Protein AF-A0A084GBL2-F1 (afdb_monomer_lite)

Foldseek 3Di:
DPDDDPVNDDLVVVLVVLLPDAPVVLVVQLVPDVVSVVSCVVCVCVRVVSNCVQVLPVQQLLVQLLPDDQVQCVDPPLAGKGAFEWEDEPPDPDIDTSHHIGFPPPPPPPDDDDDDDDPDDDDPDPPPDPDDPHHYHYDYPVCVVVSVVSVVLLVLCQVQQLCLLCVVPCVPRDHDDPQLSNLLSLLLSLLLSLLVHALAQDDAPALAADAALASHNLLLSLLQAFLQSLLQNVSSLLSLLSLCLVQVVCLLCVPVPPPDDPPPSVDPSLDVPPPDLSNLQSQLVSSDHSVVSSVCRVCSVVDHLVRQLVVCCVRHVCSQAAGHRNSRSSVSNLVNCCVPVVDPSDDNVAHHSDDPPDPSVVVSVVRRPSHDSGSDRDPPSDHDPDPDSDGDTHDNSPDDPDDPPDDPPDDDDPDPPDDDDD

pLDDT: mean 78.48, std 21.03, range [26.14, 98.56]

Structure (mmCIF, N/CA/C/O backbone):
data_AF-A0A084GBL2-F1
#
_entry.id   AF-A0A084GBL2-F1
#
loop_
_atom_site.group_PDB
_atom_site.id
_atom_site.type_symbol
_atom_site.label_atom_id
_atom_site.label_alt_id
_atom_site.label_comp_id
_atom_site.label_asym_id
_atom_site.label_entity_id
_atom_site.label_seq_id
_atom_site.pdbx_PDB_ins_code
_atom_site.Cartn_x
_atom_site.Cartn_y
_atom_site.Cartn_z
_atom_site.occupancy
_atom_site.B_iso_or_equiv
_atom_site.auth_seq_id
_atom_site.auth_comp_id
_atom_site.auth_asym_id
_atom_site.auth_atom_id
_atom_site.pdbx_PDB_model_num
ATOM 1 N N . MET A 1 1 ? -28.719 19.678 41.402 1.00 49.34 1 MET A N 1
ATOM 2 C CA . MET A 1 1 ? -29.034 19.300 40.010 1.00 49.34 1 MET A CA 1
ATOM 3 C C . MET A 1 1 ? -28.291 18.009 39.731 1.00 49.34 1 MET A C 1
ATOM 5 O O . MET A 1 1 ? -27.082 17.997 39.907 1.00 49.34 1 MET A O 1
ATOM 9 N N . SER A 1 2 ? -29.000 16.920 39.430 1.00 59.31 2 SER A N 1
ATOM 10 C CA . SER A 1 2 ? -28.370 15.659 39.020 1.00 59.31 2 SER A CA 1
ATOM 11 C C . SER A 1 2 ? -27.640 15.912 37.704 1.00 59.31 2 SER A C 1
ATOM 13 O O . SER A 1 2 ? -28.297 16.215 36.710 1.00 59.31 2 SER A O 1
ATOM 15 N N . SER A 1 3 ? -26.309 15.880 37.698 1.00 72.06 3 SER A N 1
ATOM 16 C CA . SER A 1 3 ? -25.540 15.964 36.457 1.00 72.06 3 SER A CA 1
ATOM 17 C C . SER A 1 3 ? -25.791 14.685 35.667 1.00 72.06 3 SER A C 1
ATOM 19 O O . SER A 1 3 ? -25.413 13.612 36.132 1.00 72.06 3 SER A O 1
ATOM 21 N N . ALA A 1 4 ? -26.456 14.792 34.517 1.00 78.88 4 ALA A N 1
ATOM 22 C CA . ALA A 1 4 ? -26.625 13.662 33.612 1.00 78.88 4 ALA A CA 1
ATOM 23 C C . ALA A 1 4 ? -25.243 13.122 33.217 1.00 78.88 4 ALA A C 1
ATOM 25 O O . ALA A 1 4 ? -24.364 13.889 32.815 1.00 78.88 4 ALA A O 1
ATOM 26 N N . SER A 1 5 ? -25.046 11.819 33.381 1.00 84.69 5 SER A N 1
ATOM 27 C CA . SER A 1 5 ? -23.816 11.131 33.014 1.00 84.69 5 SER A CA 1
ATOM 28 C C . SER A 1 5 ? -23.931 10.550 31.603 1.00 84.69 5 SER A C 1
ATOM 30 O O . SER A 1 5 ? -25.026 10.298 31.101 1.00 84.69 5 SER A O 1
ATOM 32 N N . LEU A 1 6 ? -22.794 10.293 30.950 1.00 85.50 6 LEU A N 1
ATOM 33 C CA . LEU A 1 6 ? -22.770 9.646 29.632 1.00 85.50 6 LEU A CA 1
ATOM 34 C C . LEU A 1 6 ? -23.413 8.243 29.661 1.00 85.50 6 LEU A C 1
ATOM 36 O O . LEU A 1 6 ? -23.863 7.746 28.631 1.00 85.50 6 LEU A O 1
ATOM 40 N N . GLU A 1 7 ? -23.471 7.601 30.832 1.00 84.19 7 GLU A N 1
ATOM 41 C CA . GLU A 1 7 ? -24.119 6.300 31.023 1.00 84.19 7 GLU A CA 1
ATOM 42 C C . GLU A 1 7 ? -25.647 6.380 30.965 1.00 84.19 7 GLU A C 1
ATOM 44 O O . GLU A 1 7 ? -26.274 5.398 30.567 1.00 84.19 7 GLU A O 1
ATOM 49 N N . ASP A 1 8 ? -26.217 7.546 31.288 1.00 87.31 8 ASP A N 1
ATOM 50 C CA . ASP A 1 8 ? -27.663 7.796 31.291 1.00 87.31 8 ASP A CA 1
ATOM 51 C C . ASP A 1 8 ? -28.227 8.006 29.876 1.00 87.31 8 ASP A C 1
ATOM 53 O O . ASP A 1 8 ? -29.444 8.063 29.686 1.00 87.31 8 ASP A O 1
ATOM 57 N N . LEU A 1 9 ? -27.358 8.122 28.864 1.00 90.38 9 LEU A N 1
ATOM 58 C CA . LEU A 1 9 ? -27.779 8.249 27.473 1.00 90.38 9 LEU A CA 1
ATOM 59 C C . LEU A 1 9 ? -28.305 6.915 26.912 1.00 90.38 9 LEU A C 1
ATOM 61 O O . LEU A 1 9 ? -27.744 5.849 27.203 1.00 90.38 9 LEU A O 1
ATOM 65 N N . PRO A 1 10 ? -29.312 6.955 26.016 1.00 92.31 10 PRO A N 1
ATOM 66 C CA . PRO A 1 10 ? -29.743 5.784 25.259 1.00 92.31 10 PRO A CA 1
ATOM 67 C C . PRO A 1 10 ? -28.576 5.096 24.539 1.00 92.31 10 PRO A C 1
ATOM 69 O O . PRO A 1 10 ? -27.605 5.731 24.117 1.00 92.31 10 PRO A O 1
ATOM 72 N N . THR A 1 11 ? -28.656 3.774 24.389 1.00 88.31 11 THR A N 1
ATOM 73 C CA . THR A 1 11 ? -27.582 2.973 23.778 1.00 88.31 11 THR A CA 1
ATOM 74 C C . THR A 1 11 ? -27.307 3.396 22.340 1.00 88.31 11 THR A C 1
ATOM 76 O O . THR A 1 11 ? -26.154 3.427 21.931 1.00 88.31 11 THR A O 1
ATOM 79 N N . GLU A 1 12 ? -28.340 3.784 21.602 1.00 89.69 12 GLU A N 1
ATOM 80 C CA . GLU A 1 12 ? -28.259 4.271 20.228 1.00 89.69 12 GLU A CA 1
ATOM 81 C C . GLU A 1 12 ? -27.406 5.541 20.147 1.00 89.69 12 GLU A C 1
ATOM 83 O O . GLU A 1 12 ? -26.497 5.610 19.328 1.00 89.69 12 GLU A O 1
ATOM 88 N N . VAL A 1 13 ? -27.625 6.495 21.061 1.00 91.69 13 VAL A N 1
ATOM 89 C CA . VAL A 1 13 ? -26.856 7.750 21.133 1.00 91.69 13 VAL A CA 1
ATOM 90 C C . VAL A 1 13 ? -25.402 7.475 21.510 1.00 91.69 13 VAL A C 1
ATOM 92 O O . VAL A 1 13 ? -24.487 8.059 20.943 1.00 91.69 13 VAL A O 1
ATOM 95 N N . ARG A 1 14 ? -25.155 6.545 22.440 1.00 91.06 14 ARG A N 1
ATOM 96 C CA . ARG A 1 14 ? -23.783 6.156 22.806 1.00 91.06 14 ARG A CA 1
ATOM 97 C C . ARG A 1 14 ? -23.051 5.478 21.647 1.00 91.06 14 ARG A C 1
ATOM 99 O O . ARG A 1 14 ? -21.870 5.741 21.448 1.00 91.06 14 ARG A O 1
ATOM 106 N N . LEU A 1 15 ? -23.738 4.620 20.890 1.00 90.62 15 LEU A N 1
ATOM 107 C CA . LEU A 1 15 ? -23.180 3.978 19.698 1.00 90.62 15 LEU A CA 1
ATOM 108 C C . LEU A 1 15 ? -22.876 4.992 18.596 1.00 90.62 15 LEU A C 1
ATOM 110 O O . LEU A 1 15 ? -21.841 4.861 17.951 1.00 90.62 15 LEU A O 1
ATOM 114 N N . ASP A 1 16 ? -23.743 5.986 18.414 1.00 90.12 16 ASP A N 1
ATOM 115 C CA . ASP A 1 16 ? -23.539 7.092 17.479 1.00 90.12 16 ASP A CA 1
ATOM 116 C C . ASP A 1 16 ? -22.304 7.922 17.863 1.00 90.12 16 ASP A C 1
ATOM 118 O O . ASP A 1 16 ? -21.381 8.062 17.065 1.00 90.12 16 ASP A O 1
ATOM 122 N N . ILE A 1 17 ? -22.185 8.325 19.136 1.00 91.75 17 ILE A N 1
ATOM 123 C CA . ILE A 1 17 ? -20.989 9.009 19.663 1.00 91.75 17 ILE A CA 1
ATOM 124 C C . ILE A 1 17 ? -19.719 8.191 19.394 1.00 91.75 17 ILE A C 1
ATOM 126 O O . ILE A 1 17 ? -18.700 8.749 18.988 1.00 91.75 17 ILE A O 1
ATOM 130 N N . CYS A 1 18 ? -19.758 6.868 19.592 1.00 91.75 18 CYS A N 1
ATOM 131 C CA . CYS A 1 18 ? -18.597 6.016 19.339 1.00 91.75 18 CYS A CA 1
ATOM 132 C C . CYS A 1 18 ? -18.133 6.034 17.875 1.00 91.75 18 CYS A C 1
ATOM 134 O O . CYS A 1 18 ? -16.941 5.851 17.655 1.00 91.75 18 CYS A O 1
ATOM 136 N N . GLN A 1 19 ? -19.015 6.262 16.895 1.00 90.88 19 GLN A N 1
ATOM 137 C CA . GLN A 1 19 ? -18.637 6.324 15.474 1.00 90.88 19 GLN A CA 1
ATOM 138 C C . GLN A 1 19 ? -17.816 7.574 15.129 1.00 90.88 19 GLN A C 1
ATOM 140 O O . GLN A 1 19 ? -17.099 7.578 14.132 1.00 90.88 19 GLN A O 1
ATOM 145 N N . TYR A 1 20 ? -17.877 8.618 15.962 1.00 92.31 20 TYR A N 1
ATOM 146 C CA . TYR A 1 20 ? -17.077 9.830 15.785 1.00 92.31 20 TYR A CA 1
ATOM 147 C C . TYR A 1 20 ? -15.667 9.720 16.367 1.00 92.31 20 TYR A C 1
ATOM 149 O O . TYR A 1 20 ? -14.810 10.537 16.033 1.00 92.31 20 TYR A O 1
ATOM 157 N N . LEU A 1 21 ? -15.402 8.713 17.195 1.00 93.88 21 LEU A N 1
ATOM 158 C CA . LEU A 1 21 ? -14.095 8.497 17.807 1.00 93.88 21 LEU A CA 1
ATOM 159 C C . LEU A 1 21 ? -13.117 7.841 16.830 1.00 93.88 21 LEU A C 1
ATOM 161 O O . LEU A 1 21 ? -13.516 7.252 15.827 1.00 93.88 21 LEU A O 1
ATOM 165 N N . ASP A 1 22 ? -11.824 7.936 17.127 1.00 91.94 22 ASP A N 1
ATOM 166 C CA . ASP A 1 22 ? -10.805 7.133 16.458 1.00 91.94 22 ASP A CA 1
ATOM 167 C C . ASP A 1 22 ? -10.744 5.722 17.066 1.00 91.94 22 ASP A C 1
ATOM 169 O O . ASP A 1 22 ? -11.220 5.452 18.178 1.00 91.94 22 ASP A O 1
ATOM 173 N N . VAL A 1 23 ? -10.117 4.797 16.337 1.00 92.06 23 VAL A N 1
ATOM 174 C CA . VAL A 1 23 ? -9.991 3.391 16.754 1.00 92.06 23 VAL A CA 1
ATOM 175 C C . VAL A 1 23 ? -9.388 3.275 18.161 1.00 92.06 23 VAL A C 1
ATOM 177 O O . VAL A 1 23 ? -9.877 2.499 18.987 1.00 92.06 23 VAL A O 1
ATOM 180 N N . LYS A 1 24 ? -8.357 4.074 18.466 1.00 92.19 24 LYS A N 1
ATOM 181 C CA . LYS A 1 24 ? -7.672 4.056 19.764 1.00 92.19 24 LYS A CA 1
ATOM 182 C C . LYS A 1 24 ? -8.595 4.504 20.897 1.00 92.19 24 LYS A C 1
ATOM 184 O O . LYS A 1 24 ? -8.660 3.817 21.919 1.00 92.19 24 LYS A O 1
ATOM 189 N N . SER A 1 25 ? -9.346 5.594 20.729 1.00 94.25 25 SER A N 1
ATOM 190 C CA . SER A 1 25 ? -10.282 6.060 21.758 1.00 94.25 25 SER A CA 1
ATOM 191 C C . SER A 1 25 ? -11.418 5.073 21.998 1.00 94.25 25 SER A C 1
ATOM 193 O O . SER A 1 25 ? -11.791 4.866 23.152 1.00 94.25 25 SER A O 1
ATOM 195 N N . VAL A 1 26 ? -11.918 4.391 20.960 1.00 93.31 26 VAL A N 1
ATOM 196 C CA . VAL A 1 26 ? -12.916 3.321 21.137 1.00 93.31 26 VAL A CA 1
ATOM 197 C C . VAL A 1 26 ? -12.368 2.207 22.026 1.00 93.31 26 VAL A C 1
ATOM 199 O O . VAL A 1 26 ? -13.043 1.786 22.967 1.00 93.31 26 VAL A O 1
ATOM 202 N N . PHE A 1 27 ? -11.136 1.746 21.786 1.00 91.81 27 PHE A N 1
ATOM 203 C CA . PHE A 1 27 ? -10.523 0.729 22.641 1.00 91.81 27 PHE A CA 1
ATOM 204 C C . PHE A 1 27 ? -10.281 1.233 24.065 1.00 91.81 27 PHE A C 1
ATOM 206 O O . PHE A 1 27 ? -10.563 0.499 25.012 1.00 91.81 27 PHE A O 1
ATOM 213 N N . ASN A 1 28 ? -9.861 2.485 24.244 1.00 94.12 28 ASN A N 1
ATOM 214 C CA . ASN A 1 28 ? -9.712 3.078 25.574 1.00 94.12 28 ASN A CA 1
ATOM 215 C C . ASN A 1 28 ? -11.053 3.137 26.324 1.00 94.12 28 ASN A C 1
ATOM 217 O O . ASN A 1 28 ? -11.109 2.783 27.500 1.00 94.12 28 ASN A O 1
ATOM 221 N N . LEU A 1 29 ? -12.160 3.470 25.648 1.00 92.12 29 LEU A N 1
ATOM 222 C CA . LEU A 1 29 ? -13.498 3.457 26.252 1.00 92.12 29 LEU A CA 1
ATOM 223 C C . LEU A 1 29 ? -13.916 2.073 26.758 1.00 92.12 29 LEU A C 1
ATOM 225 O O . LEU A 1 29 ? -14.602 1.977 27.776 1.00 92.12 29 LEU A O 1
ATOM 229 N N . THR A 1 30 ? -13.470 0.988 26.114 1.00 92.50 30 THR A N 1
ATOM 230 C CA . THR A 1 30 ? -13.746 -0.371 26.619 1.00 92.50 30 THR A CA 1
ATOM 231 C C . THR A 1 30 ? -13.115 -0.652 27.984 1.00 92.50 30 THR A C 1
ATOM 233 O O . THR A 1 30 ? -13.547 -1.579 28.676 1.00 92.50 30 THR A O 1
ATOM 236 N N . GLN A 1 31 ? -12.106 0.132 28.373 1.00 92.88 31 GLN A N 1
ATOM 237 C CA . GLN A 1 31 ? -11.399 0.009 29.645 1.00 92.88 31 GLN A CA 1
ATOM 238 C C . GLN A 1 31 ? -11.996 0.901 30.744 1.00 92.88 31 GLN A C 1
ATOM 240 O O . GLN A 1 31 ? -11.699 0.683 31.914 1.00 92.88 31 GLN A O 1
ATOM 245 N N . VAL A 1 32 ? -12.856 1.866 30.395 1.00 91.88 32 VAL A N 1
ATOM 246 C CA . VAL A 1 32 ? -13.415 2.841 31.349 1.00 91.88 32 VAL A CA 1
ATOM 247 C C . VAL A 1 32 ? -14.438 2.202 32.291 1.00 91.88 32 VAL A C 1
ATOM 249 O O . VAL A 1 32 ? -14.350 2.378 33.503 1.00 91.88 32 VAL A O 1
ATOM 252 N N . ASN A 1 33 ? -15.414 1.453 31.766 1.00 89.75 33 ASN A N 1
ATOM 253 C CA . ASN A 1 33 ? -16.409 0.760 32.590 1.00 89.75 33 ASN A CA 1
ATOM 254 C C . ASN A 1 33 ? -16.931 -0.532 31.925 1.00 89.75 33 ASN A C 1
ATOM 256 O O . ASN A 1 33 ? -16.728 -0.801 30.736 1.00 89.75 33 ASN A O 1
ATOM 260 N N . ARG A 1 34 ? -17.658 -1.348 32.703 1.00 91.12 34 ARG A N 1
ATOM 261 C CA . ARG A 1 34 ? -18.232 -2.619 32.226 1.00 91.12 34 ARG A CA 1
ATOM 262 C C . ARG A 1 34 ? -19.336 -2.417 31.180 1.00 91.12 34 ARG A C 1
ATOM 264 O O . ARG A 1 34 ? -19.456 -3.243 30.277 1.00 91.12 34 ARG A O 1
ATOM 271 N N . SER A 1 35 ? -20.123 -1.344 31.293 1.00 90.12 35 SER A N 1
ATOM 272 C CA . SER A 1 35 ? -21.226 -1.041 30.370 1.00 90.12 35 SER A CA 1
ATOM 273 C C . SER A 1 35 ? -20.717 -0.783 28.946 1.00 90.12 35 SER A C 1
ATOM 275 O O . SER A 1 35 ? -21.139 -1.464 28.011 1.00 90.12 35 SER A O 1
ATOM 277 N N . PHE A 1 36 ? -19.750 0.124 28.778 1.00 90.94 36 PHE A N 1
ATOM 278 C CA . PHE A 1 36 ? -19.094 0.418 27.503 1.00 90.94 36 PHE A CA 1
ATOM 279 C C . PHE A 1 36 ? -18.376 -0.807 26.946 1.00 90.94 36 PHE A C 1
ATOM 281 O O . PHE A 1 36 ? -18.499 -1.087 25.757 1.00 90.94 36 PHE A O 1
ATOM 288 N N . ASN A 1 37 ? -17.702 -1.596 27.788 1.00 92.38 37 ASN A N 1
ATOM 289 C CA . ASN A 1 37 ? -17.056 -2.835 27.352 1.00 92.38 37 ASN A CA 1
ATOM 290 C C . ASN A 1 37 ? -18.055 -3.809 26.701 1.00 92.38 37 ASN A C 1
ATOM 292 O O . ASN A 1 37 ? -17.828 -4.280 25.586 1.00 92.38 37 ASN A O 1
ATOM 296 N N . ILE A 1 38 ? -19.189 -4.071 27.361 1.00 91.81 38 ILE A N 1
ATOM 297 C CA . ILE A 1 38 ? -20.235 -4.966 26.841 1.00 91.81 38 ILE A CA 1
ATOM 298 C C . ILE A 1 38 ? -20.877 -4.379 25.579 1.00 91.81 38 ILE A C 1
ATOM 300 O O . ILE A 1 38 ? -21.051 -5.099 24.591 1.00 91.81 38 ILE A O 1
ATOM 304 N N . MET A 1 39 ? -21.197 -3.082 25.587 1.00 91.75 39 MET A N 1
ATOM 305 C CA . MET A 1 39 ? -21.815 -2.383 24.458 1.00 91.75 39 MET A CA 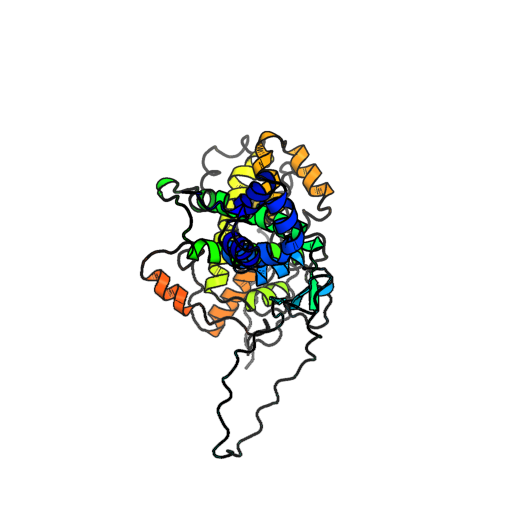1
ATOM 306 C C . MET A 1 39 ? -20.931 -2.435 23.206 1.00 91.75 39 MET A C 1
ATOM 308 O O . MET A 1 39 ? -21.399 -2.848 22.141 1.00 91.75 39 MET A O 1
ATOM 312 N N . ILE A 1 40 ? -19.652 -2.070 23.343 1.00 91.50 40 ILE A N 1
ATOM 313 C CA . ILE A 1 40 ? -18.689 -2.029 22.239 1.00 91.50 40 ILE A CA 1
ATOM 314 C C . ILE A 1 40 ? -18.402 -3.442 21.733 1.00 91.50 40 ILE A C 1
ATOM 316 O O . ILE A 1 40 ? -18.412 -3.662 20.526 1.00 91.50 40 ILE A O 1
ATOM 320 N N . LYS A 1 41 ? -18.223 -4.438 22.612 1.00 89.88 41 LYS A N 1
ATOM 321 C CA . LYS A 1 41 ? -18.005 -5.829 22.173 1.00 89.88 41 LYS A CA 1
ATOM 322 C C . LYS A 1 41 ? -19.198 -6.398 21.406 1.00 89.88 41 LYS A C 1
ATOM 324 O O . LYS A 1 41 ? -19.003 -7.072 20.397 1.00 89.88 41 LYS A O 1
ATOM 329 N N . SER A 1 42 ? -20.421 -6.098 21.840 1.00 89.12 42 SER A N 1
ATOM 330 C CA . SER A 1 42 ? -21.648 -6.608 21.207 1.00 89.12 42 SER A CA 1
ATOM 331 C C . SER A 1 42 ? -21.942 -5.947 19.853 1.00 89.12 42 SER A C 1
ATOM 333 O O . SER A 1 42 ? -22.532 -6.567 18.963 1.00 89.12 42 SER A O 1
ATOM 335 N N . ASN A 1 43 ? -21.499 -4.699 19.669 1.00 88.88 43 ASN A N 1
ATOM 336 C CA . ASN A 1 43 ? -21.714 -3.904 18.455 1.00 88.88 43 ASN A CA 1
ATOM 337 C C . ASN A 1 43 ? -20.423 -3.580 17.698 1.00 88.88 43 ASN A C 1
ATOM 339 O O . ASN A 1 43 ? -20.409 -2.682 16.862 1.00 88.88 43 ASN A O 1
ATOM 343 N N . ARG A 1 44 ? -19.360 -4.355 17.935 1.00 90.06 44 ARG A N 1
ATOM 344 C CA . ARG A 1 44 ? -18.003 -4.089 17.444 1.00 90.06 44 ARG A CA 1
ATOM 345 C C . ARG A 1 44 ? -17.953 -3.744 15.956 1.00 90.06 44 ARG A C 1
ATOM 347 O O . ARG A 1 44 ? -17.376 -2.732 15.589 1.00 90.06 44 ARG A O 1
ATOM 354 N N . ALA A 1 45 ? -18.590 -4.553 15.112 1.00 90.06 45 ALA A N 1
ATOM 355 C CA . ALA A 1 45 ? -18.615 -4.325 13.668 1.00 90.06 45 ALA A CA 1
ATOM 356 C C . ALA A 1 45 ? -19.348 -3.035 13.267 1.00 90.06 45 ALA A C 1
ATOM 358 O O . ALA A 1 45 ? -18.890 -2.333 12.376 1.00 90.06 45 ALA A O 1
ATOM 359 N N . GLY A 1 46 ? -20.463 -2.719 13.935 1.00 88.69 46 GLY A N 1
ATOM 360 C CA . GLY A 1 46 ? -21.248 -1.516 13.644 1.00 88.69 46 GLY A CA 1
ATOM 361 C C . GLY A 1 46 ? -20.560 -0.224 14.081 1.00 88.69 46 GLY A C 1
ATOM 362 O O . GLY A 1 46 ? -20.841 0.818 13.513 1.00 88.69 46 GLY A O 1
ATOM 363 N N . ILE A 1 47 ? -19.650 -0.298 15.057 1.00 91.69 47 ILE A N 1
ATOM 364 C CA . ILE A 1 47 ? -18.842 0.844 15.505 1.00 91.69 47 ILE A CA 1
ATOM 365 C C . ILE A 1 47 ? -17.582 0.975 14.649 1.00 91.69 47 ILE A C 1
ATOM 367 O O . ILE A 1 47 ? -17.269 2.058 14.176 1.00 91.69 47 ILE A O 1
ATOM 371 N N . LEU A 1 48 ? -16.850 -0.126 14.448 1.00 93.19 48 LEU A N 1
ATOM 372 C CA . LEU A 1 48 ? -15.540 -0.069 13.805 1.00 93.19 48 LEU A CA 1
ATOM 373 C C . LEU A 1 48 ? -15.627 0.170 12.299 1.00 93.19 48 LEU A C 1
ATOM 375 O O . LEU A 1 48 ? -14.809 0.918 11.791 1.00 93.19 48 LEU A O 1
ATOM 379 N N . LEU A 1 49 ? -16.582 -0.420 11.571 1.00 92.69 49 LEU A N 1
ATOM 380 C CA . LEU A 1 49 ? -16.616 -0.262 10.110 1.00 92.69 49 LEU A CA 1
ATOM 381 C C . LEU A 1 49 ? -16.785 1.201 9.655 1.00 92.69 49 LEU A C 1
ATOM 383 O O . LEU A 1 49 ? -16.017 1.608 8.789 1.00 92.69 49 LEU A O 1
ATOM 387 N N . PRO A 1 50 ? -17.690 2.017 10.238 1.00 92.56 50 PRO A N 1
ATOM 388 C CA . PRO A 1 50 ? -17.763 3.444 9.913 1.00 92.56 50 PRO A CA 1
ATOM 389 C C . PRO A 1 50 ? -16.461 4.201 10.200 1.00 92.56 50 PRO A C 1
ATOM 391 O O . PRO A 1 50 ? -16.011 4.983 9.366 1.00 92.56 50 PRO A O 1
ATOM 394 N N . ILE A 1 51 ? -15.824 3.923 11.344 1.00 94.81 51 ILE A N 1
ATOM 395 C CA . ILE A 1 51 ? -14.544 4.542 11.721 1.00 94.81 51 ILE A CA 1
ATOM 396 C C . ILE A 1 51 ? -13.460 4.159 10.715 1.00 94.81 51 ILE A C 1
ATOM 398 O O . ILE A 1 51 ? -12.725 5.018 10.248 1.00 94.81 51 ILE A O 1
ATOM 402 N N . LEU A 1 52 ? -13.383 2.880 10.337 1.00 95.06 52 LEU A N 1
ATOM 403 C CA . LEU A 1 52 ? -12.405 2.396 9.367 1.00 95.06 52 LEU A CA 1
ATOM 404 C C . LEU A 1 52 ? -12.642 2.983 7.971 1.00 95.06 52 LEU A C 1
ATOM 406 O O . LEU A 1 52 ? -11.685 3.357 7.305 1.00 95.06 52 LEU A O 1
ATOM 410 N N . GLN A 1 53 ? -13.900 3.126 7.549 1.00 93.88 53 GLN A N 1
ATOM 411 C CA . GLN A 1 53 ? -14.241 3.755 6.272 1.00 93.88 53 GLN A CA 1
ATOM 412 C C . GLN A 1 53 ? -13.815 5.227 6.232 1.00 93.88 53 GLN A C 1
ATOM 414 O O . GLN A 1 53 ? -13.370 5.696 5.190 1.00 93.88 53 GLN A O 1
ATOM 419 N N . ARG A 1 54 ? -13.946 5.949 7.350 1.00 94.06 54 ARG A N 1
ATOM 420 C CA . ARG A 1 54 ? -13.542 7.356 7.469 1.00 94.06 54 ARG A CA 1
ATOM 421 C C . ARG A 1 54 ? -12.021 7.501 7.557 1.00 94.06 54 ARG A C 1
ATOM 423 O O . ARG A 1 54 ? -11.425 8.231 6.774 1.00 94.06 54 ARG A O 1
ATOM 430 N N . ASP A 1 55 ? -11.403 6.788 8.493 1.00 94.56 55 ASP A N 1
ATOM 431 C CA . ASP A 1 55 ? -10.006 6.992 8.892 1.00 94.56 55 ASP A CA 1
ATOM 432 C C . ASP A 1 55 ? -9.003 6.274 7.981 1.00 94.56 55 ASP A C 1
ATOM 434 O O . ASP A 1 55 ? -7.825 6.609 8.009 1.00 94.56 55 ASP A O 1
ATOM 438 N N . PHE A 1 56 ? -9.447 5.280 7.204 1.00 96.38 56 PHE A N 1
ATOM 439 C CA . PHE A 1 56 ? -8.602 4.466 6.320 1.00 96.38 56 PHE A CA 1
ATOM 440 C C . PHE A 1 56 ? -9.142 4.422 4.881 1.00 96.38 56 PHE A C 1
ATOM 442 O O . PHE A 1 56 ? -8.897 3.471 4.143 1.00 96.38 56 PHE A O 1
ATOM 449 N N . SER A 1 57 ? -9.889 5.452 4.468 1.00 94.25 57 SER A N 1
ATOM 450 C CA . SER A 1 57 ? -10.316 5.615 3.073 1.00 94.25 57 SER A CA 1
ATOM 451 C C . SER A 1 57 ? -9.101 5.730 2.135 1.00 94.25 57 SER A C 1
ATOM 453 O O . SER A 1 57 ? -8.214 6.531 2.456 1.00 94.25 57 SER A O 1
ATOM 455 N N . PRO A 1 58 ? -9.058 5.030 0.979 1.00 96.31 58 PRO A N 1
ATOM 456 C CA . PRO A 1 58 ? -10.117 4.187 0.400 1.00 96.31 58 PRO A CA 1
ATOM 457 C C . PRO A 1 58 ? -10.153 2.760 0.985 1.00 96.31 58 PRO A C 1
ATOM 459 O O . PRO A 1 58 ? -9.284 1.930 0.717 1.00 96.31 58 PRO A O 1
ATOM 462 N N . LEU A 1 59 ? -11.182 2.453 1.790 1.00 95.56 59 LEU A N 1
ATOM 463 C CA . LEU A 1 59 ? -11.282 1.166 2.496 1.00 95.56 59 LEU A CA 1
ATOM 464 C C . LEU A 1 59 ? -11.504 -0.008 1.534 1.00 95.56 59 LEU A C 1
ATOM 466 O O . LEU A 1 59 ? -11.083 -1.126 1.823 1.00 95.56 59 LEU A O 1
ATOM 470 N N . ASP A 1 60 ? -12.159 0.242 0.404 1.00 94.94 60 ASP A N 1
ATOM 471 C CA . ASP A 1 60 ? -12.436 -0.737 -0.641 1.00 94.94 60 ASP A CA 1
ATOM 472 C C . ASP A 1 60 ? -11.150 -1.328 -1.236 1.00 94.94 60 ASP A C 1
ATOM 474 O O . ASP A 1 60 ? -11.102 -2.532 -1.487 1.00 94.94 60 ASP A O 1
ATOM 478 N N . GLU A 1 61 ? -10.091 -0.526 -1.373 1.00 95.69 61 GLU A N 1
ATOM 479 C CA . GLU A 1 61 ? -8.770 -0.994 -1.803 1.00 95.69 61 GLU A CA 1
ATOM 480 C C . GLU A 1 61 ? -8.033 -1.752 -0.687 1.00 95.69 61 GLU A C 1
ATOM 482 O O . GLU A 1 61 ? -7.465 -2.817 -0.936 1.00 95.69 61 GLU A O 1
ATOM 487 N N . LEU A 1 62 ? -8.109 -1.288 0.566 1.00 97.19 62 LEU A N 1
ATOM 488 C CA . LEU A 1 62 ? -7.514 -2.005 1.701 1.00 97.19 62 LEU A CA 1
ATOM 489 C C . LEU A 1 62 ? -8.116 -3.405 1.875 1.00 97.19 62 LEU A C 1
ATOM 491 O O . LEU A 1 62 ? -7.405 -4.367 2.178 1.00 97.19 62 LEU A O 1
ATOM 495 N N . VAL A 1 63 ? -9.428 -3.552 1.673 1.00 96.62 63 VAL A N 1
ATOM 496 C CA . VAL A 1 63 ? -10.060 -4.873 1.752 1.00 96.62 63 VAL A CA 1
ATOM 497 C C . VAL A 1 63 ? -9.705 -5.768 0.565 1.00 96.62 63 VAL A C 1
ATOM 499 O O . VAL A 1 63 ? -9.760 -6.986 0.737 1.00 96.62 63 VAL A O 1
ATOM 502 N N . GLN A 1 64 ? -9.275 -5.226 -0.586 1.00 95.50 64 GLN A N 1
ATOM 503 C CA . GLN A 1 64 ? -8.646 -6.049 -1.631 1.00 95.50 64 GLN A CA 1
ATOM 504 C C . GLN A 1 64 ? -7.356 -6.670 -1.102 1.00 95.50 64 GLN A C 1
ATOM 506 O O . GLN A 1 64 ? -7.191 -7.877 -1.208 1.00 95.50 64 GLN A O 1
ATOM 511 N N . VAL A 1 65 ? -6.493 -5.881 -0.450 1.00 96.06 65 VAL A N 1
ATOM 512 C CA . VAL A 1 65 ? -5.245 -6.385 0.154 1.00 96.06 65 VAL A CA 1
ATOM 513 C C . VAL A 1 65 ? -5.535 -7.470 1.193 1.00 96.06 65 VAL A C 1
ATOM 515 O O . VAL A 1 65 ? -4.920 -8.533 1.172 1.00 96.06 65 VAL A O 1
ATOM 518 N N . LEU A 1 66 ? -6.497 -7.232 2.090 1.00 96.12 66 LEU A N 1
ATOM 519 C CA . LEU A 1 66 ? -6.874 -8.197 3.129 1.00 96.12 66 LEU A CA 1
ATOM 520 C C . LEU A 1 66 ? -7.395 -9.518 2.549 1.00 96.12 66 LEU A C 1
ATOM 522 O O . LEU A 1 66 ? -7.228 -10.571 3.166 1.00 96.12 66 LEU A O 1
ATOM 526 N N . THR A 1 67 ? -8.102 -9.448 1.420 1.00 95.19 67 THR A N 1
ATOM 527 C CA . THR A 1 67 ? -8.786 -10.599 0.824 1.00 95.19 67 THR A CA 1
ATOM 528 C C . THR A 1 67 ? -8.050 -11.200 -0.359 1.00 95.19 67 THR A C 1
ATOM 530 O O . THR A 1 67 ? -8.556 -12.183 -0.887 1.00 95.19 67 THR A O 1
ATOM 533 N N . ALA A 1 68 ? -6.893 -10.669 -0.753 1.00 92.50 68 ALA A N 1
ATOM 534 C CA . ALA A 1 68 ? -6.108 -11.163 -1.877 1.00 92.50 68 ALA A CA 1
ATOM 535 C C . ALA A 1 68 ? -5.770 -12.652 -1.708 1.00 92.50 68 ALA A C 1
ATOM 537 O O . ALA A 1 68 ? -5.461 -13.117 -0.605 1.00 92.50 68 ALA A O 1
ATOM 538 N N . SER A 1 69 ? -5.854 -13.426 -2.789 1.00 90.44 69 SER A N 1
ATOM 539 C CA . SER A 1 69 ? -5.423 -14.826 -2.780 1.00 90.44 69 SER A CA 1
ATOM 540 C C . SER A 1 69 ? -4.878 -15.272 -4.134 1.00 90.44 69 SER A C 1
ATOM 542 O O . SER A 1 69 ? -5.111 -14.641 -5.155 1.00 90.44 69 SER A O 1
ATOM 544 N N . GLU A 1 70 ? -4.134 -16.377 -4.148 1.00 85.81 70 GLU A N 1
ATOM 545 C CA . GLU A 1 70 ? -3.489 -16.904 -5.362 1.00 85.81 70 GLU A CA 1
ATOM 546 C C . GLU A 1 70 ? -4.480 -17.163 -6.514 1.00 85.81 70 GLU A C 1
ATOM 548 O O . GLU A 1 70 ? -4.155 -16.946 -7.679 1.00 85.81 70 GLU A O 1
ATOM 553 N N . GLU A 1 71 ? -5.722 -17.526 -6.178 1.00 83.31 71 GLU A N 1
ATOM 554 C CA . GLU A 1 71 ? -6.818 -17.757 -7.129 1.00 83.31 71 GLU A CA 1
ATOM 555 C C . GLU A 1 71 ? -7.106 -16.540 -8.027 1.00 83.31 71 GLU A C 1
ATOM 557 O O . GLU A 1 71 ? -7.608 -16.712 -9.137 1.00 83.31 71 GLU A O 1
ATOM 562 N N . ASP A 1 72 ? -6.744 -15.324 -7.593 1.00 82.06 72 ASP A N 1
ATOM 563 C CA . ASP A 1 72 ? -6.903 -14.095 -8.385 1.00 82.06 72 ASP A CA 1
ATOM 564 C C . ASP A 1 72 ? -6.075 -14.106 -9.673 1.00 82.06 72 ASP A C 1
ATOM 566 O O . ASP A 1 72 ? -6.430 -13.449 -10.653 1.00 82.06 72 ASP A O 1
ATOM 570 N N . LEU A 1 73 ? -4.972 -14.858 -9.683 1.00 78.69 73 LEU A N 1
ATOM 571 C CA . LEU A 1 73 ? -4.049 -14.948 -10.813 1.00 78.69 73 LEU A CA 1
ATOM 572 C C . LEU A 1 73 ? -4.329 -16.163 -11.712 1.00 78.69 73 LEU A C 1
ATOM 574 O O . LEU A 1 73 ? -3.853 -16.206 -12.847 1.00 78.69 73 LEU A O 1
ATOM 578 N N . GLU A 1 74 ? -5.112 -17.141 -11.242 1.00 65.75 74 GLU A N 1
ATOM 579 C CA . GLU A 1 74 ? -5.417 -18.385 -11.971 1.00 65.75 74 GLU A CA 1
ATOM 580 C C . GLU A 1 74 ? -6.536 -18.228 -13.018 1.00 65.75 74 GLU A C 1
ATOM 582 O O . GLU A 1 74 ? -6.786 -19.118 -13.844 1.00 65.75 74 GLU A O 1
ATOM 587 N N . VAL A 1 75 ? -7.234 -17.092 -13.005 1.00 55.12 75 VAL A N 1
ATOM 588 C CA . VAL A 1 75 ? -8.373 -16.832 -13.881 1.00 55.12 75 VAL A CA 1
ATOM 589 C C . VAL A 1 75 ? -7.908 -16.686 -15.337 1.00 55.12 75 VAL A C 1
ATOM 591 O O . VAL A 1 75 ? -7.038 -15.883 -15.660 1.00 55.12 75 VAL A O 1
ATOM 594 N N . ARG A 1 76 ? -8.528 -17.464 -16.239 1.00 50.34 76 ARG A N 1
ATOM 595 C CA . ARG A 1 76 ? -8.194 -17.688 -17.669 1.00 50.34 76 ARG A CA 1
ATOM 596 C C . ARG A 1 76 ? -8.241 -16.454 -18.604 1.00 50.34 76 ARG A C 1
ATOM 598 O O . ARG A 1 76 ? -8.520 -16.610 -19.791 1.00 50.34 76 ARG A O 1
ATOM 605 N N . GLY A 1 77 ? -8.010 -15.245 -18.103 1.00 54.81 77 GLY A N 1
ATOM 606 C CA . GLY A 1 77 ? -8.230 -13.992 -18.823 1.00 54.81 77 GLY A CA 1
ATOM 607 C C . GLY A 1 77 ? -7.019 -13.082 -19.008 1.00 54.81 77 GLY A C 1
ATOM 608 O O . GLY A 1 77 ? -7.194 -12.067 -19.663 1.00 54.81 77 GLY A O 1
ATOM 609 N N . HIS A 1 78 ? -5.839 -13.374 -18.441 1.00 68.31 78 HIS A N 1
ATOM 610 C CA . HIS A 1 78 ? -4.656 -12.475 -18.401 1.00 68.31 78 HIS A CA 1
ATOM 611 C C . HIS A 1 78 ? -4.905 -11.054 -17.837 1.00 68.31 78 HIS A C 1
ATOM 613 O O . HIS A 1 78 ? -3.959 -10.300 -17.620 1.00 68.31 78 HIS A O 1
ATOM 619 N N . THR A 1 79 ? -6.156 -10.712 -17.525 1.00 75.88 79 THR A N 1
ATOM 620 C CA . THR A 1 79 ? -6.584 -9.445 -16.949 1.00 75.88 79 THR A CA 1
ATOM 621 C C . THR A 1 79 ? -6.834 -9.583 -15.457 1.00 75.88 79 THR A C 1
ATOM 623 O O . THR A 1 79 ? -7.589 -10.464 -15.037 1.00 75.88 79 THR A O 1
ATOM 626 N N . TYR A 1 80 ? -6.260 -8.677 -14.674 1.00 83.31 80 TYR A N 1
ATOM 627 C CA . TYR A 1 80 ? -6.543 -8.554 -13.249 1.00 83.31 80 TYR A CA 1
ATOM 628 C C . TYR A 1 80 ? -7.993 -8.090 -13.021 1.00 83.31 80 TYR A C 1
ATOM 630 O O . TYR A 1 80 ? -8.468 -7.181 -13.700 1.00 83.31 80 TYR A O 1
ATOM 638 N N . GLN A 1 81 ? -8.698 -8.699 -12.060 1.00 84.06 81 GLN A N 1
ATOM 639 C CA . GLN A 1 81 ? -10.062 -8.311 -11.689 1.00 84.06 81 GLN A CA 1
ATOM 640 C C . GLN A 1 81 ? -10.183 -8.111 -10.171 1.00 84.06 81 GLN A C 1
ATOM 642 O O . GLN A 1 81 ? -9.941 -9.055 -9.421 1.00 84.06 81 GLN A O 1
ATOM 647 N N . PRO A 1 82 ? -10.606 -6.925 -9.691 1.00 88.44 82 PRO A N 1
ATOM 648 C CA . PRO A 1 82 ? -10.840 -6.699 -8.268 1.00 88.44 82 PRO A CA 1
ATOM 649 C C . PRO A 1 82 ? -11.992 -7.554 -7.731 1.00 88.44 82 PRO A C 1
ATOM 651 O O . PRO A 1 82 ? -13.037 -7.697 -8.376 1.00 88.44 82 PRO A O 1
ATOM 654 N N . ARG A 1 83 ? -11.846 -8.057 -6.503 1.00 90.25 83 ARG A N 1
ATOM 655 C CA . ARG A 1 83 ? -12.866 -8.850 -5.811 1.00 90.25 83 ARG A CA 1
ATOM 656 C C . ARG A 1 83 ? -14.025 -7.980 -5.357 1.00 90.25 83 ARG A C 1
ATOM 658 O O . ARG A 1 83 ? -13.852 -6.857 -4.878 1.00 90.25 83 ARG A O 1
ATOM 665 N N . ARG A 1 84 ? -15.227 -8.550 -5.388 1.00 92.75 84 ARG A N 1
ATOM 666 C CA . ARG A 1 84 ? -16.356 -7.999 -4.640 1.00 92.75 84 ARG A CA 1
ATOM 667 C C . ARG A 1 84 ? -16.237 -8.435 -3.185 1.00 92.75 84 ARG A C 1
ATOM 669 O O . ARG A 1 84 ? -16.271 -9.629 -2.898 1.00 92.75 84 ARG A O 1
ATOM 676 N N . VAL A 1 85 ? -16.156 -7.489 -2.256 1.00 94.25 85 VAL A N 1
ATOM 677 C CA . VAL A 1 85 ? -16.023 -7.786 -0.824 1.00 94.25 85 VAL A CA 1
ATOM 678 C C . VAL A 1 85 ? -17.287 -7.361 -0.091 1.00 94.25 85 VAL A C 1
ATOM 680 O O . VAL A 1 85 ? -17.703 -6.204 -0.147 1.00 94.25 85 VAL A O 1
ATOM 683 N N . ILE A 1 86 ? -17.916 -8.306 0.604 1.00 93.94 86 ILE A N 1
ATOM 684 C CA . ILE A 1 86 ? -19.151 -8.091 1.362 1.00 93.94 86 ILE A CA 1
ATOM 685 C C . ILE A 1 86 ? -18.887 -8.395 2.830 1.00 93.94 86 ILE A C 1
ATOM 687 O O . ILE A 1 86 ? -18.414 -9.472 3.166 1.00 93.94 86 ILE A O 1
ATOM 691 N N . PHE A 1 87 ? -19.265 -7.497 3.727 1.00 93.25 87 PHE A N 1
ATOM 692 C CA . PHE A 1 87 ? -19.283 -7.773 5.155 1.00 93.25 87 PHE A CA 1
ATOM 693 C C . PHE A 1 87 ? -20.651 -8.293 5.600 1.00 93.25 87 PHE A C 1
ATOM 695 O O . PHE A 1 87 ? -21.684 -7.671 5.338 1.00 93.25 87 PHE A O 1
ATOM 702 N N . GLN A 1 88 ? -20.663 -9.416 6.322 1.00 90.81 88 GLN A N 1
ATOM 703 C CA . GLN A 1 88 ? -21.870 -10.018 6.882 1.00 90.81 88 GLN A CA 1
ATOM 704 C C . GLN A 1 88 ? -21.755 -10.209 8.401 1.00 90.81 88 GLN A C 1
ATOM 706 O O . GLN A 1 88 ? -20.923 -10.971 8.908 1.00 90.81 88 GLN A O 1
ATOM 711 N N . ARG A 1 89 ? -22.672 -9.580 9.150 1.00 83.50 89 ARG A N 1
ATOM 712 C CA . ARG A 1 89 ? -22.798 -9.766 10.605 1.00 83.50 89 ARG A CA 1
ATOM 713 C C . ARG A 1 89 ? -23.467 -11.119 10.886 1.00 83.50 89 ARG A C 1
ATOM 715 O O . ARG A 1 89 ? -24.563 -11.368 10.404 1.00 83.50 89 ARG A O 1
ATOM 722 N N . ARG A 1 90 ? -22.847 -11.974 11.715 1.00 67.50 90 ARG A N 1
ATOM 723 C CA . ARG A 1 90 ? -23.261 -13.379 11.982 1.00 67.50 90 ARG A CA 1
ATOM 724 C C . ARG A 1 90 ? -24.738 -13.605 12.358 1.00 67.50 90 ARG A C 1
ATOM 726 O O . ARG A 1 90 ? -25.208 -14.727 12.242 1.00 67.50 90 ARG A O 1
ATOM 733 N N . GLN A 1 91 ? -25.450 -12.582 12.826 1.00 64.25 91 GLN A N 1
ATOM 734 C CA . GLN A 1 91 ? -26.846 -12.675 13.280 1.00 64.25 91 GLN A CA 1
ATOM 735 C C . GLN A 1 91 ? -27.800 -11.743 12.519 1.00 64.25 91 GLN A C 1
ATOM 737 O O . GLN A 1 91 ? -28.967 -11.638 12.875 1.00 64.25 91 GLN A O 1
ATOM 742 N N . SER A 1 92 ? -27.319 -11.043 11.489 1.00 65.31 92 SER A N 1
ATOM 743 C CA . SER A 1 92 ? -28.136 -10.137 10.685 1.00 65.31 92 SER A CA 1
ATOM 744 C C . SER A 1 92 ? -28.125 -10.584 9.228 1.00 65.31 92 SER A C 1
ATOM 746 O O . SER A 1 92 ? -27.084 -10.960 8.691 1.00 65.31 92 SER A O 1
ATOM 748 N N . HIS A 1 93 ? -29.279 -10.498 8.568 1.00 69.56 93 HIS A N 1
ATOM 749 C CA . HIS A 1 93 ? -29.356 -10.586 7.108 1.00 69.56 93 HIS A CA 1
ATOM 750 C C . HIS A 1 93 ? -28.811 -9.322 6.419 1.00 69.56 93 HIS A C 1
ATOM 752 O O . HIS A 1 93 ? -28.717 -9.291 5.194 1.00 69.56 93 HIS A O 1
ATOM 758 N N . CYS A 1 94 ? -28.431 -8.293 7.187 1.00 74.38 94 CYS A N 1
ATOM 759 C CA . CYS A 1 94 ? -27.802 -7.091 6.664 1.00 74.38 94 CYS A CA 1
ATOM 760 C C . CYS A 1 94 ? -26.389 -7.403 6.148 1.00 74.38 94 CYS A C 1
ATOM 762 O O . CYS A 1 94 ? -25.547 -7.954 6.868 1.00 74.38 94 CYS A O 1
ATOM 764 N N . ARG A 1 95 ? -26.160 -7.047 4.884 1.00 86.19 95 ARG A N 1
ATOM 765 C CA . ARG A 1 95 ? -24.891 -7.170 4.171 1.00 86.19 95 ARG A CA 1
ATOM 766 C C . ARG A 1 95 ? -24.441 -5.775 3.765 1.00 86.19 95 ARG A C 1
ATOM 768 O O . ARG A 1 95 ? -25.203 -5.061 3.122 1.00 86.19 95 ARG A O 1
ATOM 775 N N . THR A 1 96 ? -23.210 -5.425 4.104 1.00 88.62 96 THR A N 1
ATOM 776 C CA . THR A 1 96 ? -22.588 -4.166 3.681 1.00 88.62 96 THR A CA 1
ATOM 777 C C . THR A 1 96 ? -21.582 -4.487 2.589 1.00 88.62 96 THR A C 1
ATOM 779 O O . THR A 1 96 ? -20.717 -5.335 2.789 1.00 88.62 96 THR A O 1
ATOM 782 N N . ILE A 1 97 ? -21.698 -3.856 1.424 1.00 91.19 97 ILE A N 1
ATOM 783 C CA . ILE A 1 97 ? -20.683 -3.982 0.374 1.00 91.19 97 ILE A CA 1
ATOM 784 C C . ILE A 1 97 ? -19.512 -3.091 0.789 1.00 91.19 97 ILE A C 1
ATOM 786 O O . ILE A 1 97 ? -19.707 -1.898 0.990 1.00 91.19 97 ILE A O 1
ATOM 790 N N . LEU A 1 98 ? -18.334 -3.687 0.978 1.00 91.44 98 LEU A N 1
ATOM 791 C CA . LEU A 1 98 ? -17.100 -2.962 1.294 1.00 91.44 98 LEU A CA 1
ATOM 792 C C . LEU A 1 98 ? -16.294 -2.651 0.033 1.00 91.44 98 LEU A C 1
ATOM 794 O O . LEU A 1 98 ? -15.630 -1.629 -0.016 1.00 91.44 98 LEU A O 1
ATOM 798 N N . ALA A 1 99 ? -16.377 -3.510 -0.984 1.00 91.94 99 ALA A N 1
ATOM 799 C CA . ALA A 1 99 ? -15.826 -3.253 -2.308 1.00 91.94 99 ALA A CA 1
ATOM 800 C C . ALA A 1 99 ? -16.750 -3.849 -3.371 1.00 91.94 99 ALA A C 1
ATOM 802 O O . ALA A 1 99 ? -17.212 -4.987 -3.233 1.00 91.94 99 ALA A O 1
ATOM 803 N N . HIS A 1 100 ? -17.033 -3.091 -4.428 1.00 86.00 100 HIS A N 1
ATOM 804 C CA . HIS A 1 100 ? -17.954 -3.520 -5.483 1.00 86.00 100 HIS A CA 1
ATOM 805 C C . HIS A 1 100 ? -17.364 -4.619 -6.375 1.00 86.00 100 HIS A C 1
ATOM 807 O O . HIS A 1 100 ? -18.112 -5.488 -6.828 1.00 86.00 100 HIS A O 1
ATOM 813 N N . GLY A 1 101 ? -16.036 -4.641 -6.527 1.00 80.88 101 GLY A N 1
ATOM 814 C CA . GLY A 1 101 ? -15.336 -5.555 -7.422 1.00 80.88 101 GLY A CA 1
ATOM 815 C C . GLY A 1 101 ? -15.614 -5.270 -8.897 1.00 80.88 101 GLY A C 1
ATOM 816 O O . GLY A 1 101 ? -16.521 -4.516 -9.244 1.00 80.88 101 GLY A O 1
ATOM 817 N N . GLY A 1 102 ? -14.840 -5.919 -9.762 1.00 69.75 102 GLY A N 1
ATOM 818 C CA . GLY A 1 102 ? -14.998 -5.812 -11.207 1.00 69.75 102 GLY A CA 1
ATOM 819 C C . GLY A 1 102 ? -14.615 -4.460 -11.797 1.00 69.75 102 GLY A C 1
ATOM 820 O O . GLY A 1 102 ? -14.098 -3.569 -11.126 1.00 69.75 102 GLY A O 1
ATOM 821 N N . PHE A 1 103 ? -14.864 -4.344 -13.097 1.00 62.94 103 PHE A N 1
ATOM 822 C CA . PHE A 1 103 ? -14.650 -3.130 -13.869 1.00 62.94 103 PHE A CA 1
ATOM 823 C C . PHE A 1 103 ? -15.731 -2.117 -13.509 1.00 62.94 103 PHE A C 1
ATOM 825 O O . PHE A 1 103 ? -16.923 -2.434 -13.581 1.00 62.94 103 PHE A O 1
ATOM 832 N N . GLN A 1 104 ? -15.336 -0.905 -13.117 1.00 48.09 104 GLN A N 1
ATOM 833 C CA . GLN A 1 104 ? -16.288 0.191 -12.992 1.00 48.09 104 GLN A CA 1
ATOM 834 C C . GLN A 1 104 ? -16.808 0.501 -14.398 1.00 48.09 104 GLN A C 1
ATOM 836 O O . GLN A 1 104 ? -16.190 1.231 -15.170 1.00 48.09 104 GLN A O 1
ATOM 841 N N . HIS A 1 105 ? -17.957 -0.069 -14.761 1.00 38.16 105 HIS A N 1
ATOM 842 C CA . HIS A 1 105 ? -18.770 0.545 -15.791 1.00 38.16 105 HIS A CA 1
ATOM 843 C C . HIS A 1 105 ? -19.130 1.920 -15.250 1.00 38.16 105 HIS A C 1
ATOM 845 O O . HIS A 1 105 ? -19.858 2.022 -14.267 1.00 38.16 105 HIS A O 1
ATOM 851 N N . ALA A 1 106 ? -18.584 2.970 -15.862 1.00 32.66 106 ALA A N 1
ATOM 852 C CA . ALA A 1 106 ? -19.143 4.298 -15.714 1.00 32.66 106 ALA A CA 1
ATOM 853 C C . ALA A 1 106 ? -20.644 4.161 -15.988 1.00 32.66 106 ALA A C 1
ATOM 855 O O . ALA A 1 106 ? -21.032 3.853 -17.121 1.00 32.66 106 ALA A O 1
ATOM 856 N N . ASP A 1 107 ? -21.462 4.301 -14.944 1.00 30.61 107 ASP A N 1
ATOM 857 C CA . ASP A 1 107 ? -22.908 4.377 -15.057 1.00 30.61 107 ASP A CA 1
ATOM 858 C C . ASP A 1 107 ? -23.199 5.532 -16.015 1.00 30.61 107 ASP A C 1
ATOM 860 O O . ASP A 1 107 ? -23.168 6.709 -15.654 1.00 30.61 107 ASP A O 1
ATOM 864 N N . LYS A 1 108 ? -23.425 5.206 -17.290 1.00 27.64 108 LYS A N 1
ATOM 865 C CA . LYS A 1 108 ? -24.072 6.147 -18.188 1.00 27.64 108 LYS A CA 1
ATOM 866 C C . LYS A 1 108 ? -25.467 6.331 -17.604 1.00 27.64 108 LYS A C 1
ATOM 868 O O . LYS A 1 108 ? -26.166 5.326 -17.467 1.00 27.64 108 LYS A O 1
ATOM 873 N N . PRO A 1 109 ? -25.885 7.560 -17.261 1.00 30.75 109 PRO A N 1
ATOM 874 C CA . PRO A 1 109 ? -27.258 7.777 -16.852 1.00 30.75 109 PRO A CA 1
ATOM 875 C C . PRO A 1 109 ? -28.153 7.267 -17.980 1.00 30.75 109 PRO A C 1
ATOM 877 O O . PRO A 1 109 ? -27.893 7.560 -19.152 1.00 30.75 109 PRO A O 1
ATOM 880 N N . GLU A 1 110 ? -29.155 6.463 -17.627 1.00 31.80 110 GLU A N 1
ATOM 881 C CA . GLU A 1 110 ? -30.223 6.046 -18.530 1.00 31.80 110 GLU A CA 1
ATOM 882 C C . GLU A 1 110 ? -30.822 7.307 -19.163 1.00 31.80 110 GLU A C 1
ATOM 884 O O . GLU A 1 110 ? -31.629 8.013 -18.562 1.00 31.80 110 GLU A O 1
ATOM 889 N N . GLN A 1 111 ? -30.368 7.644 -20.370 1.00 33.28 111 GLN A N 1
ATOM 890 C CA . GLN A 1 111 ? -31.051 8.620 -21.194 1.00 33.28 111 GLN A CA 1
ATOM 891 C C . GLN A 1 111 ? -32.254 7.919 -21.796 1.00 33.28 111 GLN A C 1
ATOM 893 O O . GLN A 1 111 ? -32.123 7.013 -22.624 1.00 33.28 111 GLN A O 1
ATOM 898 N N . ASP A 1 112 ? -33.410 8.374 -21.326 1.00 29.94 112 ASP A N 1
ATOM 899 C CA . ASP A 1 112 ? -34.727 8.115 -21.866 1.00 29.94 112 ASP A CA 1
ATOM 900 C C . ASP A 1 112 ? -34.706 7.957 -23.387 1.00 29.94 112 ASP A C 1
ATOM 902 O O . ASP A 1 112 ? -34.233 8.797 -24.158 1.00 29.94 112 ASP A O 1
ATOM 906 N N . SER A 1 113 ? -35.293 6.846 -23.808 1.00 41.59 113 SER A N 1
ATOM 907 C CA . SER A 1 113 ? -35.712 6.580 -25.168 1.00 41.59 113 SER A CA 1
ATOM 908 C C . SER A 1 113 ? -36.469 7.770 -25.762 1.00 41.59 113 SER A C 1
ATOM 910 O O . SER A 1 113 ? -37.560 8.079 -25.290 1.00 41.59 113 SER A O 1
ATOM 912 N N . ASN A 1 114 ? -35.941 8.378 -26.832 1.00 32.97 114 ASN A N 1
ATOM 913 C CA . ASN A 1 114 ? -36.717 8.816 -28.000 1.00 32.97 114 ASN A CA 1
ATOM 914 C C . ASN A 1 114 ? -35.826 9.394 -29.117 1.00 32.97 114 ASN A C 1
ATOM 916 O O . ASN A 1 114 ? -35.195 10.430 -28.944 1.00 32.97 114 ASN A O 1
ATOM 920 N N . GLY A 1 115 ? -35.879 8.784 -30.311 1.00 29.42 115 GLY A N 1
ATOM 921 C CA . GLY A 1 115 ? -35.597 9.487 -31.573 1.00 29.42 115 GLY A CA 1
ATOM 922 C C . GLY A 1 115 ? -34.551 8.866 -32.509 1.00 29.42 115 GLY A C 1
ATOM 923 O O . GLY A 1 115 ? -33.361 9.106 -32.369 1.00 29.42 115 GLY A O 1
ATOM 924 N N . PHE A 1 116 ? -35.046 8.191 -33.555 1.00 29.39 116 PHE A N 1
ATOM 925 C CA . PHE A 1 116 ? -34.395 7.869 -34.841 1.00 29.39 116 PHE A CA 1
ATOM 926 C C . PHE A 1 116 ? -33.218 6.869 -34.879 1.00 29.39 116 PHE A C 1
ATOM 928 O O . PHE A 1 116 ? -32.056 7.192 -34.651 1.00 29.39 116 PHE A O 1
ATOM 935 N N . GLN A 1 117 ? -33.514 5.655 -35.366 1.00 29.64 117 GLN A N 1
ATOM 936 C CA . GLN A 1 117 ? -32.511 4.690 -35.825 1.00 29.64 117 GLN A CA 1
ATOM 937 C C . GLN A 1 117 ? -31.867 5.159 -37.140 1.00 29.64 117 GLN A C 1
ATOM 939 O O . GLN A 1 117 ? -32.488 5.120 -38.204 1.00 29.64 117 GLN A O 1
ATOM 944 N N . ARG A 1 118 ? -30.588 5.549 -37.095 1.00 30.56 118 ARG A N 1
ATOM 945 C CA . ARG A 1 118 ? -29.746 5.610 -38.297 1.00 30.56 118 ARG A CA 1
ATOM 946 C C . ARG A 1 118 ? -29.340 4.190 -38.696 1.00 30.56 118 ARG A C 1
ATOM 948 O O . ARG A 1 118 ? -28.546 3.548 -38.016 1.00 30.56 118 ARG A O 1
ATOM 955 N N . ILE A 1 119 ? -29.854 3.717 -39.829 1.00 38.41 119 ILE A N 1
ATOM 956 C CA . ILE A 1 119 ? -29.347 2.522 -40.511 1.00 38.41 119 ILE A CA 1
ATOM 957 C C . ILE A 1 119 ? -27.991 2.892 -41.125 1.00 38.41 119 ILE A C 1
ATOM 959 O O . ILE A 1 119 ? -27.918 3.536 -42.168 1.00 38.41 119 ILE A O 1
ATOM 963 N N . GLY A 1 120 ? -26.906 2.512 -40.453 1.00 30.20 120 GLY A N 1
ATOM 964 C CA . GLY A 1 120 ? -25.538 2.702 -40.924 1.00 30.20 120 GLY A CA 1
ATOM 965 C C . GLY A 1 120 ? -24.634 1.590 -40.402 1.00 30.20 120 GLY A C 1
ATOM 966 O O . GLY A 1 120 ? -24.499 1.436 -39.198 1.00 30.20 120 GLY A O 1
ATOM 967 N N . LYS A 1 121 ? -24.096 0.799 -41.341 1.00 31.38 121 LYS A N 1
ATOM 968 C CA . LYS A 1 121 ? -23.001 -0.193 -41.260 1.00 31.38 121 LYS A CA 1
ATOM 969 C C . LYS A 1 121 ? -22.674 -0.740 -39.859 1.00 31.38 121 LYS A C 1
ATOM 971 O O . LYS A 1 121 ? -22.066 -0.056 -39.047 1.00 31.38 121 LYS A O 1
ATOM 976 N N . LYS A 1 122 ? -23.010 -2.022 -39.646 1.00 28.06 122 LYS A N 1
ATOM 977 C CA . LYS A 1 122 ? -22.645 -2.835 -38.473 1.00 28.06 122 LYS A CA 1
ATOM 978 C C . LYS A 1 122 ? -21.195 -2.564 -38.049 1.00 28.06 122 LYS A C 1
ATOM 980 O O . LYS A 1 122 ? -20.271 -3.047 -38.700 1.00 28.06 122 LYS A O 1
ATOM 985 N N . ALA A 1 123 ? -21.024 -1.829 -36.953 1.00 31.17 123 ALA A N 1
ATOM 986 C CA . ALA A 1 123 ? -19.807 -1.889 -36.164 1.00 31.17 123 ALA A CA 1
ATOM 987 C C . ALA A 1 123 ? -19.613 -3.347 -35.729 1.00 31.17 123 ALA A C 1
ATOM 989 O O . ALA A 1 123 ? -20.584 -4.029 -35.374 1.00 31.17 123 ALA A O 1
ATOM 990 N N . ALA A 1 124 ? -18.380 -3.840 -35.829 1.00 30.88 124 ALA A N 1
ATOM 991 C CA . ALA A 1 124 ? -18.017 -5.134 -35.283 1.00 30.88 124 ALA A CA 1
ATOM 992 C C . ALA A 1 124 ? -18.479 -5.174 -33.823 1.00 30.88 124 ALA A C 1
ATOM 994 O O . ALA A 1 124 ? -18.221 -4.246 -33.058 1.00 30.88 124 ALA A O 1
ATOM 995 N N . ARG A 1 125 ? -19.237 -6.213 -33.465 1.00 30.92 125 ARG A N 1
ATOM 996 C CA . ARG A 1 125 ? -19.576 -6.460 -32.065 1.00 30.92 125 ARG A CA 1
ATOM 997 C C . ARG A 1 125 ? -18.249 -6.519 -31.304 1.00 30.92 125 ARG A C 1
ATOM 999 O O . ARG A 1 125 ? -17.386 -7.273 -31.758 1.00 30.92 125 ARG A O 1
ATOM 1006 N N . PRO A 1 126 ? -1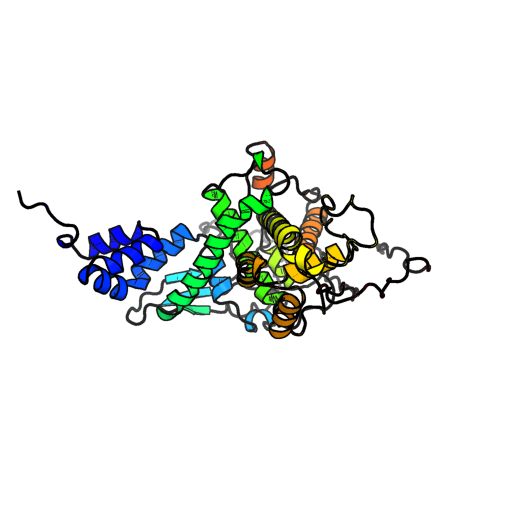8.064 -5.764 -30.206 1.00 34.47 126 PRO A N 1
ATOM 1007 C CA . PRO A 1 126 ? -16.929 -6.020 -29.338 1.00 34.47 126 PRO A CA 1
ATOM 1008 C C . PRO A 1 126 ? -17.014 -7.495 -28.955 1.00 34.47 126 PRO A C 1
ATOM 1010 O O . PRO A 1 126 ? -18.094 -7.987 -28.610 1.00 34.47 126 PRO A O 1
ATOM 1013 N N . ASN A 1 127 ? -15.911 -8.219 -29.134 1.00 31.86 127 ASN A N 1
ATOM 1014 C CA . ASN A 1 127 ? -15.801 -9.585 -28.655 1.00 31.86 127 ASN A CA 1
ATOM 1015 C C . ASN A 1 127 ? -16.133 -9.544 -27.165 1.00 31.86 127 ASN A C 1
ATOM 1017 O O . ASN A 1 127 ? -15.321 -9.106 -26.359 1.00 31.86 127 ASN A O 1
ATOM 1021 N N . THR A 1 128 ? -17.328 -9.999 -26.800 1.00 35.69 128 THR A N 1
ATOM 1022 C CA . THR A 1 128 ? -17.655 -10.388 -25.434 1.00 35.69 128 THR A CA 1
ATOM 1023 C C . THR A 1 128 ? -16.837 -11.643 -25.149 1.00 35.69 128 THR A C 1
ATOM 1025 O O . THR A 1 128 ? -17.331 -12.772 -25.239 1.00 35.69 128 THR A O 1
ATOM 1028 N N . GLY A 1 129 ? -15.538 -11.438 -24.916 1.00 37.97 129 GLY A N 1
ATOM 1029 C CA . GLY A 1 129 ? -14.675 -12.407 -24.270 1.00 37.97 129 GLY A CA 1
ATOM 1030 C C . GLY A 1 129 ? -15.356 -12.816 -22.976 1.00 37.97 129 GLY A C 1
ATOM 1031 O O . GLY A 1 129 ? -16.044 -12.017 -22.344 1.00 37.97 129 GLY A O 1
ATOM 1032 N N . HIS A 1 130 ? -15.273 -14.096 -22.642 1.00 39.72 130 HIS A N 1
ATOM 1033 C CA . HIS A 1 130 ? -15.932 -14.643 -21.468 1.00 39.72 130 HIS A CA 1
ATOM 1034 C C . HIS A 1 130 ? -15.338 -13.969 -20.227 1.00 39.72 130 HIS A C 1
ATOM 1036 O O . HIS A 1 130 ? -14.293 -14.397 -19.745 1.00 39.72 130 HIS A O 1
ATOM 1042 N N . HIS A 1 131 ? -15.965 -12.895 -19.740 1.00 48.31 131 HIS A N 1
ATOM 1043 C CA . HIS A 1 131 ? -15.597 -12.302 -18.465 1.00 48.31 131 HIS A CA 1
ATOM 1044 C C . HIS A 1 131 ? -15.751 -13.397 -17.418 1.00 48.31 131 HIS A C 1
ATOM 1046 O O . HIS A 1 131 ? -16.830 -13.976 -17.253 1.00 48.31 131 HIS A O 1
ATOM 1052 N N . ALA A 1 132 ? -14.639 -13.739 -16.776 1.00 55.16 132 ALA A N 1
ATOM 1053 C CA . ALA A 1 132 ? -14.657 -14.656 -15.661 1.00 55.16 132 ALA A CA 1
ATOM 1054 C C . ALA A 1 132 ? -15.642 -14.155 -14.591 1.00 55.16 132 ALA A C 1
ATOM 1056 O O . ALA A 1 132 ? -15.840 -12.944 -14.455 1.00 55.16 132 ALA A O 1
ATOM 1057 N N . PRO A 1 133 ? -16.310 -15.064 -13.865 1.00 60.34 133 PRO A N 1
ATOM 1058 C CA . PRO A 1 133 ? -17.260 -14.663 -12.841 1.00 60.34 133 PRO A CA 1
ATOM 1059 C C . PRO A 1 133 ? -16.548 -13.836 -11.765 1.00 60.34 133 PRO A C 1
ATOM 1061 O O . PRO A 1 133 ? -15.526 -14.263 -11.235 1.00 60.34 133 PRO A O 1
ATOM 1064 N N . LEU A 1 134 ? -17.119 -12.674 -11.431 1.00 72.69 134 LEU A N 1
ATOM 1065 C CA . LEU A 1 134 ? -16.620 -11.794 -10.374 1.00 72.69 134 LEU A CA 1
ATOM 1066 C C . LEU A 1 134 ? -16.465 -12.567 -9.060 1.00 72.69 134 LEU A C 1
ATOM 1068 O O . LEU A 1 134 ? -17.459 -13.002 -8.463 1.00 72.69 134 LEU A O 1
ATOM 1072 N N . GLN A 1 135 ? -15.227 -12.711 -8.588 1.00 83.81 135 GLN A N 1
ATOM 1073 C CA . GLN A 1 135 ? -14.956 -13.382 -7.324 1.00 83.81 135 GLN A CA 1
ATOM 1074 C C . GLN A 1 135 ? -15.529 -12.549 -6.174 1.00 83.81 135 GLN A C 1
ATOM 1076 O O . GLN A 1 135 ? -15.244 -11.359 -6.032 1.00 83.81 135 GLN A O 1
ATOM 1081 N N . THR A 1 136 ? -16.391 -13.173 -5.368 1.00 90.00 136 THR A N 1
ATOM 1082 C CA . THR A 1 136 ? -17.032 -12.526 -4.218 1.00 90.00 136 THR A CA 1
ATOM 1083 C C . THR A 1 136 ? -16.528 -13.146 -2.923 1.00 90.00 136 THR A C 1
ATOM 1085 O O . THR A 1 136 ? -16.682 -14.348 -2.715 1.00 90.00 136 THR A O 1
ATOM 1088 N N . VAL A 1 137 ? -15.989 -12.318 -2.030 1.00 93.12 137 VAL A N 1
ATOM 1089 C CA . VAL A 1 137 ? -15.510 -12.718 -0.702 1.00 93.12 137 VAL A CA 1
ATOM 1090 C C . VAL A 1 137 ? -16.425 -12.141 0.370 1.00 93.12 137 VAL A C 1
ATOM 1092 O O . VAL A 1 137 ? -16.806 -10.969 0.324 1.00 93.12 137 VAL A O 1
ATOM 1095 N N . VAL A 1 138 ? -16.788 -12.972 1.350 1.00 93.69 138 VAL A N 1
ATOM 1096 C CA . VAL A 1 138 ? -17.610 -12.558 2.491 1.00 93.69 138 VAL A CA 1
ATOM 1097 C C . VAL A 1 138 ? -16.745 -12.476 3.743 1.00 93.69 138 VAL A C 1
ATOM 1099 O O . VAL A 1 138 ? -16.234 -13.486 4.214 1.00 93.69 138 VAL A O 1
ATOM 1102 N N . LEU A 1 139 ? -16.618 -11.270 4.291 1.00 94.06 139 LEU A N 1
ATOM 1103 C CA . LEU A 1 139 ? -15.969 -11.001 5.566 1.00 94.06 139 LEU A CA 1
ATOM 1104 C C . LEU A 1 139 ? -16.970 -11.084 6.719 1.00 94.06 139 LEU A C 1
ATOM 1106 O O . LEU A 1 139 ? -18.142 -10.708 6.608 1.00 94.06 139 LEU A O 1
ATOM 1110 N N . HIS A 1 140 ? -16.485 -11.536 7.865 1.00 92.25 140 HIS A N 1
ATOM 1111 C CA . HIS A 1 140 ? -17.239 -11.682 9.097 1.00 92.25 140 HIS A CA 1
ATOM 1112 C C . HIS A 1 140 ? -16.612 -10.880 10.239 1.00 92.25 140 HIS A C 1
ATOM 1114 O O . HIS A 1 140 ? -15.502 -10.367 10.164 1.00 92.25 140 HIS A O 1
ATOM 1120 N N . ALA A 1 141 ? -17.316 -10.814 11.372 1.00 87.25 141 ALA A N 1
ATOM 1121 C CA . ALA A 1 141 ? -16.833 -10.103 12.558 1.00 87.25 141 ALA A CA 1
ATOM 1122 C C . ALA A 1 141 ? -15.477 -10.611 13.095 1.00 87.25 141 ALA A C 1
ATOM 1124 O O . ALA A 1 141 ? -14.798 -9.861 13.789 1.00 87.25 141 ALA A O 1
ATOM 1125 N N . GLY A 1 142 ? -15.091 -11.858 12.791 1.00 87.88 142 GLY A N 1
ATOM 1126 C CA . GLY A 1 142 ? -13.776 -12.404 13.152 1.00 87.88 142 GLY A CA 1
ATOM 1127 C C . GLY A 1 142 ? -12.623 -11.842 12.314 1.00 87.88 142 GLY A C 1
ATOM 1128 O O . GLY A 1 142 ? -11.490 -11.832 12.779 1.00 87.88 142 GLY A O 1
ATOM 1129 N N . ASP A 1 143 ? -12.909 -11.315 11.123 1.00 93.00 143 ASP A N 1
ATOM 1130 C CA . ASP A 1 143 ? -11.896 -10.748 10.226 1.00 93.00 143 ASP A CA 1
ATOM 1131 C C . ASP A 1 143 ? -11.523 -9.310 10.605 1.00 93.00 143 ASP A C 1
ATOM 1133 O O . ASP A 1 143 ? -10.505 -8.792 10.154 1.00 93.00 143 ASP A O 1
ATOM 1137 N N . LEU A 1 144 ? -12.297 -8.675 11.497 1.00 92.50 144 LEU A N 1
ATOM 1138 C CA . LEU A 1 144 ? -12.009 -7.328 11.997 1.00 92.50 144 LEU A CA 1
ATOM 1139 C C . LEU A 1 144 ? -10.666 -7.252 12.720 1.00 92.50 144 LEU A C 1
ATOM 1141 O O . LEU A 1 144 ? -9.984 -6.242 12.611 1.00 92.50 144 LEU A O 1
ATOM 1145 N N . ASP A 1 145 ? -10.272 -8.301 13.445 1.00 93.62 145 ASP A N 1
ATOM 1146 C CA . ASP A 1 145 ? -8.962 -8.330 14.100 1.00 93.62 145 ASP A CA 1
ATOM 1147 C C . ASP A 1 145 ? -7.830 -8.283 13.073 1.00 93.62 145 ASP A C 1
ATOM 1149 O O . ASP A 1 145 ? -6.864 -7.552 13.267 1.00 93.62 145 ASP A O 1
ATOM 1153 N N . ARG A 1 146 ? -7.977 -9.001 11.953 1.00 95.44 146 ARG A N 1
ATOM 1154 C CA . ARG A 1 146 ? -7.008 -8.958 10.853 1.00 95.44 146 ARG A CA 1
ATOM 1155 C C . ARG A 1 146 ? -7.007 -7.589 10.190 1.00 95.44 146 ARG A C 1
ATOM 1157 O O . ARG A 1 146 ? -5.941 -7.004 10.068 1.00 95.44 146 ARG A O 1
ATOM 1164 N N . LEU A 1 147 ? -8.175 -7.045 9.849 1.00 95.69 147 LEU A N 1
ATOM 1165 C CA . LEU A 1 147 ? -8.286 -5.712 9.249 1.00 95.69 147 LEU A CA 1
ATOM 1166 C C . LEU A 1 147 ? -7.613 -4.637 10.117 1.00 95.69 147 LEU A C 1
ATOM 1168 O O . LEU A 1 147 ? -6.857 -3.821 9.605 1.00 95.69 147 LEU A O 1
ATOM 1172 N N . LEU A 1 148 ? -7.803 -4.691 11.440 1.00 95.75 148 LEU A N 1
ATOM 1173 C CA . LEU A 1 148 ? -7.133 -3.779 12.369 1.00 95.75 148 LEU A CA 1
ATOM 1174 C C . LEU A 1 148 ? -5.604 -3.914 12.339 1.00 95.75 148 LEU A C 1
ATOM 1176 O O . LEU A 1 148 ? -4.924 -2.903 12.458 1.00 95.75 148 LEU A O 1
ATOM 1180 N N . GLN A 1 149 ? -5.051 -5.118 12.154 1.00 95.69 149 GLN A N 1
ATOM 1181 C CA . GLN A 1 149 ? -3.600 -5.289 11.998 1.00 95.69 149 GLN A CA 1
ATOM 1182 C C . GLN A 1 149 ? -3.077 -4.603 10.733 1.00 95.69 149 GLN A C 1
ATOM 1184 O O . GLN A 1 149 ? -2.028 -3.969 10.785 1.00 95.69 149 GLN A O 1
ATOM 1189 N N . TYR A 1 150 ? -3.817 -4.669 9.623 1.00 96.94 150 TYR A N 1
ATOM 1190 C CA . TYR A 1 150 ? -3.458 -3.915 8.421 1.00 96.94 150 TYR A CA 1
ATOM 1191 C C . TYR A 1 150 ? -3.524 -2.408 8.685 1.00 96.94 150 TYR A C 1
ATOM 1193 O O . TYR A 1 150 ? -2.576 -1.698 8.374 1.00 96.94 150 TYR A O 1
ATOM 1201 N N . CYS A 1 151 ? -4.579 -1.922 9.344 1.00 96.94 151 CYS A N 1
ATOM 1202 C CA . CYS A 1 151 ? -4.700 -0.514 9.729 1.00 96.94 151 CYS A CA 1
ATOM 1203 C C . CYS A 1 151 ? -3.527 -0.013 10.592 1.00 96.94 151 CYS A C 1
ATOM 1205 O O . CYS A 1 151 ? -3.113 1.133 10.441 1.00 96.94 151 CYS A O 1
ATOM 1207 N N . LEU A 1 152 ? -2.965 -0.848 11.474 1.00 96.19 152 LEU A N 1
ATOM 1208 C CA . LEU A 1 152 ? -1.773 -0.480 12.251 1.00 96.19 152 LEU A CA 1
ATOM 1209 C C . LEU A 1 152 ? -0.556 -0.255 11.350 1.00 96.19 152 LEU A C 1
ATOM 1211 O O . LEU A 1 152 ? 0.112 0.765 11.488 1.00 96.19 152 LEU A O 1
ATOM 1215 N N . VAL A 1 153 ? -0.323 -1.154 10.390 1.00 97.56 153 VAL A N 1
ATOM 1216 C CA . VAL A 1 153 ? 0.763 -1.011 9.407 1.00 97.56 153 VAL A CA 1
ATOM 1217 C C . VAL A 1 153 ? 0.582 0.262 8.587 1.00 97.56 153 VAL A C 1
ATOM 1219 O O . VAL A 1 153 ? 1.541 0.994 8.373 1.00 97.56 153 VAL A O 1
ATOM 1222 N N . VAL A 1 154 ? -0.652 0.580 8.189 1.00 97.81 154 VAL A N 1
ATOM 1223 C CA . VAL A 1 154 ? -0.961 1.826 7.472 1.00 97.81 154 VAL A CA 1
ATOM 1224 C C . VAL A 1 154 ? -0.588 3.052 8.298 1.00 97.81 154 VAL A C 1
ATOM 1226 O O . VAL A 1 154 ? 0.073 3.941 7.773 1.00 97.81 154 VAL A O 1
ATOM 1229 N N . ARG A 1 155 ? -0.947 3.090 9.589 1.00 96.56 155 ARG A N 1
ATOM 1230 C CA . ARG A 1 155 ? -0.570 4.200 10.480 1.00 96.56 155 ARG A CA 1
ATOM 1231 C C . ARG A 1 155 ? 0.945 4.339 10.621 1.00 96.56 155 ARG A C 1
ATOM 1233 O O . ARG A 1 155 ? 1.453 5.448 10.528 1.00 96.56 155 ARG A O 1
ATOM 1240 N N . GLN A 1 156 ? 1.668 3.231 10.775 1.00 97.06 156 GLN A N 1
ATOM 1241 C CA . GLN A 1 156 ? 3.135 3.251 10.839 1.00 97.06 156 GLN A CA 1
ATOM 1242 C C . GLN A 1 156 ? 3.738 3.835 9.553 1.00 97.06 156 GLN A C 1
ATOM 1244 O O . GLN A 1 156 ? 4.645 4.661 9.596 1.00 97.06 156 GLN A O 1
ATOM 1249 N N . TRP A 1 157 ? 3.198 3.454 8.399 1.00 97.94 157 TRP A N 1
ATOM 1250 C CA . TRP A 1 157 ? 3.621 3.979 7.106 1.00 97.94 157 TRP A CA 1
ATOM 1251 C C . TRP A 1 157 ? 3.292 5.469 6.925 1.00 97.94 157 TRP A C 1
ATOM 1253 O O . TRP A 1 157 ? 4.144 6.202 6.428 1.00 97.94 157 TRP A O 1
ATOM 1263 N N . GLU A 1 158 ? 2.125 5.940 7.376 1.00 96.25 158 GLU A N 1
ATOM 1264 C CA . GLU A 1 158 ? 1.776 7.373 7.384 1.00 96.25 158 GLU A CA 1
ATOM 1265 C C . GLU A 1 158 ? 2.745 8.206 8.237 1.00 96.25 158 GLU A C 1
ATOM 1267 O O . GLU A 1 158 ? 3.077 9.332 7.874 1.00 96.25 158 GLU A O 1
ATOM 1272 N N . GLU A 1 159 ? 3.221 7.655 9.356 1.00 95.00 159 GLU A N 1
ATOM 1273 C CA . GLU A 1 159 ? 4.195 8.316 10.233 1.00 95.00 159 GLU A CA 1
ATOM 1274 C C . GLU A 1 159 ? 5.603 8.356 9.612 1.00 95.00 159 GLU A C 1
ATOM 1276 O O . GLU A 1 159 ? 6.332 9.347 9.738 1.00 95.00 159 GLU A O 1
ATOM 1281 N N . ILE A 1 160 ? 6.004 7.284 8.924 1.00 95.44 160 ILE A N 1
ATOM 1282 C CA . ILE A 1 160 ? 7.352 7.140 8.362 1.00 95.44 160 ILE A CA 1
ATOM 1283 C C . ILE A 1 160 ? 7.494 7.888 7.027 1.00 95.44 160 ILE A C 1
ATOM 1285 O O . ILE A 1 160 ? 8.540 8.492 6.775 1.00 95.44 160 ILE A O 1
ATOM 1289 N N . PHE A 1 161 ? 6.467 7.879 6.173 1.00 96.69 161 PHE A N 1
ATOM 1290 C CA . PHE A 1 161 ? 6.552 8.370 4.794 1.00 96.69 161 PHE A CA 1
ATOM 1291 C C . PHE A 1 161 ? 7.086 9.806 4.650 1.00 96.69 161 PHE A C 1
ATOM 1293 O O . PHE A 1 161 ? 8.029 9.980 3.873 1.00 96.69 161 PHE A O 1
ATOM 1300 N N . PRO A 1 162 ? 6.601 10.819 5.402 1.00 95.62 162 PRO A N 1
ATOM 1301 C CA . PRO A 1 162 ? 7.150 12.174 5.332 1.00 95.62 162 PRO A CA 1
ATOM 1302 C C . PRO A 1 162 ? 8.673 12.221 5.492 1.00 95.62 162 PRO A C 1
ATOM 1304 O O . PRO A 1 162 ? 9.393 12.811 4.685 1.00 95.62 162 PRO A O 1
ATOM 1307 N N . HIS A 1 163 ? 9.194 11.513 6.491 1.00 93.69 163 HIS A N 1
ATOM 1308 C CA . HIS A 1 163 ? 10.624 11.495 6.785 1.00 93.69 163 HIS A CA 1
ATOM 1309 C C . HIS A 1 163 ? 11.445 10.931 5.619 1.00 93.69 163 HIS A C 1
ATOM 1311 O O . HIS A 1 163 ? 12.526 11.436 5.321 1.00 93.69 163 HIS A O 1
ATOM 1317 N N . LEU A 1 164 ? 10.920 9.914 4.933 1.00 93.00 164 LEU A N 1
ATOM 1318 C CA . LEU A 1 164 ? 11.555 9.310 3.762 1.00 93.00 164 LEU A CA 1
ATOM 1319 C C . LEU A 1 164 ? 11.468 10.210 2.529 1.00 93.00 164 LEU A C 1
ATOM 1321 O O . LEU A 1 164 ? 12.431 10.315 1.766 1.00 93.00 164 LEU A O 1
ATOM 1325 N N . ARG A 1 165 ? 10.324 10.869 2.329 1.00 91.12 165 ARG A N 1
ATOM 1326 C CA . ARG A 1 165 ? 10.083 11.745 1.180 1.00 91.12 165 ARG A CA 1
ATOM 1327 C C . ARG A 1 165 ? 10.983 12.978 1.197 1.00 91.12 165 ARG A C 1
ATOM 1329 O O . ARG A 1 165 ? 11.493 13.383 0.150 1.00 91.12 165 ARG A O 1
ATOM 1336 N N . TRP A 1 166 ? 11.206 13.541 2.383 1.00 91.06 166 TRP A N 1
ATOM 1337 C CA . TRP A 1 166 ? 12.045 14.720 2.610 1.00 91.06 166 TRP A CA 1
ATOM 1338 C C . TRP A 1 166 ? 13.428 14.386 3.175 1.00 91.06 166 TRP A C 1
ATOM 1340 O O . TRP A 1 166 ? 14.104 15.273 3.689 1.00 91.06 166 TRP A O 1
ATOM 1350 N N . ILE A 1 167 ? 13.908 13.145 3.044 1.00 87.50 167 ILE A N 1
ATOM 1351 C CA . ILE A 1 167 ? 15.191 12.726 3.635 1.00 87.50 167 ILE A CA 1
ATOM 1352 C C . ILE A 1 167 ? 16.379 13.600 3.197 1.00 87.50 167 ILE A C 1
ATOM 1354 O O . ILE A 1 167 ? 17.268 13.893 3.995 1.00 87.50 167 ILE A O 1
ATOM 1358 N N . LYS A 1 168 ? 16.367 14.078 1.945 1.00 82.88 168 LYS A N 1
ATOM 1359 C CA . LYS A 1 168 ? 17.380 14.996 1.393 1.00 82.88 168 LYS A CA 1
ATOM 1360 C C . LYS A 1 168 ? 17.115 16.467 1.714 1.00 82.88 168 LYS A C 1
ATOM 1362 O O . LYS A 1 168 ? 18.015 17.295 1.610 1.00 82.88 168 LYS A O 1
ATOM 1367 N N . GLN A 1 169 ? 15.880 16.807 2.068 1.00 88.06 169 GLN A N 1
ATOM 1368 C CA . GLN A 1 169 ? 15.438 18.176 2.317 1.00 88.06 169 GLN A CA 1
ATOM 1369 C C . GLN A 1 169 ? 14.588 18.247 3.596 1.00 88.06 169 GLN A C 1
ATOM 1371 O O . GLN A 1 169 ? 13.417 18.629 3.545 1.00 88.06 169 GLN A O 1
ATOM 1376 N N . PRO A 1 170 ? 15.162 17.908 4.766 1.00 89.81 170 PRO A N 1
ATOM 1377 C CA . PRO A 1 170 ? 14.402 17.774 6.009 1.00 89.81 170 PRO A CA 1
ATOM 1378 C C . PRO A 1 170 ? 13.747 19.087 6.460 1.00 89.81 170 PRO A C 1
ATOM 1380 O O . PRO A 1 170 ? 12.785 19.058 7.219 1.00 89.81 170 PRO A O 1
ATOM 1383 N N . ALA A 1 171 ? 14.230 20.234 5.968 1.00 90.25 171 ALA A N 1
ATOM 1384 C CA . ALA A 1 171 ? 13.639 21.546 6.221 1.00 90.25 171 ALA A CA 1
ATOM 1385 C C . ALA A 1 171 ? 12.206 21.697 5.673 1.00 90.25 171 ALA A C 1
ATOM 1387 O O . ALA A 1 171 ? 11.464 22.534 6.177 1.00 90.25 171 ALA A O 1
ATOM 1388 N N . TYR A 1 172 ? 11.821 20.901 4.671 1.00 88.25 172 TYR A N 1
ATOM 1389 C CA . TYR A 1 172 ? 10.467 20.892 4.103 1.00 88.25 172 TYR A CA 1
ATOM 1390 C C . TYR A 1 172 ? 9.591 19.764 4.664 1.00 88.25 172 TYR A C 1
ATOM 1392 O O . TYR A 1 172 ? 8.449 19.615 4.239 1.00 88.25 172 TYR A O 1
ATOM 1400 N N . CYS A 1 173 ? 10.107 18.963 5.603 1.00 93.19 173 CYS A N 1
ATOM 1401 C CA . CYS A 1 173 ? 9.354 17.859 6.183 1.00 93.19 173 CYS A CA 1
ATOM 1402 C C . CYS A 1 173 ? 8.140 18.381 6.959 1.00 93.19 173 CYS A C 1
ATOM 1404 O O . CYS A 1 173 ? 8.280 19.189 7.882 1.00 93.19 173 CYS A O 1
ATOM 1406 N N . ARG A 1 174 ? 6.954 17.883 6.608 1.00 94.12 174 ARG A N 1
ATOM 1407 C CA . ARG A 1 174 ? 5.696 18.173 7.300 1.00 94.12 174 ARG A CA 1
ATOM 1408 C C . ARG A 1 174 ? 4.803 16.940 7.349 1.00 94.12 174 ARG A C 1
ATOM 1410 O O . ARG A 1 174 ? 5.037 15.962 6.647 1.00 94.12 174 ARG A O 1
ATOM 1417 N N . PHE A 1 175 ? 3.765 17.000 8.175 1.00 93.56 175 PHE A N 1
ATOM 1418 C CA . PHE A 1 175 ? 2.703 16.000 8.134 1.00 93.56 175 PHE A CA 1
ATOM 1419 C C . PHE A 1 175 ? 1.888 16.129 6.845 1.00 93.56 175 PHE A C 1
ATOM 1421 O O . PHE A 1 175 ? 1.795 17.217 6.271 1.00 93.56 175 PHE A O 1
ATOM 1428 N N . LEU A 1 176 ? 1.321 15.003 6.415 1.00 95.56 176 LEU A N 1
ATOM 1429 C CA . LEU A 1 176 ? 0.407 14.947 5.281 1.00 95.56 176 LEU A CA 1
ATOM 1430 C C . LEU A 1 176 ? -0.961 15.508 5.669 1.00 95.56 176 LEU A C 1
ATOM 1432 O O . LEU A 1 176 ? -1.493 15.152 6.728 1.00 95.56 176 LEU A O 1
ATOM 1436 N N . ASP A 1 177 ? -1.542 16.304 4.781 1.00 94.75 177 ASP A N 1
ATOM 1437 C CA . ASP A 1 177 ? -2.923 16.770 4.893 1.00 94.75 177 ASP A CA 1
ATOM 1438 C C . ASP A 1 177 ? -3.914 15.633 4.601 1.00 94.75 177 ASP A C 1
ATOM 1440 O O . ASP A 1 177 ? -3.555 14.609 4.021 1.00 94.75 177 ASP A O 1
ATOM 1444 N N . ASP A 1 178 ? -5.191 15.797 4.960 1.00 93.94 178 ASP A N 1
ATOM 1445 C CA . ASP A 1 178 ? -6.204 14.733 4.831 1.00 93.94 178 ASP A CA 1
ATOM 1446 C C . ASP A 1 178 ? -6.317 14.166 3.402 1.00 93.94 178 ASP A C 1
ATOM 1448 O O . ASP A 1 178 ? -6.498 12.959 3.206 1.00 93.94 178 ASP A O 1
ATOM 1452 N N . HIS A 1 179 ? -6.185 15.025 2.388 1.00 94.06 179 HIS A N 1
ATOM 1453 C CA . HIS A 1 179 ? -6.239 14.619 0.985 1.00 94.06 179 HIS A CA 1
ATOM 1454 C C . HIS A 1 179 ? -4.962 13.881 0.545 1.00 94.06 179 HIS A C 1
ATOM 1456 O O . HIS A 1 179 ? -5.051 12.894 -0.186 1.00 94.06 179 HIS A O 1
ATOM 1462 N N . GLU A 1 180 ? -3.787 14.291 1.024 1.00 96.31 180 GLU A N 1
ATOM 1463 C CA . GLU A 1 180 ? -2.511 13.612 0.764 1.00 96.31 180 GLU A CA 1
ATOM 1464 C C . GLU A 1 180 ? -2.446 12.273 1.495 1.00 96.31 180 GLU A C 1
ATOM 1466 O O . GLU A 1 180 ? -1.979 11.291 0.933 1.00 96.31 180 GLU A O 1
ATOM 1471 N N . GLN A 1 181 ? -2.986 12.184 2.715 1.00 97.06 181 GLN A N 1
ATOM 1472 C CA . GLN A 1 181 ? -3.148 10.916 3.429 1.00 97.06 181 GLN A CA 1
ATOM 1473 C C . GLN A 1 181 ? -4.032 9.950 2.638 1.00 97.06 181 GLN A C 1
ATOM 1475 O O . GLN A 1 181 ? -3.741 8.758 2.568 1.00 97.06 181 GLN A O 1
ATOM 1480 N N . HIS A 1 182 ? -5.096 10.446 2.002 1.00 97.06 182 HIS A N 1
ATOM 1481 C CA . HIS A 1 182 ? -5.922 9.624 1.123 1.00 97.06 182 HIS A CA 1
ATOM 1482 C C . HIS A 1 182 ? -5.136 9.116 -0.101 1.00 97.06 182 HIS A C 1
ATOM 1484 O O . HIS A 1 182 ? -5.167 7.914 -0.377 1.00 97.06 182 HIS A O 1
ATOM 1490 N N . LYS A 1 183 ? -4.389 9.991 -0.797 1.00 97.06 183 LYS A N 1
ATOM 1491 C CA . LYS A 1 183 ? -3.503 9.611 -1.923 1.00 97.06 183 LYS A CA 1
ATOM 1492 C C . LYS A 1 183 ? -2.443 8.597 -1.483 1.00 97.06 183 LYS A C 1
ATOM 1494 O O . LYS A 1 183 ? -2.253 7.568 -2.127 1.00 97.06 183 LYS A O 1
ATOM 1499 N N . PHE A 1 184 ? -1.819 8.843 -0.334 1.00 98.38 184 PHE A N 1
ATOM 1500 C CA . PHE A 1 184 ? -0.833 7.968 0.286 1.00 98.38 184 PHE A CA 1
ATOM 1501 C C . PHE A 1 184 ? -1.393 6.573 0.560 1.00 98.38 184 PHE A C 1
ATOM 1503 O O . PHE A 1 184 ? -0.815 5.581 0.124 1.00 98.38 184 PHE A O 1
ATOM 1510 N N . ARG A 1 185 ? -2.531 6.481 1.261 1.00 98.50 185 ARG A N 1
ATOM 1511 C CA . ARG A 1 185 ? -3.182 5.204 1.582 1.00 98.50 185 ARG A CA 1
ATOM 1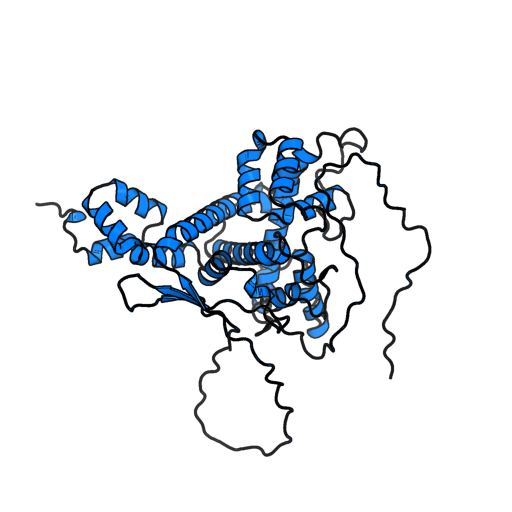512 C C . ARG A 1 185 ? -3.526 4.431 0.321 1.00 98.50 185 ARG A C 1
ATOM 1514 O O . ARG A 1 185 ? -3.231 3.245 0.248 1.00 98.50 185 ARG A O 1
ATOM 1521 N N . ARG A 1 186 ? -4.091 5.106 -0.680 1.00 97.50 186 ARG A N 1
ATOM 1522 C CA . ARG A 1 186 ? -4.391 4.517 -1.987 1.00 97.50 186 ARG A CA 1
ATOM 1523 C C . ARG A 1 186 ? -3.138 3.933 -2.642 1.00 97.50 186 ARG A C 1
ATOM 1525 O O . ARG A 1 186 ? -3.120 2.751 -2.978 1.00 97.50 186 ARG A O 1
ATOM 1532 N N . ALA A 1 187 ? -2.062 4.712 -2.752 1.00 98.19 187 ALA A N 1
ATOM 1533 C CA . ALA A 1 187 ? -0.785 4.227 -3.275 1.00 98.19 187 ALA A CA 1
ATOM 1534 C C . ALA A 1 187 ? -0.244 3.034 -2.461 1.00 98.19 187 ALA A C 1
ATOM 1536 O O . ALA A 1 187 ? 0.168 2.023 -3.031 1.00 98.19 187 ALA A O 1
ATOM 1537 N N . LEU A 1 188 ? -0.317 3.106 -1.129 1.00 98.56 188 LEU A N 1
ATOM 1538 C CA . LEU A 1 188 ? 0.123 2.046 -0.224 1.00 98.56 188 LEU A CA 1
ATOM 1539 C C . LEU A 1 188 ? -0.666 0.754 -0.432 1.00 98.56 188 LEU A C 1
ATOM 1541 O O . LEU A 1 188 ? -0.063 -0.314 -0.496 1.00 98.56 188 LEU A O 1
ATOM 1545 N N . TYR A 1 189 ? -1.990 0.825 -0.574 1.00 98.38 189 TYR A N 1
ATOM 1546 C CA . TYR A 1 189 ? -2.835 -0.352 -0.788 1.00 98.38 189 TYR A CA 1
ATOM 1547 C C . TYR A 1 189 ? -2.528 -1.015 -2.128 1.00 98.38 189 TYR A C 1
ATOM 1549 O O . TYR A 1 189 ? -2.406 -2.237 -2.191 1.00 98.38 189 TYR A O 1
ATOM 1557 N N . ARG A 1 190 ? -2.310 -0.222 -3.181 1.00 97.62 190 ARG A N 1
ATOM 1558 C CA . ARG A 1 190 ? -1.953 -0.723 -4.516 1.00 97.62 190 ARG A CA 1
ATOM 1559 C C . ARG A 1 190 ? -0.576 -1.366 -4.541 1.00 97.62 190 ARG A C 1
ATOM 1561 O O . ARG A 1 190 ? -0.439 -2.453 -5.098 1.00 97.62 190 ARG A O 1
ATOM 1568 N N . TRP A 1 191 ? 0.421 -0.748 -3.904 1.00 97.88 191 TRP A N 1
ATOM 1569 C CA . TRP A 1 191 ? 1.742 -1.359 -3.749 1.00 97.88 191 TRP A CA 1
ATOM 1570 C C . TRP A 1 191 ? 1.658 -2.653 -2.940 1.00 97.88 191 TRP A C 1
ATOM 1572 O O . TRP A 1 191 ? 2.164 -3.673 -3.392 1.00 97.88 191 TRP A O 1
ATOM 1582 N N . TRP A 1 192 ? 0.960 -2.656 -1.802 1.00 97.69 192 TRP A N 1
ATOM 1583 C CA . TRP A 1 192 ? 0.816 -3.850 -0.965 1.00 97.69 192 TRP A CA 1
ATOM 1584 C C . TRP A 1 192 ? 0.161 -5.002 -1.734 1.00 97.69 192 TRP A C 1
ATOM 1586 O O . TRP A 1 192 ? 0.636 -6.138 -1.697 1.00 97.69 192 TRP A O 1
ATOM 1596 N N . LEU A 1 193 ? -0.900 -4.700 -2.480 1.00 95.81 193 LEU A N 1
ATOM 1597 C CA . LEU A 1 193 ? -1.589 -5.667 -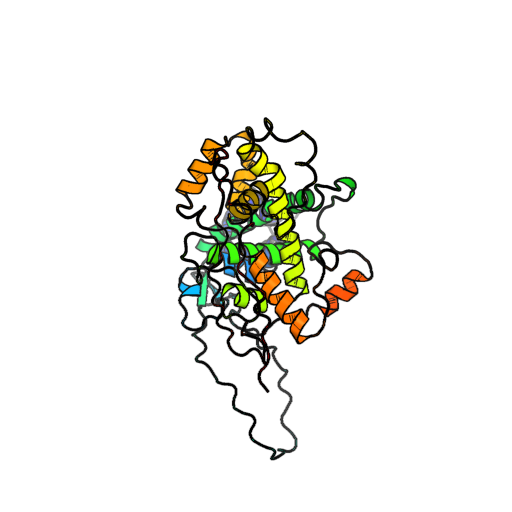3.323 1.00 95.81 193 LEU A CA 1
ATOM 1598 C C . LEU A 1 193 ? -0.683 -6.205 -4.437 1.00 95.81 193 LEU A C 1
ATOM 1600 O O . LEU A 1 193 ? -0.647 -7.409 -4.681 1.00 95.81 193 LEU A O 1
ATOM 1604 N N . TYR A 1 194 ? 0.078 -5.324 -5.089 1.00 95.56 194 TYR A N 1
ATOM 1605 C CA . TYR A 1 194 ? 1.049 -5.712 -6.109 1.00 95.56 194 TYR A CA 1
ATOM 1606 C C . TYR A 1 194 ? 2.140 -6.619 -5.528 1.00 95.56 194 TYR A C 1
ATOM 1608 O O . TYR A 1 194 ? 2.470 -7.649 -6.120 1.00 95.56 194 TYR A O 1
ATOM 1616 N N . THR A 1 195 ? 2.674 -6.268 -4.356 1.00 94.69 195 THR A N 1
ATOM 1617 C CA . THR A 1 195 ? 3.674 -7.067 -3.648 1.00 94.69 195 THR A CA 1
ATOM 1618 C C . THR A 1 195 ? 3.138 -8.461 -3.355 1.00 94.69 195 THR A C 1
ATOM 1620 O O . THR A 1 195 ? 3.808 -9.442 -3.669 1.00 94.69 195 THR A O 1
ATOM 1623 N N . PHE A 1 196 ? 1.903 -8.563 -2.853 1.00 93.50 196 PHE A N 1
ATOM 1624 C CA . PHE A 1 196 ? 1.260 -9.851 -2.602 1.00 93.50 196 PHE A CA 1
ATOM 1625 C C . PHE A 1 196 ? 1.213 -10.728 -3.862 1.00 93.50 196 PHE A C 1
ATOM 1627 O O . PHE A 1 196 ? 1.629 -11.881 -3.807 1.00 93.50 196 PHE A O 1
ATOM 1634 N N . TYR A 1 197 ? 0.762 -10.194 -5.001 1.00 91.38 197 TYR A N 1
ATOM 1635 C CA . TYR A 1 197 ? 0.604 -10.992 -6.222 1.00 91.38 197 TYR A CA 1
ATOM 1636 C C . TYR A 1 197 ? 1.914 -11.309 -6.950 1.00 91.38 197 TYR A C 1
ATOM 1638 O O . TYR A 1 197 ? 2.027 -12.370 -7.560 1.00 91.38 197 TYR A O 1
ATOM 1646 N N . PHE A 1 198 ? 2.886 -10.394 -6.949 1.00 91.50 198 PHE A N 1
ATOM 1647 C CA . PHE A 1 198 ? 4.002 -10.454 -7.904 1.00 91.50 198 PHE A CA 1
ATOM 1648 C C . PHE A 1 198 ? 5.394 -10.438 -7.280 1.00 91.50 198 PHE A C 1
ATOM 1650 O O . PHE A 1 198 ? 6.371 -10.719 -7.986 1.00 91.50 198 PHE A O 1
ATOM 1657 N N . HIS A 1 199 ? 5.502 -10.090 -5.998 1.00 91.19 199 HIS A N 1
ATOM 1658 C CA . HIS A 1 199 ? 6.761 -10.090 -5.244 1.00 91.19 199 HIS A CA 1
ATOM 1659 C C . HIS A 1 199 ? 6.779 -11.093 -4.087 1.00 91.19 199 HIS A C 1
ATOM 1661 O O . HIS A 1 199 ? 7.858 -11.353 -3.561 1.00 91.19 199 HIS A O 1
ATOM 1667 N N . GLY A 1 200 ? 5.625 -11.657 -3.722 1.00 83.75 200 GLY A N 1
ATOM 1668 C CA . GLY A 1 200 ? 5.520 -12.775 -2.791 1.00 83.75 200 GLY A CA 1
ATOM 1669 C C . GLY A 1 200 ? 6.051 -14.089 -3.372 1.00 83.75 200 GLY A C 1
ATOM 1670 O O . GLY A 1 200 ? 6.689 -14.126 -4.423 1.00 83.75 200 GLY A O 1
ATOM 1671 N N . ASP A 1 201 ? 5.747 -15.194 -2.695 1.00 79.06 201 ASP A N 1
ATOM 1672 C CA . ASP A 1 201 ? 6.303 -16.515 -3.029 1.00 79.06 201 ASP A CA 1
ATOM 1673 C C . ASP A 1 201 ? 5.617 -17.198 -4.229 1.00 79.06 201 ASP A C 1
ATOM 1675 O O . ASP A 1 201 ? 5.956 -18.328 -4.593 1.00 79.06 201 ASP A O 1
ATOM 1679 N N . PHE A 1 202 ? 4.642 -16.531 -4.852 1.00 80.94 202 PHE A N 1
ATOM 1680 C CA . PHE A 1 202 ? 3.953 -17.047 -6.027 1.00 80.94 202 PHE A CA 1
ATOM 1681 C C . PHE A 1 202 ? 4.859 -17.024 -7.252 1.00 80.94 202 PHE A C 1
ATOM 1683 O O . PHE A 1 202 ? 5.685 -16.129 -7.455 1.00 80.94 202 PHE A O 1
ATOM 1690 N N . ARG A 1 203 ? 4.666 -18.006 -8.135 1.00 71.62 203 ARG A N 1
ATOM 1691 C CA . ARG A 1 203 ? 5.385 -18.024 -9.405 1.00 71.62 203 ARG A CA 1
ATOM 1692 C C . ARG A 1 203 ? 4.987 -16.800 -10.224 1.00 71.62 203 ARG A C 1
ATOM 1694 O O . ARG A 1 203 ? 3.804 -16.575 -10.475 1.00 71.62 203 ARG A O 1
ATOM 1701 N N . ARG A 1 204 ? 5.981 -16.050 -10.708 1.00 74.12 204 ARG A N 1
ATOM 1702 C CA . ARG A 1 204 ? 5.710 -14.905 -11.575 1.00 74.12 204 ARG A CA 1
ATOM 1703 C C . ARG A 1 204 ? 4.907 -15.328 -12.810 1.00 74.12 204 ARG A C 1
ATOM 1705 O O . ARG A 1 204 ? 5.246 -16.335 -13.434 1.00 74.12 204 ARG A O 1
ATOM 1712 N N . PRO A 1 205 ? 3.912 -14.522 -13.225 1.00 72.06 205 PRO A N 1
ATOM 1713 C CA . PRO A 1 205 ? 3.149 -14.775 -14.447 1.00 72.06 205 PRO A CA 1
ATOM 1714 C C . PRO A 1 205 ? 4.043 -14.875 -15.690 1.00 72.06 205 PRO A C 1
ATOM 1716 O O . PRO A 1 205 ? 3.776 -15.655 -16.603 1.00 72.06 205 PRO A O 1
ATOM 1719 N N . ARG A 1 206 ? 5.125 -14.084 -15.711 1.00 78.44 206 ARG A N 1
ATOM 1720 C CA . ARG A 1 206 ? 6.139 -14.067 -16.762 1.00 78.44 206 ARG A CA 1
ATOM 1721 C C . ARG A 1 206 ? 7.522 -13.848 -16.160 1.00 78.44 206 ARG A C 1
ATOM 1723 O O . ARG A 1 206 ? 7.701 -12.952 -15.335 1.00 78.44 206 ARG A O 1
ATOM 1730 N N . ASP A 1 207 ? 8.497 -14.618 -16.641 1.00 76.50 207 ASP A N 1
ATOM 1731 C CA . ASP A 1 207 ? 9.881 -14.525 -16.168 1.00 76.50 207 ASP A CA 1
ATOM 1732 C C . ASP A 1 207 ? 10.533 -13.194 -16.550 1.00 76.50 207 ASP A C 1
ATOM 1734 O O . ASP A 1 207 ? 11.364 -12.701 -15.804 1.00 76.50 207 ASP A O 1
ATOM 1738 N N . ALA A 1 208 ? 10.155 -12.596 -17.683 1.00 82.81 208 ALA A N 1
ATOM 1739 C CA . ALA A 1 208 ? 10.713 -11.340 -18.183 1.00 82.81 208 ALA A CA 1
ATOM 1740 C C . ALA A 1 208 ? 10.168 -10.098 -17.459 1.00 82.81 208 ALA A C 1
ATOM 1742 O O . ALA A 1 208 ? 9.071 -10.117 -16.899 1.00 82.81 208 ALA A O 1
ATOM 1743 N N . GLN A 1 209 ? 10.906 -8.989 -17.520 1.00 85.19 209 GLN A N 1
ATOM 1744 C CA . GLN A 1 209 ? 10.448 -7.696 -16.997 1.00 85.19 209 GLN A CA 1
ATOM 1745 C C . GLN A 1 209 ? 9.188 -7.185 -17.719 1.00 85.19 209 GLN A C 1
ATOM 1747 O O . GLN A 1 209 ? 9.055 -7.422 -18.920 1.00 85.19 209 GLN A O 1
ATOM 1752 N N . PRO A 1 210 ? 8.263 -6.495 -17.027 1.00 89.38 210 PRO A N 1
ATOM 1753 C CA . PRO A 1 210 ? 7.124 -5.817 -17.649 1.00 89.38 210 PRO A CA 1
ATOM 1754 C C . PRO A 1 210 ? 7.564 -4.879 -18.781 1.00 89.38 210 PRO A C 1
ATOM 1756 O O . PRO A 1 210 ? 8.632 -4.273 -18.715 1.00 89.38 210 PRO A O 1
ATOM 1759 N N . SER A 1 211 ? 6.754 -4.772 -19.832 1.00 87.56 211 SER A N 1
ATOM 1760 C CA . SER A 1 211 ? 7.074 -3.966 -21.015 1.00 87.56 211 SER A CA 1
ATOM 1761 C C . SER A 1 211 ? 5.804 -3.444 -21.679 1.00 87.56 211 SER A C 1
ATOM 1763 O O . SER A 1 211 ? 4.795 -4.151 -21.680 1.00 87.56 211 SER A O 1
ATOM 1765 N N . ALA A 1 212 ? 5.872 -2.248 -22.266 1.00 88.06 212 ALA A N 1
ATOM 1766 C CA . ALA A 1 212 ? 4.755 -1.614 -22.963 1.00 88.06 212 ALA A CA 1
ATOM 1767 C C . ALA A 1 212 ? 4.188 -2.496 -24.090 1.00 88.06 212 ALA A C 1
ATOM 1769 O O . ALA A 1 212 ? 4.935 -3.182 -24.792 1.00 88.06 212 ALA A O 1
ATOM 1770 N N . PHE A 1 213 ? 2.866 -2.451 -24.270 1.00 86.31 213 PHE A N 1
ATOM 1771 C CA . PHE A 1 213 ? 2.089 -3.154 -25.300 1.00 86.31 213 PHE A CA 1
ATOM 1772 C C . PHE A 1 213 ? 2.176 -4.686 -25.251 1.00 86.31 213 PHE A C 1
ATOM 1774 O O . PHE A 1 213 ? 1.845 -5.372 -26.221 1.00 86.31 213 PHE A O 1
ATOM 1781 N N . VAL A 1 214 ? 2.611 -5.235 -24.116 1.00 83.75 214 VAL A N 1
ATOM 1782 C CA . VAL A 1 214 ? 2.704 -6.676 -23.887 1.00 83.75 214 VAL A CA 1
ATOM 1783 C C . VAL A 1 214 ? 1.603 -7.117 -22.934 1.00 83.75 214 VAL A C 1
ATOM 1785 O O . VAL A 1 214 ? 1.257 -6.421 -21.974 1.00 83.75 214 VAL A O 1
ATOM 1788 N N . ASP A 1 215 ? 1.047 -8.289 -23.226 1.00 81.69 215 ASP A N 1
ATOM 1789 C CA . ASP A 1 215 ? 0.087 -8.954 -22.357 1.00 81.69 215 ASP A CA 1
ATOM 1790 C C . ASP A 1 215 ? 0.803 -9.503 -21.119 1.00 81.69 215 ASP A C 1
ATOM 1792 O O . ASP A 1 215 ? 1.534 -10.495 -21.168 1.00 81.69 215 ASP A O 1
ATOM 1796 N N . ASP A 1 216 ? 0.656 -8.774 -20.022 1.00 86.44 216 ASP A N 1
ATOM 1797 C CA . ASP A 1 216 ? 1.262 -9.062 -18.735 1.00 86.44 216 ASP A CA 1
ATOM 1798 C C . ASP A 1 216 ? 0.289 -8.586 -17.657 1.00 86.44 216 ASP A C 1
ATOM 1800 O O . ASP A 1 216 ? -0.060 -7.404 -17.606 1.00 86.44 216 ASP A O 1
ATOM 1804 N N . ILE A 1 217 ? -0.158 -9.501 -16.796 1.00 88.25 217 ILE A N 1
ATOM 1805 C CA . ILE A 1 217 ? -1.160 -9.204 -15.762 1.00 88.25 217 ILE A CA 1
ATOM 1806 C C . ILE A 1 217 ? -0.689 -8.108 -14.791 1.00 88.25 217 ILE A C 1
ATOM 1808 O O . ILE A 1 217 ? -1.508 -7.356 -14.265 1.00 88.25 217 ILE A O 1
ATOM 1812 N N . ARG A 1 218 ? 0.632 -7.948 -14.619 1.00 91.00 218 ARG A N 1
ATOM 1813 C CA . ARG A 1 218 ? 1.221 -6.862 -13.824 1.00 91.00 218 ARG A CA 1
ATOM 1814 C C . ARG A 1 218 ? 0.941 -5.499 -14.448 1.00 91.00 218 ARG A C 1
ATOM 1816 O O . ARG A 1 218 ? 0.533 -4.569 -13.759 1.00 91.00 218 ARG A O 1
ATOM 1823 N N . VAL A 1 219 ? 1.121 -5.397 -15.765 1.00 91.56 219 VAL A N 1
ATOM 1824 C CA . VAL A 1 219 ? 0.834 -4.178 -16.533 1.00 91.56 219 VAL A CA 1
ATOM 1825 C C . VAL A 1 219 ? -0.676 -3.968 -16.627 1.00 91.56 219 VAL A C 1
ATOM 1827 O O . VAL A 1 219 ? -1.141 -2.847 -16.460 1.00 91.56 219 VAL A O 1
ATOM 1830 N N . CYS A 1 220 ? -1.460 -5.040 -16.792 1.00 90.19 220 CYS A N 1
ATOM 1831 C CA . CYS A 1 220 ? -2.922 -4.975 -16.759 1.00 90.19 220 CYS A CA 1
ATOM 1832 C C . CYS A 1 220 ? -3.445 -4.330 -15.470 1.00 90.19 220 CYS A C 1
ATOM 1834 O O . CYS A 1 220 ? -4.318 -3.468 -15.548 1.00 90.19 220 CYS A O 1
ATOM 1836 N N . GLN A 1 221 ? -2.912 -4.710 -14.303 1.00 92.31 221 GLN A N 1
ATOM 1837 C CA . GLN A 1 221 ? -3.298 -4.078 -13.042 1.00 92.31 221 GLN A CA 1
ATOM 1838 C C . GLN A 1 221 ? -2.999 -2.572 -13.069 1.00 92.31 221 GLN A C 1
ATOM 1840 O O . GLN A 1 221 ? -3.856 -1.777 -12.692 1.00 92.31 221 GLN A O 1
ATOM 1845 N N . MET A 1 222 ? -1.816 -2.175 -13.553 1.00 95.19 222 MET A N 1
ATOM 1846 C CA . MET A 1 222 ? -1.422 -0.763 -13.624 1.00 95.19 222 MET A CA 1
ATOM 1847 C C . MET A 1 222 ? -2.285 0.049 -14.598 1.00 95.19 222 MET A C 1
ATOM 1849 O O . MET A 1 222 ? -2.570 1.210 -14.324 1.00 95.19 222 MET A O 1
ATOM 1853 N N . ARG A 1 223 ? -2.761 -0.546 -15.702 1.00 92.56 223 ARG A N 1
ATOM 1854 C CA . ARG A 1 223 ? -3.636 0.139 -16.673 1.00 92.56 223 ARG A CA 1
ATOM 1855 C C . ARG A 1 223 ? -4.957 0.601 -16.061 1.00 92.56 223 ARG A C 1
ATOM 1857 O O . ARG A 1 223 ? -5.531 1.568 -16.555 1.00 92.56 223 ARG A O 1
ATOM 1864 N N . MET A 1 224 ? -5.437 -0.055 -15.004 1.00 91.62 224 MET A N 1
ATOM 1865 C CA . MET A 1 224 ? -6.679 0.343 -14.331 1.00 91.62 224 MET A CA 1
ATOM 1866 C C . MET A 1 224 ? -6.546 1.633 -13.514 1.00 91.62 224 MET A C 1
ATOM 1868 O O . MET A 1 224 ? -7.553 2.186 -13.081 1.00 91.62 224 MET A O 1
ATOM 1872 N N . TYR A 1 225 ? -5.326 2.120 -13.295 1.00 94.12 225 TYR A N 1
ATOM 1873 C CA . TYR A 1 225 ? -5.062 3.340 -12.540 1.00 94.12 225 TYR A CA 1
ATOM 1874 C C . TYR A 1 225 ? -4.767 4.497 -13.489 1.00 94.12 225 TYR A C 1
ATOM 1876 O O . TYR A 1 225 ? -4.084 4.330 -14.501 1.00 94.12 225 TYR A O 1
ATOM 1884 N N . SER A 1 226 ? -5.288 5.678 -13.177 1.00 93.12 226 SER A N 1
ATOM 1885 C CA . SER A 1 226 ? -5.016 6.904 -13.937 1.00 93.12 226 SER A CA 1
ATOM 1886 C C . SER A 1 226 ? -3.547 7.309 -13.817 1.00 93.12 226 SER A C 1
ATOM 1888 O O . SER A 1 226 ? -2.837 6.853 -12.919 1.00 93.12 226 SER A O 1
ATOM 1890 N N . THR A 1 227 ? -3.052 8.156 -14.714 1.00 92.50 227 THR A N 1
ATOM 1891 C CA . THR A 1 227 ? -1.653 8.603 -14.673 1.00 92.50 227 THR A CA 1
ATOM 1892 C C . THR A 1 227 ? -1.351 9.348 -13.378 1.00 92.50 227 THR A C 1
ATOM 1894 O O . THR A 1 227 ? -0.311 9.093 -12.777 1.00 92.50 227 THR A O 1
ATOM 1897 N N . ALA A 1 228 ? -2.278 10.174 -12.885 1.00 92.12 228 ALA A N 1
ATOM 1898 C CA . ALA A 1 228 ? -2.147 10.827 -11.583 1.00 92.12 228 ALA A CA 1
ATOM 1899 C C . ALA A 1 228 ? -1.908 9.814 -10.446 1.00 92.12 228 ALA A C 1
ATOM 1901 O O . ALA A 1 228 ? -1.000 9.979 -9.636 1.00 92.12 228 ALA A O 1
ATOM 1902 N N . GLU A 1 229 ? -2.670 8.722 -10.418 1.00 94.69 229 GLU A N 1
ATOM 1903 C CA . GLU A 1 229 ? -2.519 7.697 -9.383 1.00 94.69 229 GLU A CA 1
ATOM 1904 C C . GLU A 1 229 ? -1.264 6.826 -9.567 1.00 94.69 229 GLU A C 1
ATOM 1906 O O . GLU A 1 229 ? -0.696 6.333 -8.592 1.00 94.69 229 GLU A O 1
ATOM 1911 N N . LEU A 1 230 ? -0.804 6.622 -10.805 1.00 94.88 230 LEU A N 1
ATOM 1912 C CA . LEU A 1 230 ? 0.477 5.963 -11.068 1.00 94.88 230 LEU A CA 1
ATOM 1913 C C . LEU A 1 230 ? 1.659 6.808 -10.572 1.00 94.88 230 LEU A C 1
ATOM 1915 O O . LEU A 1 230 ? 2.647 6.252 -10.091 1.00 94.88 230 LEU A O 1
ATOM 1919 N N . LEU A 1 231 ? 1.554 8.136 -10.651 1.00 92.75 231 LEU A N 1
ATOM 1920 C CA . LEU A 1 231 ? 2.555 9.064 -10.121 1.00 92.75 231 LEU A CA 1
ATOM 1921 C C . LEU A 1 231 ? 2.567 9.070 -8.589 1.00 92.75 231 LEU A C 1
ATOM 1923 O O . LEU A 1 231 ? 3.642 9.020 -7.996 1.00 92.75 231 LEU A O 1
ATOM 1927 N N . GLU A 1 232 ? 1.396 9.014 -7.944 1.00 95.06 232 GLU A N 1
ATOM 1928 C CA . GLU A 1 232 ? 1.284 8.781 -6.492 1.00 95.06 232 GLU A CA 1
ATOM 1929 C C . GLU A 1 232 ? 2.016 7.486 -6.077 1.00 95.06 232 GLU A C 1
ATOM 1931 O O . GLU A 1 232 ? 2.742 7.453 -5.081 1.00 95.06 232 GLU A O 1
ATOM 1936 N N . LEU A 1 233 ? 1.880 6.420 -6.873 1.00 95.69 233 LEU A N 1
ATOM 1937 C CA . LEU A 1 233 ? 2.532 5.134 -6.621 1.00 95.69 233 LEU A CA 1
ATOM 1938 C C . LEU A 1 233 ? 4.057 5.182 -6.823 1.00 95.69 233 LEU A C 1
ATOM 1940 O O . LEU A 1 233 ? 4.796 4.557 -6.060 1.00 95.69 233 LEU A O 1
ATOM 1944 N N . LEU A 1 234 ? 4.545 5.935 -7.815 1.00 93.25 234 LEU A N 1
ATOM 1945 C CA . LEU A 1 234 ? 5.981 6.166 -8.021 1.00 93.25 234 LEU A CA 1
ATOM 1946 C C . LEU A 1 234 ? 6.606 7.005 -6.898 1.00 93.25 234 LEU A C 1
ATOM 1948 O O . LEU A 1 234 ? 7.731 6.717 -6.480 1.00 93.25 234 LEU A O 1
ATOM 1952 N N . ASP A 1 235 ? 5.886 8.005 -6.389 1.00 93.38 235 ASP A N 1
ATOM 1953 C CA . ASP A 1 235 ? 6.325 8.826 -5.255 1.00 93.38 235 ASP A CA 1
ATOM 1954 C C . ASP A 1 235 ? 6.472 7.963 -3.988 1.00 93.38 235 ASP A C 1
ATOM 1956 O O . ASP A 1 235 ? 7.514 7.977 -3.324 1.00 93.38 235 ASP A O 1
ATOM 1960 N N . LEU A 1 236 ? 5.493 7.086 -3.723 1.00 96.19 236 LEU A N 1
ATOM 1961 C CA . LEU A 1 236 ? 5.602 6.086 -2.659 1.00 96.19 236 LEU A CA 1
ATOM 1962 C C . LEU A 1 236 ? 6.803 5.159 -2.858 1.00 96.19 236 LEU A C 1
ATOM 1964 O O . LEU A 1 236 ? 7.573 4.941 -1.924 1.00 96.19 236 LEU A O 1
ATOM 1968 N N . LEU A 1 237 ? 6.981 4.613 -4.061 1.00 94.12 237 LEU A N 1
ATOM 1969 C CA . LEU A 1 237 ? 8.069 3.676 -4.337 1.00 94.12 237 LEU A CA 1
ATOM 1970 C C . LEU A 1 237 ? 9.447 4.331 -4.158 1.00 94.12 237 LEU A C 1
ATOM 1972 O O . LEU A 1 237 ? 10.382 3.691 -3.680 1.00 94.12 237 LEU A O 1
ATOM 1976 N N . THR A 1 238 ? 9.559 5.625 -4.455 1.00 91.62 238 THR A N 1
ATOM 1977 C CA . THR A 1 238 ? 10.763 6.416 -4.172 1.00 91.62 238 THR A CA 1
ATOM 1978 C C . THR A 1 238 ? 11.040 6.478 -2.669 1.00 91.62 238 THR A C 1
ATOM 1980 O O . THR A 1 238 ? 12.170 6.237 -2.239 1.00 91.62 238 THR A O 1
ATOM 1983 N N . ALA A 1 239 ? 10.013 6.708 -1.845 1.00 93.62 239 ALA A N 1
ATOM 1984 C CA . ALA A 1 239 ? 10.147 6.642 -0.391 1.00 93.62 239 ALA A CA 1
ATOM 1985 C C . ALA A 1 239 ? 10.539 5.231 0.093 1.00 93.62 239 ALA A C 1
ATOM 1987 O O . ALA A 1 239 ? 11.406 5.105 0.958 1.00 93.62 239 ALA A O 1
ATOM 1988 N N . VAL A 1 240 ? 9.982 4.165 -0.494 1.00 95.44 240 VAL A N 1
ATOM 1989 C CA . VAL A 1 240 ? 10.379 2.774 -0.198 1.00 95.44 240 VAL A CA 1
ATOM 1990 C C . VAL A 1 240 ? 11.859 2.547 -0.523 1.00 95.44 240 VAL A C 1
ATOM 1992 O O . VAL A 1 240 ? 12.590 1.996 0.303 1.00 95.44 240 VAL A O 1
ATOM 1995 N N . PHE A 1 241 ? 12.342 3.025 -1.673 1.00 92.56 241 PHE A N 1
ATOM 1996 C CA . PHE A 1 241 ? 13.766 2.964 -2.010 1.00 92.56 241 PHE A CA 1
ATOM 1997 C C . PHE A 1 241 ? 14.625 3.730 -1.007 1.00 92.56 241 PHE A C 1
ATOM 1999 O O . PHE A 1 241 ? 15.653 3.200 -0.591 1.00 92.56 241 PHE A O 1
ATOM 2006 N N . HIS A 1 242 ? 14.200 4.911 -0.550 1.00 91.19 242 HIS A N 1
ATOM 2007 C CA . HIS A 1 242 ? 14.905 5.641 0.505 1.00 91.19 242 HIS A CA 1
ATOM 2008 C C . HIS A 1 242 ? 14.925 4.877 1.835 1.00 91.19 242 HIS A C 1
ATOM 2010 O O . HIS A 1 242 ? 15.967 4.840 2.491 1.00 91.19 242 HIS A O 1
ATOM 2016 N N . LEU A 1 243 ? 13.823 4.225 2.229 1.00 93.44 243 LEU A N 1
ATOM 2017 C CA . LEU A 1 243 ? 13.788 3.393 3.436 1.00 93.44 243 LEU A CA 1
ATOM 2018 C C . LEU A 1 243 ? 14.838 2.289 3.338 1.00 93.44 243 LEU A C 1
ATOM 2020 O O . LEU A 1 243 ? 15.669 2.118 4.232 1.00 93.44 243 LEU A O 1
ATOM 2024 N N . VAL A 1 244 ? 14.841 1.567 2.220 1.00 92.12 244 VAL A N 1
ATOM 2025 C CA . VAL A 1 244 ? 15.789 0.479 1.998 1.00 92.12 244 VAL A CA 1
ATOM 2026 C C . VAL A 1 244 ? 17.223 1.020 1.960 1.00 92.12 244 VAL A C 1
ATOM 2028 O O . VAL A 1 244 ? 18.068 0.541 2.712 1.00 92.12 244 VAL A O 1
ATOM 2031 N N . GLN A 1 245 ? 17.493 2.057 1.168 1.00 88.31 245 GLN A N 1
ATOM 2032 C CA . GLN A 1 245 ? 18.821 2.649 0.979 1.00 88.31 245 GLN A CA 1
ATOM 2033 C C . GLN A 1 245 ? 19.428 3.200 2.271 1.00 88.31 245 GLN A C 1
ATOM 2035 O O . GLN A 1 245 ? 20.612 2.988 2.525 1.00 88.31 245 GLN A O 1
ATOM 2040 N N . HIS A 1 246 ? 18.648 3.918 3.081 1.00 85.94 246 HIS A N 1
ATOM 2041 C CA . HIS A 1 246 ? 19.175 4.657 4.231 1.00 85.94 246 HIS A CA 1
ATOM 2042 C C . HIS A 1 246 ? 19.069 3.900 5.554 1.00 85.94 246 HIS A C 1
ATOM 2044 O O . HIS A 1 246 ? 19.811 4.216 6.485 1.00 85.94 246 HIS A O 1
ATOM 2050 N N . TYR A 1 247 ? 18.203 2.889 5.646 1.00 87.19 247 TYR A N 1
ATOM 2051 C CA . TYR A 1 247 ? 17.967 2.180 6.904 1.00 87.19 247 TYR A CA 1
ATOM 2052 C C . TYR A 1 247 ? 18.289 0.683 6.838 1.00 87.19 247 TYR A C 1
ATOM 2054 O O . TYR A 1 247 ? 18.835 0.141 7.802 1.00 87.19 247 TYR A O 1
ATOM 2062 N N . ILE A 1 248 ? 18.030 0.017 5.708 1.00 85.00 248 ILE A N 1
ATOM 2063 C CA . ILE A 1 248 ? 18.259 -1.431 5.556 1.00 85.00 248 ILE A CA 1
ATOM 2064 C C . ILE A 1 248 ? 19.658 -1.710 4.973 1.00 85.00 248 ILE A C 1
ATOM 2066 O O . ILE A 1 248 ? 20.470 -2.406 5.591 1.00 85.00 248 ILE A O 1
ATOM 2070 N N . CYS A 1 249 ? 19.988 -1.121 3.821 1.00 79.06 249 CYS A N 1
ATOM 2071 C CA . CYS A 1 249 ? 21.245 -1.307 3.091 1.00 79.06 249 CYS A CA 1
ATOM 2072 C C . CYS A 1 249 ? 22.521 -1.006 3.891 1.00 79.06 249 CYS A C 1
ATOM 2074 O O . CYS A 1 249 ? 23.457 -1.801 3.782 1.00 79.06 249 CYS A O 1
ATOM 2076 N N . PRO A 1 250 ? 22.610 0.024 4.758 1.00 71.06 250 PRO A N 1
ATOM 2077 C CA . PRO A 1 250 ? 23.848 0.301 5.490 1.00 71.06 250 PRO A CA 1
ATOM 2078 C C . PRO A 1 250 ? 24.284 -0.854 6.404 1.00 71.06 250 PRO A C 1
ATOM 2080 O O . PRO A 1 250 ? 25.456 -0.964 6.760 1.00 71.06 250 PRO A O 1
ATOM 2083 N N . LYS A 1 251 ? 23.366 -1.759 6.773 1.00 64.50 251 LYS A N 1
ATOM 2084 C CA . LYS A 1 251 ? 23.701 -3.010 7.470 1.00 64.50 251 LYS A CA 1
ATOM 2085 C C . LYS A 1 251 ? 24.261 -4.072 6.529 1.00 64.50 251 LYS A C 1
ATOM 2087 O O . LYS A 1 251 ? 25.134 -4.837 6.931 1.00 64.50 251 LYS A O 1
ATOM 2092 N N . LEU A 1 252 ? 23.780 -4.128 5.293 1.00 57.25 252 LEU A N 1
ATOM 2093 C CA . LEU A 1 252 ? 24.238 -5.064 4.264 1.00 57.25 252 LEU A CA 1
ATOM 2094 C C . LEU A 1 252 ? 25.637 -4.698 3.745 1.00 57.25 252 LEU A C 1
ATOM 2096 O O . LEU A 1 252 ? 26.409 -5.587 3.378 1.00 57.25 252 LEU A O 1
ATOM 2100 N N . GLU A 1 253 ? 25.992 -3.415 3.795 1.00 58.16 253 GLU A N 1
ATOM 2101 C CA . GLU A 1 253 ? 27.202 -2.856 3.187 1.00 58.16 253 GLU A CA 1
ATOM 2102 C C . GLU A 1 253 ? 28.348 -2.528 4.155 1.00 58.16 253 GLU A C 1
ATOM 2104 O O . GLU A 1 253 ? 29.341 -1.953 3.717 1.00 58.16 253 GLU A O 1
ATOM 2109 N N . GLN A 1 254 ? 28.293 -2.923 5.438 1.00 52.66 254 GLN A N 1
ATOM 2110 C CA . GLN A 1 254 ? 29.343 -2.607 6.437 1.00 52.66 254 GLN A CA 1
ATOM 2111 C C . GLN A 1 254 ? 30.792 -2.963 6.014 1.00 52.66 254 GLN A C 1
ATOM 2113 O O . GLN A 1 254 ? 31.729 -2.500 6.653 1.00 52.66 254 GLN A O 1
ATOM 2118 N N . ASN A 1 255 ? 30.980 -3.722 4.925 1.00 46.12 255 ASN A N 1
ATOM 2119 C CA . ASN A 1 255 ? 32.273 -4.136 4.377 1.00 46.12 255 ASN A CA 1
ATOM 2120 C C . ASN A 1 255 ? 32.596 -3.584 2.962 1.00 46.12 255 ASN A C 1
ATOM 2122 O O . ASN A 1 255 ? 33.623 -3.958 2.410 1.00 46.12 255 ASN A O 1
ATOM 2126 N N . LEU A 1 256 ? 31.758 -2.740 2.339 1.00 48.88 256 LEU A N 1
ATOM 2127 C CA . LEU A 1 256 ? 32.027 -2.169 0.996 1.00 48.88 256 LEU A CA 1
ATOM 2128 C C . LEU A 1 256 ? 32.901 -0.898 1.032 1.00 48.88 256 LEU A C 1
ATOM 2130 O O . LEU A 1 256 ? 33.395 -0.443 0.002 1.00 48.88 256 LEU A O 1
ATOM 2134 N N . VAL A 1 257 ? 33.130 -0.341 2.225 1.00 45.75 257 VAL A N 1
ATOM 2135 C CA . VAL A 1 257 ? 33.839 0.935 2.445 1.00 45.75 257 VAL A CA 1
ATOM 2136 C C . VAL A 1 257 ? 35.364 0.823 2.257 1.00 45.75 257 VAL A C 1
ATOM 2138 O O . VAL A 1 257 ? 36.044 1.839 2.160 1.00 45.75 257 VAL A O 1
ATOM 2141 N N . GLU A 1 258 ? 35.934 -0.380 2.146 1.00 42.69 258 GLU A N 1
ATOM 2142 C CA . GLU A 1 258 ? 37.398 -0.543 2.067 1.00 42.69 258 GLU A CA 1
ATOM 2143 C C . GLU A 1 258 ? 38.004 -0.341 0.659 1.00 42.69 258 GLU A C 1
ATOM 2145 O O . GLU A 1 258 ? 39.226 -0.316 0.538 1.00 42.69 258 GLU A O 1
ATOM 2150 N N . GLY A 1 259 ? 37.205 -0.154 -0.405 1.00 42.41 259 GLY A N 1
ATOM 2151 C CA . GLY A 1 259 ? 37.728 -0.148 -1.787 1.00 42.41 259 GLY A CA 1
ATOM 2152 C C . GLY A 1 259 ? 37.336 1.019 -2.699 1.00 42.41 259 GLY A C 1
ATOM 2153 O O . GLY A 1 259 ? 38.037 1.276 -3.677 1.00 42.41 259 GLY A O 1
ATOM 2154 N N . TYR A 1 260 ? 36.255 1.743 -2.406 1.00 40.38 260 TYR A N 1
ATOM 2155 C CA . TYR A 1 260 ? 35.793 2.864 -3.229 1.00 40.38 260 TYR A CA 1
ATOM 2156 C C . TYR A 1 260 ? 35.754 4.138 -2.392 1.00 40.38 260 TYR A C 1
ATOM 2158 O O . TYR A 1 260 ? 35.175 4.167 -1.310 1.00 40.38 260 TYR A O 1
ATOM 2166 N N . GLY A 1 261 ? 36.420 5.181 -2.895 1.00 37.81 261 GLY A N 1
ATOM 2167 C CA . GLY A 1 261 ? 36.598 6.459 -2.214 1.00 37.81 261 GLY A CA 1
ATOM 2168 C C . GLY A 1 261 ? 35.311 6.997 -1.585 1.00 37.81 261 GLY A C 1
ATOM 2169 O O . GLY A 1 261 ? 34.223 6.913 -2.150 1.00 37.81 261 GLY A O 1
ATOM 2170 N N . THR A 1 262 ? 35.482 7.578 -0.406 1.00 36.03 262 THR A N 1
ATOM 2171 C CA . THR A 1 262 ? 34.503 8.072 0.570 1.00 36.03 262 THR A CA 1
ATOM 2172 C C . THR A 1 262 ? 33.591 9.221 0.090 1.00 36.03 262 THR A C 1
ATOM 2174 O O . THR A 1 262 ? 33.200 10.068 0.886 1.00 36.03 262 THR A O 1
ATOM 2177 N N . SER A 1 263 ? 33.216 9.286 -1.192 1.00 37.94 263 SER A N 1
ATOM 2178 C CA . SER A 1 263 ? 32.543 10.466 -1.761 1.00 37.94 263 SER A CA 1
ATOM 2179 C C . SER A 1 263 ? 31.328 10.212 -2.665 1.00 37.94 263 SER A C 1
ATOM 2181 O O . SER A 1 263 ? 30.887 11.167 -3.291 1.00 37.94 263 SER A O 1
ATOM 2183 N N . GLN A 1 264 ? 30.755 9.001 -2.772 1.00 41.94 264 GLN A N 1
ATOM 2184 C CA . GLN A 1 264 ? 29.617 8.782 -3.703 1.00 41.94 264 GLN A CA 1
ATOM 2185 C C . GLN A 1 264 ? 28.410 7.984 -3.176 1.00 41.94 264 GLN A C 1
ATOM 2187 O O . GLN A 1 264 ? 27.418 7.863 -3.888 1.00 41.94 264 GLN A O 1
ATOM 2192 N N . VAL A 1 265 ? 28.425 7.482 -1.937 1.00 42.44 265 VAL A N 1
ATOM 2193 C CA . VAL A 1 265 ? 27.295 6.688 -1.395 1.00 42.44 265 VAL A CA 1
ATOM 2194 C C . VAL A 1 265 ? 26.127 7.573 -0.927 1.00 42.44 265 VAL A C 1
ATOM 2196 O O . VAL A 1 265 ? 24.990 7.116 -0.851 1.00 42.44 265 VAL A O 1
ATOM 2199 N N . SER A 1 266 ? 26.374 8.857 -0.651 1.00 40.66 266 SER A N 1
ATOM 2200 C CA . SER A 1 266 ? 25.361 9.777 -0.115 1.00 40.66 266 SER A CA 1
ATOM 2201 C C . SER A 1 266 ? 24.467 10.440 -1.166 1.00 40.66 266 SER A C 1
ATOM 2203 O O . SER A 1 266 ? 23.511 11.100 -0.777 1.00 40.66 266 SER A O 1
ATOM 2205 N N . ASP A 1 267 ? 24.767 10.296 -2.462 1.00 39.41 267 ASP A N 1
ATOM 2206 C CA . ASP A 1 267 ? 24.143 11.126 -3.508 1.00 39.41 267 ASP A CA 1
ATOM 2207 C C . ASP A 1 267 ? 23.790 10.385 -4.803 1.00 39.41 267 ASP A C 1
ATOM 2209 O O . ASP A 1 267 ? 23.247 10.981 -5.735 1.00 39.41 267 ASP A O 1
ATOM 2213 N N . ALA A 1 268 ? 24.043 9.075 -4.873 1.00 42.25 268 ALA A N 1
ATOM 2214 C CA . ALA A 1 268 ? 23.427 8.261 -5.904 1.00 42.25 268 ALA A CA 1
ATOM 2215 C C . ALA A 1 268 ? 21.927 8.194 -5.589 1.00 42.25 268 ALA A C 1
ATOM 2217 O O . ALA A 1 268 ? 21.472 7.347 -4.820 1.00 42.25 268 ALA A O 1
ATOM 2218 N N . GLU A 1 269 ? 21.146 9.119 -6.160 1.00 50.44 269 GLU A N 1
ATOM 2219 C CA . GLU A 1 269 ? 19.763 8.801 -6.503 1.00 50.44 269 GLU A CA 1
ATOM 2220 C C . GLU A 1 269 ? 19.801 7.411 -7.108 1.00 50.44 269 GLU A C 1
ATOM 2222 O O . GLU A 1 269 ? 20.579 7.183 -8.043 1.00 50.44 269 GLU A O 1
ATOM 2227 N N . VAL A 1 270 ? 19.026 6.477 -6.554 1.00 51.16 270 VAL A N 1
ATOM 2228 C CA . VAL A 1 270 ? 18.774 5.207 -7.223 1.00 51.16 270 VAL A CA 1
ATOM 2229 C C . VAL A 1 270 ? 18.080 5.580 -8.513 1.00 51.16 270 VAL A C 1
ATOM 2231 O O . VAL A 1 270 ? 16.857 5.678 -8.605 1.00 51.16 270 VAL A O 1
ATOM 2234 N N . ARG A 1 271 ? 18.897 5.859 -9.526 1.00 58.22 271 ARG A N 1
ATOM 2235 C CA . ARG A 1 271 ? 18.424 6.095 -10.862 1.00 58.22 271 ARG A CA 1
ATOM 2236 C C . ARG A 1 271 ? 17.653 4.852 -11.204 1.00 58.22 271 ARG A C 1
ATOM 2238 O O . ARG A 1 271 ? 18.033 3.724 -10.881 1.00 58.22 271 ARG A O 1
ATOM 2245 N N . TRP A 1 272 ? 16.547 5.069 -11.870 1.00 55.09 272 TRP A N 1
ATOM 2246 C CA . TRP A 1 272 ? 15.587 4.022 -12.113 1.00 55.09 272 TRP A CA 1
ATOM 2247 C C . TRP A 1 272 ? 16.136 2.811 -12.878 1.00 55.09 272 TRP A C 1
ATOM 2249 O O . TRP A 1 272 ? 15.545 1.741 -12.835 1.00 55.09 272 TRP A O 1
ATOM 2259 N N . ASN A 1 273 ? 17.294 2.981 -13.525 1.00 62.97 273 ASN A N 1
ATOM 2260 C CA . ASN A 1 273 ? 18.052 1.944 -14.213 1.00 62.97 273 ASN A CA 1
ATOM 2261 C C . ASN A 1 273 ? 19.485 1.793 -13.679 1.00 62.97 273 ASN A C 1
ATOM 2263 O O . ASN A 1 273 ? 20.343 1.310 -14.408 1.00 62.97 273 ASN A O 1
ATOM 2267 N N . ASP A 1 274 ? 19.767 2.207 -12.438 1.00 70.88 274 ASP A N 1
ATOM 2268 C CA . ASP A 1 274 ? 21.072 2.023 -11.803 1.00 70.88 274 ASP A CA 1
ATOM 2269 C C . ASP A 1 274 ? 21.486 0.539 -11.872 1.00 70.88 274 ASP A C 1
ATOM 2271 O O . ASP A 1 274 ? 20.809 -0.306 -11.272 1.00 70.88 274 ASP A O 1
ATOM 2275 N N . PRO A 1 275 ? 22.537 0.197 -12.647 1.00 73.88 275 PRO A N 1
ATOM 2276 C CA . PRO A 1 275 ? 23.021 -1.169 -12.767 1.00 73.88 275 PRO A CA 1
ATOM 2277 C C . PRO A 1 275 ? 23.962 -1.537 -11.613 1.00 73.88 275 PRO A C 1
ATOM 2279 O O . PRO A 1 275 ? 24.455 -2.672 -11.573 1.00 73.88 275 PRO A O 1
ATOM 2282 N N . SER A 1 276 ? 24.249 -0.593 -10.705 1.00 81.19 276 SER A N 1
ATOM 2283 C CA . SER A 1 276 ? 25.124 -0.815 -9.565 1.00 81.19 276 SER A CA 1
ATOM 2284 C C . SER A 1 276 ? 24.614 -1.958 -8.696 1.00 81.19 276 SER A C 1
ATOM 2286 O O . SER A 1 276 ? 23.430 -2.308 -8.668 1.00 81.19 276 SER A O 1
ATOM 2288 N N . ARG A 1 277 ? 25.543 -2.568 -7.966 1.00 82.50 277 ARG A N 1
ATOM 2289 C CA . ARG A 1 277 ? 25.206 -3.606 -7.001 1.00 82.50 277 ARG A CA 1
ATOM 2290 C C . ARG A 1 277 ? 24.242 -3.086 -5.934 1.00 82.50 277 ARG A C 1
ATOM 2292 O O . ARG A 1 277 ? 23.248 -3.750 -5.663 1.00 82.50 277 ARG A O 1
ATOM 2299 N N . LEU A 1 278 ? 24.504 -1.891 -5.407 1.00 82.12 278 LEU A N 1
ATOM 2300 C CA . LEU A 1 278 ? 23.640 -1.223 -4.438 1.00 82.12 278 LEU A CA 1
ATOM 2301 C C . LEU A 1 278 ? 22.225 -1.030 -5.001 1.00 82.12 278 LEU A C 1
ATOM 2303 O O . LEU A 1 278 ? 21.259 -1.404 -4.344 1.00 82.12 278 LEU A O 1
ATOM 2307 N N . GLY A 1 279 ? 22.096 -0.561 -6.245 1.00 83.88 279 GLY A N 1
ATOM 2308 C CA . GLY A 1 279 ? 20.806 -0.437 -6.927 1.00 83.88 279 GLY A CA 1
ATOM 2309 C C . GLY A 1 279 ? 20.051 -1.768 -7.014 1.00 83.88 279 GLY A C 1
ATOM 2310 O O . GLY A 1 279 ? 18.851 -1.816 -6.745 1.00 83.88 279 GLY A O 1
ATOM 2311 N N . ARG A 1 280 ? 20.749 -2.879 -7.300 1.00 87.19 280 ARG A N 1
ATOM 2312 C CA . ARG A 1 280 ? 20.139 -4.221 -7.283 1.00 87.19 280 ARG A CA 1
ATOM 2313 C C . ARG A 1 280 ? 19.707 -4.649 -5.886 1.00 87.19 280 ARG A C 1
ATOM 2315 O O . ARG A 1 280 ? 18.612 -5.187 -5.755 1.00 87.19 280 ARG A O 1
ATOM 2322 N N . ILE A 1 281 ? 20.527 -4.408 -4.860 1.00 88.81 281 ILE A N 1
ATOM 2323 C CA . ILE A 1 281 ? 20.171 -4.720 -3.469 1.00 88.81 281 ILE A CA 1
ATOM 2324 C C . ILE A 1 281 ? 18.913 -3.950 -3.077 1.00 88.81 281 ILE A C 1
ATOM 2326 O O . ILE A 1 281 ? 17.941 -4.553 -2.626 1.00 88.81 281 ILE A O 1
ATOM 2330 N N . ILE A 1 282 ? 18.886 -2.642 -3.335 1.00 90.75 282 ILE A N 1
ATOM 2331 C CA . ILE A 1 282 ? 17.744 -1.785 -3.011 1.00 90.75 282 ILE A CA 1
ATOM 2332 C C . ILE A 1 282 ? 16.469 -2.305 -3.679 1.00 90.75 282 ILE A C 1
ATOM 2334 O O . ILE A 1 282 ? 15.473 -2.539 -2.997 1.00 90.75 282 ILE A O 1
ATOM 2338 N N . ARG A 1 283 ? 16.509 -2.581 -4.988 1.00 91.00 283 ARG A N 1
ATOM 2339 C CA . ARG A 1 283 ? 15.353 -3.127 -5.716 1.00 91.00 283 ARG A CA 1
ATOM 2340 C C . ARG A 1 283 ? 14.963 -4.538 -5.287 1.00 91.00 283 ARG A C 1
ATOM 2342 O O . ARG A 1 283 ? 13.811 -4.917 -5.456 1.00 91.00 283 ARG A O 1
ATOM 2349 N N . THR A 1 284 ? 15.890 -5.329 -4.753 1.00 92.88 284 THR A N 1
ATOM 2350 C CA . THR A 1 284 ? 15.577 -6.670 -4.237 1.00 92.88 284 THR A CA 1
ATOM 2351 C C . THR A 1 284 ? 14.823 -6.564 -2.913 1.00 92.88 284 THR A C 1
ATOM 2353 O O . THR A 1 284 ? 13.794 -7.208 -2.755 1.00 92.88 284 THR A O 1
ATOM 2356 N N . TYR A 1 285 ? 15.263 -5.697 -1.996 1.00 93.88 285 TYR A N 1
ATOM 2357 C CA . TYR A 1 285 ? 14.589 -5.470 -0.710 1.00 93.88 285 TYR A CA 1
ATOM 2358 C C . TYR A 1 285 ? 13.307 -4.640 -0.814 1.00 93.88 285 TYR A C 1
ATOM 2360 O O . TYR A 1 285 ? 12.417 -4.816 0.010 1.00 93.88 285 TYR A O 1
ATOM 2368 N N . ALA A 1 286 ? 13.149 -3.817 -1.851 1.00 94.12 286 ALA A N 1
ATOM 2369 C CA . ALA A 1 286 ? 11.895 -3.114 -2.128 1.00 94.12 286 ALA A CA 1
ATOM 2370 C C . ALA A 1 286 ? 10.723 -4.045 -2.512 1.00 94.12 286 ALA A C 1
ATOM 2372 O O . ALA A 1 286 ? 9.585 -3.590 -2.584 1.00 94.12 286 ALA A O 1
ATOM 2373 N N . LYS A 1 287 ? 10.993 -5.340 -2.744 1.00 92.56 287 LYS A N 1
ATOM 2374 C CA . LYS A 1 287 ? 9.975 -6.385 -2.938 1.00 92.56 287 LYS A CA 1
ATOM 2375 C C . LYS A 1 287 ? 9.256 -6.796 -1.660 1.00 92.56 287 LYS A C 1
ATOM 2377 O O . LYS A 1 287 ? 8.190 -7.393 -1.748 1.00 92.56 287 LYS A O 1
ATOM 2382 N N . LEU A 1 288 ? 9.876 -6.568 -0.502 1.00 94.88 288 LEU A N 1
ATOM 2383 C CA . LEU A 1 288 ? 9.321 -6.995 0.778 1.00 94.88 288 LEU A CA 1
ATOM 2384 C C . LEU A 1 288 ? 7.984 -6.306 1.034 1.00 94.88 288 LEU A C 1
ATOM 2386 O O . LEU A 1 288 ? 7.753 -5.175 0.593 1.00 94.88 288 LEU A O 1
ATOM 2390 N N . ASP A 1 289 ? 7.104 -6.991 1.757 1.00 93.25 289 ASP A N 1
ATOM 2391 C CA . ASP A 1 289 ? 5.796 -6.430 2.042 1.00 93.25 289 ASP A CA 1
ATOM 2392 C C . ASP A 1 289 ? 5.889 -5.224 3.005 1.00 93.25 289 ASP A C 1
ATOM 2394 O O . ASP A 1 289 ? 6.849 -5.095 3.779 1.00 93.25 289 ASP A O 1
ATOM 2398 N N . PRO A 1 290 ? 4.904 -4.306 2.984 1.00 96.81 290 PRO A N 1
ATOM 2399 C CA . PRO A 1 290 ? 4.925 -3.122 3.839 1.00 96.81 290 PRO A CA 1
ATOM 2400 C C . PRO A 1 290 ? 5.066 -3.444 5.334 1.00 96.81 290 PRO A C 1
ATOM 2402 O O . PRO A 1 290 ? 5.706 -2.691 6.070 1.00 96.81 290 PRO A O 1
ATOM 2405 N N . LYS A 1 291 ? 4.490 -4.555 5.806 1.00 96.06 291 LYS A N 1
ATOM 2406 C CA . LYS A 1 291 ? 4.563 -4.974 7.211 1.00 96.06 291 LYS A CA 1
ATOM 2407 C C . LYS A 1 291 ? 5.965 -5.475 7.558 1.00 96.06 291 LYS A C 1
ATOM 2409 O O . LYS A 1 291 ? 6.459 -5.192 8.648 1.00 96.06 291 LYS A O 1
ATOM 2414 N N . GLU A 1 292 ? 6.619 -6.191 6.655 1.00 94.94 292 GLU A N 1
ATOM 2415 C CA . GLU A 1 292 ? 7.996 -6.648 6.825 1.00 94.94 292 GLU A CA 1
ATOM 2416 C C . GLU A 1 292 ? 8.996 -5.503 6.818 1.00 94.94 292 GLU A C 1
ATOM 2418 O O . GLU A 1 292 ? 9.879 -5.458 7.674 1.00 94.94 292 GLU A O 1
ATOM 2423 N N . LEU A 1 293 ? 8.839 -4.545 5.906 1.00 95.56 293 LEU A N 1
ATOM 2424 C CA . LEU A 1 293 ? 9.701 -3.367 5.869 1.00 95.56 293 LEU A CA 1
ATOM 2425 C C . LEU A 1 293 ? 9.585 -2.545 7.154 1.00 95.56 293 LEU A C 1
ATOM 2427 O O . LEU A 1 293 ? 10.612 -2.143 7.700 1.00 95.56 293 LEU A O 1
ATOM 2431 N N . VAL A 1 294 ? 8.374 -2.378 7.696 1.00 95.19 294 VAL A N 1
ATOM 2432 C CA . VAL A 1 294 ? 8.177 -1.752 9.014 1.00 95.19 294 VAL A CA 1
ATOM 2433 C C . VAL A 1 294 ? 8.824 -2.576 10.124 1.00 95.19 294 VAL A C 1
ATOM 2435 O O . VAL A 1 294 ? 9.547 -2.017 10.944 1.00 95.19 294 VAL A O 1
ATOM 2438 N N . LEU A 1 295 ? 8.644 -3.900 10.134 1.00 93.69 295 LEU A N 1
ATOM 2439 C CA . LEU A 1 295 ? 9.277 -4.777 11.123 1.00 93.69 295 LEU A CA 1
ATOM 2440 C C . LEU A 1 295 ? 10.803 -4.610 11.125 1.00 93.69 295 LEU A C 1
ATOM 2442 O O . LEU A 1 295 ? 11.416 -4.492 12.191 1.00 93.69 295 LEU A O 1
ATOM 2446 N N . TYR A 1 296 ? 11.421 -4.614 9.943 1.00 91.88 296 TYR A N 1
ATOM 2447 C CA . TYR A 1 296 ? 12.863 -4.444 9.808 1.00 91.88 296 TYR A CA 1
ATOM 2448 C C . TYR A 1 296 ? 13.307 -3.039 10.192 1.00 91.88 296 TYR A C 1
ATOM 2450 O O . TYR A 1 296 ? 14.327 -2.919 10.869 1.00 91.88 296 TYR A O 1
ATOM 2458 N N . PHE A 1 297 ? 12.529 -2.015 9.837 1.00 91.25 297 PHE A N 1
ATOM 2459 C CA . PHE A 1 297 ? 12.769 -0.624 10.207 1.00 91.25 297 PHE A CA 1
ATOM 2460 C C . PHE A 1 297 ? 12.711 -0.399 11.731 1.00 91.25 297 PHE A C 1
ATOM 2462 O O . PHE A 1 297 ? 13.646 0.127 12.330 1.00 91.25 297 PHE A O 1
ATOM 2469 N N . GLU A 1 298 ? 11.672 -0.873 12.413 1.00 90.94 298 GLU A N 1
ATOM 2470 C CA . GLU A 1 298 ? 11.563 -0.749 13.875 1.00 90.94 298 GLU A CA 1
ATOM 2471 C C . GLU A 1 298 ? 12.660 -1.544 14.599 1.00 90.94 298 GLU A C 1
ATOM 2473 O O . GLU A 1 298 ? 13.119 -1.184 15.685 1.00 90.94 298 GLU A O 1
ATOM 2478 N N . SER A 1 299 ? 13.131 -2.619 13.966 1.00 87.88 299 SER A N 1
ATOM 2479 C CA . SER A 1 299 ? 14.114 -3.531 14.537 1.00 87.88 299 SER A CA 1
ATOM 2480 C C . SER A 1 299 ? 15.554 -3.271 14.074 1.00 87.88 299 SER A C 1
ATOM 2482 O O . SER A 1 299 ? 16.423 -4.085 14.406 1.00 87.88 299 SER A O 1
ATOM 2484 N N . ILE A 1 300 ? 15.855 -2.164 13.372 1.00 82.25 300 ILE A N 1
ATOM 2485 C CA . ILE A 1 300 ? 17.170 -1.893 12.732 1.00 82.25 300 ILE A CA 1
ATOM 2486 C C . ILE A 1 300 ? 18.355 -2.115 13.679 1.00 82.25 300 ILE A C 1
ATOM 2488 O O . ILE A 1 300 ? 19.390 -2.659 13.286 1.00 82.25 300 ILE A O 1
ATOM 2492 N N . TYR A 1 301 ? 18.235 -1.702 14.942 1.00 78.94 301 TYR A N 1
ATOM 2493 C CA . TYR A 1 301 ? 19.323 -1.826 15.919 1.00 78.94 301 TYR A CA 1
ATOM 2494 C C . TYR A 1 301 ? 19.561 -3.268 16.391 1.00 78.94 301 TYR A C 1
ATOM 2496 O O . TYR A 1 301 ? 20.649 -3.590 16.861 1.00 78.94 301 TYR A O 1
ATOM 2504 N N . SER A 1 302 ? 18.568 -4.144 16.240 1.00 83.31 302 SER A N 1
ATOM 2505 C CA . SER A 1 302 ? 18.596 -5.539 16.699 1.00 83.31 302 SER A CA 1
ATOM 2506 C C . SER A 1 302 ? 18.907 -6.562 15.593 1.00 83.31 302 SER A C 1
ATOM 2508 O O . SER A 1 302 ? 19.154 -7.740 15.888 1.00 83.31 302 SER A O 1
ATOM 2510 N N . TYR A 1 303 ? 18.917 -6.135 14.325 1.00 82.56 303 TYR A N 1
ATOM 2511 C CA . TYR A 1 303 ? 19.228 -6.982 13.173 1.00 82.56 303 TYR A CA 1
ATOM 2512 C C . TYR A 1 303 ? 20.673 -6.779 12.701 1.00 82.56 303 TYR A C 1
ATOM 2514 O O . TYR A 1 303 ? 21.070 -5.710 12.239 1.00 82.56 303 TYR A O 1
ATOM 2522 N N . SER A 1 304 ? 21.479 -7.840 12.794 1.00 84.81 304 SER A N 1
ATOM 2523 C CA . SER A 1 304 ? 22.768 -7.913 12.097 1.00 84.81 304 SER A CA 1
ATOM 2524 C C . SER A 1 304 ? 22.558 -8.282 10.625 1.00 84.81 304 SER A C 1
ATOM 2526 O O . SER A 1 304 ? 21.555 -8.912 10.290 1.00 84.81 304 SER A O 1
ATOM 2528 N N . LYS A 1 305 ? 23.535 -7.980 9.754 1.00 84.56 305 LYS A N 1
ATOM 2529 C CA . LYS A 1 305 ? 23.527 -8.375 8.329 1.00 84.56 305 LYS A CA 1
ATOM 2530 C C . LYS A 1 305 ? 23.131 -9.839 8.124 1.00 84.56 305 LYS A C 1
ATOM 2532 O O . LYS A 1 305 ? 22.207 -10.146 7.383 1.00 84.56 305 LYS A O 1
ATOM 2537 N N . LYS A 1 306 ? 23.831 -10.747 8.816 1.00 85.38 306 LYS A N 1
ATOM 2538 C CA . LYS A 1 306 ? 23.601 -12.196 8.708 1.00 85.38 306 LYS A CA 1
ATOM 2539 C C . LYS A 1 306 ? 22.195 -12.578 9.157 1.00 85.38 306 LYS A C 1
ATOM 2541 O O . LYS A 1 306 ? 21.586 -13.436 8.531 1.00 85.38 306 LYS A O 1
ATOM 2546 N N . ARG A 1 307 ? 21.694 -11.950 10.227 1.00 89.69 307 ARG A N 1
ATOM 2547 C CA . ARG A 1 307 ? 20.348 -12.210 10.744 1.00 89.69 307 ARG A CA 1
ATOM 2548 C C . ARG A 1 307 ? 19.281 -11.763 9.752 1.00 89.69 307 ARG A C 1
ATOM 2550 O O . ARG A 1 307 ? 18.381 -12.545 9.499 1.00 89.69 307 ARG A O 1
ATOM 2557 N N . LEU A 1 308 ? 19.412 -10.559 9.190 1.00 90.00 308 LEU A N 1
ATOM 2558 C CA . LEU A 1 308 ? 18.487 -10.034 8.184 1.00 90.00 308 LEU A CA 1
ATOM 2559 C C . LEU A 1 308 ? 18.426 -10.957 6.963 1.00 90.00 308 LEU A C 1
ATOM 2561 O O . LEU A 1 308 ? 17.356 -11.451 6.642 1.00 90.00 308 LEU A O 1
ATOM 2565 N N . ILE A 1 309 ? 19.576 -11.276 6.363 1.00 90.31 309 ILE A N 1
ATOM 2566 C CA . ILE A 1 309 ? 19.647 -12.166 5.193 1.00 90.31 309 ILE A CA 1
ATOM 2567 C C . ILE A 1 309 ? 19.047 -13.545 5.502 1.00 90.31 309 ILE A C 1
ATOM 2569 O O . ILE A 1 309 ? 18.266 -14.076 4.720 1.00 90.31 309 ILE A O 1
ATOM 2573 N N . SER A 1 310 ? 19.394 -14.130 6.654 1.00 91.06 310 SER A N 1
ATOM 2574 C CA . SER A 1 310 ? 18.902 -15.466 7.020 1.00 91.06 310 SER A CA 1
ATOM 2575 C C . SER A 1 310 ? 17.392 -15.484 7.249 1.00 91.06 310 SER A C 1
ATOM 2577 O O . SER A 1 310 ? 16.732 -16.439 6.860 1.00 91.06 310 SER A O 1
ATOM 2579 N N . ASP A 1 311 ? 16.854 -14.449 7.892 1.00 92.75 311 ASP A N 1
ATOM 2580 C CA . ASP A 1 311 ? 15.421 -14.319 8.154 1.00 92.75 311 ASP A CA 1
ATOM 2581 C C . ASP A 1 311 ? 14.636 -14.073 6.857 1.00 92.75 311 ASP A C 1
ATOM 2583 O O . ASP A 1 311 ? 13.631 -14.741 6.631 1.00 92.75 311 ASP A O 1
ATOM 2587 N N . VAL A 1 312 ? 15.144 -13.219 5.961 1.00 91.88 312 VAL A N 1
ATOM 2588 C CA . VAL A 1 312 ? 14.540 -12.988 4.639 1.00 91.88 312 VAL A CA 1
ATOM 2589 C C . VAL A 1 312 ? 14.539 -14.267 3.801 1.00 91.88 312 VAL A C 1
ATOM 2591 O O . VAL A 1 312 ? 13.498 -14.631 3.274 1.00 91.88 312 VAL A O 1
ATOM 2594 N N . HIS A 1 313 ? 15.646 -15.011 3.729 1.00 90.88 313 HIS A N 1
ATOM 2595 C CA . HIS A 1 313 ? 15.679 -16.289 3.002 1.00 90.88 313 HIS A CA 1
ATOM 2596 C C . HIS A 1 313 ? 14.793 -17.375 3.615 1.00 90.88 313 HIS A C 1
ATOM 2598 O O . HIS A 1 313 ? 14.318 -18.254 2.898 1.00 90.88 313 HIS A O 1
ATOM 2604 N N . LEU A 1 314 ? 14.581 -17.343 4.934 1.00 92.94 314 LEU A N 1
ATOM 2605 C CA . LEU A 1 314 ? 13.680 -18.281 5.596 1.00 92.94 314 LEU A CA 1
ATOM 2606 C C . LEU A 1 314 ? 12.219 -18.017 5.212 1.00 92.94 314 LEU A C 1
ATOM 2608 O O . LEU A 1 314 ? 11.453 -18.969 5.085 1.00 92.94 314 LEU A O 1
ATOM 2612 N N . ARG A 1 315 ? 11.841 -16.744 5.044 1.00 91.56 315 ARG A N 1
ATOM 2613 C CA . ARG A 1 315 ? 10.486 -16.346 4.638 1.00 91.56 315 ARG A CA 1
ATOM 2614 C C . ARG A 1 315 ? 10.277 -16.420 3.131 1.00 91.56 315 ARG A C 1
ATOM 2616 O O . ARG A 1 315 ? 9.221 -16.863 2.711 1.00 91.56 315 ARG A O 1
ATOM 2623 N N . HIS A 1 316 ? 11.300 -16.068 2.358 1.00 91.69 316 HIS A N 1
ATOM 2624 C CA . HIS A 1 316 ? 11.266 -15.962 0.902 1.00 91.69 316 HIS A CA 1
ATOM 2625 C C . HIS A 1 316 ? 12.409 -16.769 0.269 1.00 91.69 316 HIS A C 1
ATOM 2627 O O . HIS A 1 316 ? 13.477 -16.224 -0.033 1.00 91.69 316 HIS A O 1
ATOM 2633 N N . PRO A 1 317 ? 12.222 -18.079 0.029 1.00 89.69 317 PRO A N 1
ATOM 2634 C CA . PRO A 1 317 ? 13.265 -18.926 -0.551 1.00 89.69 317 PRO A CA 1
ATOM 2635 C C . PRO A 1 317 ? 13.748 -18.471 -1.942 1.00 89.69 317 PRO A C 1
ATOM 2637 O O . PRO A 1 317 ? 14.911 -18.684 -2.277 1.00 89.69 317 PRO A O 1
ATOM 2640 N N . GLY A 1 318 ? 12.878 -17.826 -2.733 1.00 86.88 318 GLY A N 1
ATOM 2641 C CA . GLY A 1 318 ? 13.175 -17.281 -4.069 1.00 86.88 318 GLY A CA 1
ATOM 2642 C C . GLY A 1 318 ? 13.576 -15.800 -4.083 1.00 86.88 318 GLY A C 1
ATOM 2643 O O . GLY A 1 318 ? 13.542 -15.147 -5.125 1.00 86.88 318 GLY A O 1
ATOM 2644 N N . PHE A 1 319 ? 13.939 -15.219 -2.933 1.00 90.25 319 PHE A N 1
ATOM 2645 C CA . PHE A 1 319 ? 14.126 -13.770 -2.801 1.00 90.25 319 PHE A CA 1
ATOM 2646 C C . PHE A 1 319 ? 15.164 -13.164 -3.760 1.00 90.25 319 PHE A C 1
ATOM 2648 O O . PHE A 1 319 ? 15.019 -12.016 -4.166 1.00 90.25 319 PHE A O 1
ATOM 2655 N N . VAL A 1 320 ? 16.194 -13.909 -4.164 1.00 90.44 320 VAL A N 1
ATOM 2656 C CA . VAL A 1 320 ? 17.259 -13.419 -5.064 1.00 90.44 320 VAL A CA 1
ATOM 2657 C C . VAL A 1 320 ? 17.018 -13.726 -6.544 1.00 90.44 320 VAL A C 1
ATOM 2659 O O . VAL A 1 320 ? 17.857 -13.385 -7.382 1.00 90.44 320 VAL A O 1
ATOM 2662 N N . ASP A 1 321 ? 15.904 -14.370 -6.890 1.00 88.62 321 ASP A N 1
ATOM 2663 C CA . ASP A 1 321 ? 15.635 -14.788 -8.271 1.00 88.62 321 ASP A CA 1
ATOM 2664 C C . ASP A 1 321 ? 15.393 -13.584 -9.190 1.00 88.62 321 ASP A C 1
ATOM 2666 O O . ASP A 1 321 ? 15.729 -13.607 -10.375 1.00 88.62 321 ASP A O 1
ATOM 2670 N N . ASP A 1 322 ? 14.900 -12.485 -8.624 1.00 88.44 322 ASP A N 1
ATOM 2671 C CA . ASP A 1 322 ? 14.551 -11.270 -9.346 1.00 88.44 322 ASP A CA 1
ATOM 2672 C C . ASP A 1 322 ? 14.611 -10.012 -8.466 1.00 88.44 322 ASP A C 1
ATOM 2674 O O . ASP A 1 322 ? 14.925 -10.057 -7.276 1.00 88.44 322 ASP A O 1
ATOM 2678 N N . GLN A 1 323 ? 14.307 -8.872 -9.077 1.00 90.94 323 GLN A N 1
ATOM 2679 C CA . GLN A 1 323 ? 14.152 -7.570 -8.428 1.00 90.94 323 GLN A CA 1
ATOM 2680 C C . GLN A 1 323 ? 12.687 -7.133 -8.439 1.00 90.94 323 GLN A C 1
ATOM 2682 O O . GLN A 1 323 ? 11.852 -7.767 -9.099 1.00 90.94 323 GLN A O 1
ATOM 2687 N N . GLU A 1 324 ? 12.364 -6.049 -7.730 1.00 91.94 324 GLU A N 1
ATOM 2688 C CA . GLU A 1 324 ? 11.054 -5.419 -7.856 1.00 91.94 324 GLU A CA 1
ATOM 2689 C C . GLU A 1 324 ? 10.726 -5.128 -9.330 1.00 91.94 324 GLU A C 1
ATOM 2691 O O . GLU A 1 324 ? 11.597 -4.961 -10.185 1.00 91.94 324 GLU A O 1
ATOM 2696 N N . SER A 1 325 ? 9.440 -5.182 -9.635 1.00 92.62 325 SER A N 1
ATOM 2697 C CA . SER A 1 325 ? 8.901 -5.062 -10.991 1.00 92.62 325 SER A CA 1
ATOM 2698 C C . SER A 1 325 ? 7.754 -4.063 -11.062 1.00 92.62 325 SER A C 1
ATOM 2700 O O . SER A 1 325 ? 7.198 -3.865 -12.138 1.00 92.62 325 SER A O 1
ATOM 2702 N N . LEU A 1 326 ? 7.382 -3.448 -9.936 1.00 94.06 326 LEU A N 1
ATOM 2703 C CA . LEU A 1 326 ? 6.284 -2.492 -9.895 1.00 94.06 326 LEU A CA 1
ATOM 2704 C C . LEU A 1 326 ? 6.664 -1.252 -10.698 1.00 94.06 326 LEU A C 1
ATOM 2706 O O . LEU A 1 326 ? 5.885 -0.806 -11.538 1.00 94.06 326 LEU A O 1
ATOM 2710 N N . GLN A 1 327 ? 7.894 -0.762 -10.526 1.00 91.88 327 GLN A N 1
ATOM 2711 C CA . GLN A 1 327 ? 8.380 0.387 -11.282 1.00 91.88 327 GLN A CA 1
ATOM 2712 C C . GLN A 1 327 ? 8.315 0.146 -12.796 1.00 91.88 327 GLN A C 1
ATOM 2714 O O . GLN A 1 327 ? 7.855 1.005 -13.549 1.00 91.88 327 GLN A O 1
ATOM 2719 N N . ALA A 1 328 ? 8.753 -1.033 -13.245 1.00 90.69 328 ALA A N 1
ATOM 2720 C CA . ALA A 1 328 ? 8.718 -1.416 -14.653 1.00 90.69 328 ALA A CA 1
ATOM 2721 C C . ALA A 1 328 ? 7.279 -1.532 -15.182 1.00 90.69 328 ALA A C 1
ATOM 2723 O O . ALA A 1 328 ? 7.004 -1.092 -16.297 1.00 90.69 328 ALA A O 1
ATOM 2724 N N . SER A 1 329 ? 6.351 -2.067 -14.382 1.00 93.81 329 SER A N 1
ATOM 2725 C CA . SER A 1 329 ? 4.930 -2.150 -14.744 1.00 93.81 329 SER A CA 1
ATOM 2726 C C . SER A 1 329 ? 4.289 -0.774 -14.893 1.00 93.81 329 SER A C 1
ATOM 2728 O O . SER A 1 329 ? 3.568 -0.547 -15.860 1.00 93.81 329 SER A O 1
ATOM 2730 N N . ILE A 1 330 ? 4.577 0.156 -13.976 1.00 94.06 330 ILE A N 1
ATOM 2731 C CA . ILE A 1 330 ? 4.074 1.532 -14.060 1.00 94.06 330 ILE A CA 1
ATOM 2732 C C . ILE A 1 330 ? 4.616 2.210 -15.322 1.00 94.06 330 ILE A C 1
ATOM 2734 O O . ILE A 1 330 ? 3.850 2.774 -16.101 1.00 94.06 330 ILE A O 1
ATOM 2738 N N . ARG A 1 331 ? 5.928 2.104 -15.573 1.00 90.38 331 ARG A N 1
ATOM 2739 C CA . ARG A 1 331 ? 6.542 2.689 -16.772 1.00 90.38 331 ARG A CA 1
ATOM 2740 C C . ARG A 1 331 ? 5.982 2.137 -18.063 1.00 90.38 331 ARG A C 1
ATOM 2742 O O . ARG A 1 331 ? 5.750 2.919 -18.971 1.00 90.38 331 ARG A O 1
ATOM 2749 N N . ALA A 1 332 ? 5.748 0.830 -18.138 1.00 91.12 332 ALA A N 1
ATOM 2750 C CA . ALA A 1 332 ? 5.144 0.226 -19.314 1.00 91.12 332 ALA A CA 1
ATOM 2751 C C . ALA A 1 332 ? 3.813 0.912 -19.671 1.00 91.12 332 ALA A C 1
ATOM 2753 O O . ALA A 1 332 ? 3.592 1.224 -20.836 1.00 91.12 332 ALA A O 1
ATOM 2754 N N . VAL A 1 333 ? 2.970 1.225 -18.679 1.00 92.25 333 VAL A N 1
ATOM 2755 C CA . VAL A 1 333 ? 1.701 1.942 -18.902 1.00 92.25 333 VAL A CA 1
ATOM 2756 C C . VAL A 1 333 ? 1.920 3.410 -19.276 1.00 92.25 333 VAL A C 1
ATOM 2758 O O . VAL A 1 333 ? 1.272 3.908 -20.194 1.00 92.25 333 VAL A O 1
ATOM 2761 N N . LEU A 1 334 ? 2.837 4.113 -18.607 1.00 90.81 334 LEU A N 1
ATOM 2762 C CA . LEU A 1 334 ? 3.146 5.510 -18.942 1.00 90.81 334 LEU A CA 1
ATOM 2763 C C . LEU A 1 334 ? 3.721 5.645 -20.359 1.00 90.81 334 LEU A C 1
ATOM 2765 O O . LEU A 1 334 ? 3.367 6.567 -21.092 1.00 90.81 334 LEU A O 1
ATOM 2769 N N . GLU A 1 335 ? 4.569 4.700 -20.765 1.00 88.69 335 GLU A N 1
ATOM 2770 C CA . GLU A 1 335 ? 5.053 4.576 -22.134 1.00 88.69 335 GLU A CA 1
ATOM 2771 C C . GLU A 1 335 ? 3.872 4.357 -23.084 1.00 88.69 335 GLU A C 1
ATOM 2773 O O . GLU A 1 335 ? 3.697 5.165 -23.995 1.00 88.69 335 GLU A O 1
ATOM 2778 N N . GLU A 1 336 ? 3.021 3.347 -22.853 1.00 89.38 336 GLU A N 1
ATOM 2779 C CA . GLU A 1 336 ? 1.818 3.090 -23.667 1.00 89.38 336 GLU A CA 1
ATOM 2780 C C . GLU A 1 336 ? 0.990 4.364 -23.892 1.00 89.38 336 GLU A C 1
ATOM 2782 O O . GLU A 1 336 ? 0.682 4.708 -25.036 1.00 89.38 336 GLU A O 1
ATOM 2787 N N . ARG A 1 337 ? 0.698 5.107 -22.818 1.00 88.31 337 ARG A N 1
ATOM 2788 C CA . ARG A 1 337 ? -0.049 6.371 -22.876 1.00 88.31 337 ARG A CA 1
ATOM 2789 C C . ARG A 1 337 ? 0.678 7.446 -23.671 1.00 88.31 337 ARG A C 1
ATOM 2791 O O . ARG A 1 337 ? 0.074 8.058 -24.549 1.00 88.31 337 ARG A O 1
ATOM 2798 N N . SER A 1 338 ? 1.978 7.636 -23.443 1.00 86.06 338 SER A N 1
ATOM 2799 C CA . SER A 1 338 ? 2.771 8.622 -24.191 1.00 86.06 338 SER A CA 1
ATOM 2800 C C . SER A 1 338 ? 2.760 8.359 -25.703 1.00 86.06 338 SER A C 1
ATOM 2802 O O . SER A 1 338 ? 2.636 9.289 -26.502 1.00 86.06 338 SER A O 1
ATOM 2804 N N . TRP A 1 339 ? 2.812 7.086 -26.108 1.00 83.69 339 TRP A N 1
ATOM 2805 C CA . TRP A 1 339 ? 2.780 6.677 -27.512 1.00 83.69 339 TRP A CA 1
ATOM 2806 C C . TRP A 1 339 ? 1.403 6.902 -28.153 1.00 83.69 339 TRP A C 1
ATOM 2808 O O . TRP A 1 339 ? 1.331 7.311 -29.314 1.00 83.69 339 TRP A O 1
ATOM 2818 N N . LEU A 1 340 ? 0.319 6.646 -27.416 1.00 84.06 340 LEU A N 1
ATOM 2819 C CA . LEU A 1 340 ? -1.055 6.742 -27.918 1.00 84.06 340 LEU A CA 1
ATOM 2820 C C . LEU A 1 340 ? -1.587 8.178 -27.926 1.00 84.06 340 LEU A C 1
ATOM 2822 O O . LEU A 1 340 ? -2.168 8.621 -28.918 1.00 84.06 340 LEU A O 1
ATOM 2826 N N . GLU A 1 341 ? -1.368 8.915 -26.841 1.00 77.00 341 GLU A N 1
ATOM 2827 C CA . GLU A 1 341 ? -1.923 10.255 -26.631 1.00 77.00 341 GLU A CA 1
ATOM 2828 C C . GLU A 1 341 ? -0.972 11.368 -27.088 1.00 77.00 341 GLU A C 1
ATOM 2830 O O . GLU A 1 341 ? -1.358 12.536 -27.133 1.00 77.00 341 GLU A O 1
ATOM 2835 N N . LYS A 1 342 ? 0.266 11.017 -27.473 1.00 65.25 342 LYS A N 1
ATOM 2836 C CA . LYS A 1 342 ? 1.347 11.959 -27.821 1.00 65.25 342 LYS A CA 1
ATOM 2837 C C . LYS A 1 342 ? 1.649 12.962 -26.705 1.00 65.25 342 LYS A C 1
ATOM 2839 O O . LYS A 1 342 ? 2.134 14.063 -26.976 1.00 65.25 342 LYS A O 1
ATOM 2844 N N . LEU A 1 343 ? 1.361 12.587 -25.465 1.00 66.38 343 LEU A N 1
ATOM 2845 C CA . LEU A 1 343 ? 1.736 13.355 -24.291 1.00 66.38 343 LEU A CA 1
ATOM 2846 C C . LEU A 1 343 ? 3.189 13.036 -23.918 1.00 66.38 343 LEU A C 1
ATOM 2848 O O . LEU A 1 343 ? 3.638 11.901 -24.113 1.00 66.38 343 LEU A O 1
ATOM 2852 N N . PRO A 1 344 ? 3.956 14.014 -23.406 1.00 63.22 344 PRO A N 1
ATOM 2853 C CA . PRO A 1 344 ? 5.254 13.717 -22.820 1.00 63.22 344 PRO A CA 1
ATOM 2854 C C . PRO A 1 344 ? 5.068 12.721 -21.671 1.00 63.22 344 PRO A C 1
ATOM 2856 O O . PRO A 1 344 ? 4.103 12.818 -20.916 1.00 63.22 344 PRO A O 1
ATOM 2859 N N . VAL A 1 345 ? 5.989 11.761 -21.537 1.00 64.25 345 VAL A N 1
ATOM 2860 C CA . VAL A 1 345 ? 6.028 10.895 -20.352 1.00 64.25 345 VAL A CA 1
ATOM 2861 C C . VAL A 1 345 ? 6.185 11.814 -19.138 1.00 64.25 345 VAL A C 1
ATOM 2863 O O . VAL A 1 345 ? 7.174 12.556 -19.106 1.00 64.25 345 VAL A O 1
ATOM 2866 N N . PRO A 1 346 ? 5.244 11.807 -18.175 1.00 61.69 346 PRO A N 1
ATOM 2867 C CA . PRO A 1 346 ? 5.346 12.667 -17.008 1.00 61.69 346 PRO A CA 1
ATOM 2868 C C . PRO A 1 346 ? 6.673 12.404 -16.298 1.00 61.69 346 PRO A C 1
ATOM 2870 O O . PRO A 1 346 ? 7.031 11.255 -16.024 1.00 61.69 346 PRO A O 1
ATOM 2873 N N . THR A 1 347 ? 7.436 13.465 -16.064 1.00 60.06 347 THR A N 1
ATOM 2874 C CA . THR A 1 347 ? 8.668 13.409 -15.277 1.00 60.06 347 THR A CA 1
ATOM 2875 C C . THR A 1 347 ? 8.332 13.404 -13.788 1.00 60.06 347 THR A C 1
ATOM 2877 O O . THR A 1 347 ? 7.251 13.832 -13.395 1.00 60.06 347 THR A O 1
ATOM 2880 N N . ASP A 1 348 ? 9.289 13.018 -12.943 1.00 58.94 348 ASP A N 1
ATOM 2881 C CA . ASP A 1 348 ? 9.227 12.961 -11.462 1.00 58.94 348 ASP A CA 1
ATOM 2882 C C . ASP A 1 348 ? 8.852 14.302 -10.796 1.00 58.94 348 ASP A C 1
ATOM 2884 O O . ASP A 1 348 ? 8.781 14.423 -9.576 1.00 58.94 348 ASP A O 1
ATOM 2888 N N . THR A 1 349 ? 8.680 15.343 -11.603 1.00 62.88 349 THR A N 1
ATOM 2889 C CA . THR A 1 349 ? 8.354 16.711 -11.220 1.00 62.88 349 THR A CA 1
ATOM 2890 C C . THR A 1 349 ? 6.872 17.042 -11.378 1.00 62.88 349 THR A C 1
ATOM 2892 O O . THR A 1 349 ? 6.481 18.144 -10.998 1.00 62.88 349 THR A O 1
ATOM 2895 N N . VAL A 1 350 ? 6.079 16.145 -11.973 1.00 67.31 350 VAL A N 1
ATOM 2896 C CA . VAL A 1 350 ? 4.649 16.329 -12.238 1.00 67.31 350 VAL A CA 1
ATOM 2897 C C . VAL A 1 350 ? 3.885 15.302 -11.410 1.00 67.31 350 VAL A C 1
ATOM 2899 O O . VAL A 1 350 ? 3.943 14.112 -11.694 1.00 67.31 350 VAL A O 1
ATOM 2902 N N . GLY A 1 351 ? 3.175 15.757 -10.381 1.00 80.50 351 GLY A N 1
ATOM 2903 C CA . GLY A 1 351 ? 2.358 14.903 -9.514 1.00 80.50 351 GLY A CA 1
ATOM 2904 C C . GLY A 1 351 ? 3.112 14.083 -8.465 1.00 80.50 351 GLY A C 1
ATOM 2905 O O . GLY A 1 351 ? 4.335 14.123 -8.346 1.00 80.50 351 GLY A O 1
ATOM 2906 N N . GLY A 1 352 ? 2.330 13.368 -7.659 1.00 90.25 352 GLY A N 1
ATOM 2907 C CA . GLY A 1 352 ? 2.799 12.612 -6.504 1.00 90.25 352 GLY A CA 1
ATOM 2908 C C . GLY A 1 352 ? 1.737 12.560 -5.411 1.00 90.25 352 GLY A C 1
ATOM 2909 O O . GLY A 1 352 ? 0.575 12.907 -5.630 1.00 90.25 352 GLY A O 1
ATOM 2910 N N . ILE A 1 353 ? 2.142 12.103 -4.229 1.00 94.81 353 ILE A N 1
ATOM 2911 C CA . ILE A 1 353 ? 1.279 12.070 -3.041 1.00 94.81 353 ILE A CA 1
ATOM 2912 C C . ILE A 1 353 ? 1.127 13.465 -2.436 1.00 94.81 353 ILE A C 1
ATOM 2914 O O . ILE A 1 353 ? 0.057 13.788 -1.923 1.00 94.81 353 ILE A O 1
ATOM 2918 N N . VAL A 1 354 ? 2.209 14.244 -2.474 1.00 93.00 354 VAL A N 1
ATOM 2919 C CA . VAL A 1 354 ? 2.296 15.594 -1.911 1.00 93.00 354 VAL A CA 1
ATOM 2920 C C . VAL A 1 354 ? 1.947 16.623 -2.979 1.00 93.00 354 VAL A C 1
ATOM 2922 O O . VAL A 1 354 ? 2.484 16.552 -4.087 1.00 93.00 354 VAL A O 1
ATOM 2925 N N . ASP A 1 355 ? 1.107 17.589 -2.619 1.00 89.62 355 ASP A N 1
ATOM 2926 C CA . ASP A 1 355 ? 0.672 18.644 -3.538 1.00 89.62 355 ASP A CA 1
ATOM 2927 C C . ASP A 1 355 ? 1.719 19.755 -3.654 1.00 89.62 355 ASP A C 1
ATOM 2929 O O . ASP A 1 355 ? 2.482 20.034 -2.721 1.00 89.62 355 ASP A O 1
ATOM 2933 N N . PHE A 1 356 ? 1.800 20.357 -4.841 1.00 84.19 356 PHE A N 1
ATOM 2934 C CA . PHE A 1 356 ? 2.812 21.366 -5.145 1.00 84.19 356 PHE A CA 1
ATOM 2935 C C . PHE A 1 356 ? 2.346 22.792 -4.850 1.00 84.19 356 PHE A C 1
ATOM 2937 O O . PHE A 1 356 ? 3.190 23.680 -4.726 1.00 84.19 356 PHE A O 1
ATOM 2944 N N . GLU A 1 357 ? 1.033 22.992 -4.721 1.00 84.94 357 GLU A N 1
ATOM 2945 C CA . GLU A 1 357 ? 0.367 24.279 -4.518 1.00 84.94 357 GLU A CA 1
ATOM 2946 C C . GLU A 1 357 ? 0.680 25.294 -5.637 1.00 84.94 357 GLU A C 1
ATOM 2948 O O . GLU A 1 357 ? 0.730 26.507 -5.415 1.00 84.94 357 GLU A O 1
ATOM 2953 N N . ASP A 1 358 ? 0.901 24.798 -6.859 1.00 85.56 358 ASP A N 1
ATOM 2954 C CA . ASP A 1 358 ? 1.195 25.603 -8.047 1.00 85.56 358 ASP A CA 1
ATOM 2955 C C . ASP A 1 358 ? 0.591 25.007 -9.334 1.00 85.56 358 ASP A C 1
ATOM 2957 O O . ASP A 1 358 ? -0.217 24.080 -9.298 1.00 85.56 358 ASP A O 1
ATOM 2961 N N . GLU A 1 359 ? 0.968 25.554 -10.496 1.00 83.19 359 GLU A N 1
ATOM 2962 C CA . GLU A 1 359 ? 0.447 25.170 -11.820 1.00 83.19 359 GLU A CA 1
ATOM 2963 C C . GLU A 1 359 ? 0.594 23.668 -12.144 1.00 83.19 359 GLU A C 1
ATOM 2965 O O . GLU A 1 359 ? -0.082 23.161 -13.042 1.00 83.19 359 GLU A O 1
ATOM 2970 N N . ARG A 1 360 ? 1.454 22.932 -11.425 1.00 83.44 360 ARG A N 1
ATOM 2971 C CA . ARG A 1 360 ? 1.614 21.480 -11.594 1.00 83.44 360 ARG A CA 1
ATOM 2972 C C . ARG A 1 360 ? 0.388 20.704 -11.127 1.00 83.44 360 ARG A C 1
ATOM 2974 O O . ARG A 1 360 ? 0.081 19.669 -11.716 1.00 83.44 360 ARG A O 1
ATOM 2981 N N . ASP A 1 361 ? -0.340 21.195 -10.129 1.00 84.50 361 ASP A N 1
ATOM 2982 C CA . ASP A 1 361 ? -1.538 20.513 -9.629 1.00 84.50 361 ASP A CA 1
ATOM 2983 C C . ASP A 1 361 ? -2.676 20.556 -10.670 1.00 84.50 361 ASP A C 1
ATOM 2985 O O . ASP A 1 361 ? -3.416 19.582 -10.834 1.00 84.50 361 ASP A O 1
ATOM 2989 N N . ASP A 1 362 ? -2.742 21.626 -11.474 1.00 84.44 362 ASP A N 1
ATOM 2990 C CA . ASP A 1 362 ? -3.663 21.728 -12.615 1.00 84.44 362 ASP A CA 1
ATOM 2991 C C . ASP A 1 362 ? -3.334 20.713 -13.723 1.00 84.44 362 ASP A C 1
ATOM 2993 O O . ASP A 1 362 ? -4.221 20.255 -14.450 1.00 84.44 362 ASP A O 1
ATOM 2997 N N . GLU A 1 363 ? -2.054 20.366 -13.897 1.00 82.62 363 GLU A N 1
ATOM 2998 C CA . GLU A 1 363 ? -1.626 19.322 -14.830 1.00 82.62 363 GLU A CA 1
ATOM 2999 C C . GLU A 1 363 ? -2.039 17.934 -14.331 1.00 82.62 363 GLU A C 1
ATOM 3001 O O . GLU A 1 363 ? -2.604 17.155 -15.101 1.00 82.62 363 GLU A O 1
ATOM 3006 N N . VAL A 1 364 ? -1.850 17.659 -13.037 1.00 84.19 364 VAL A N 1
ATOM 3007 C CA . VAL A 1 364 ? -2.265 16.401 -12.394 1.00 84.19 364 VAL A CA 1
ATOM 3008 C C . VAL A 1 364 ? -3.763 16.160 -12.551 1.00 84.19 364 VAL A C 1
ATOM 3010 O O . VAL A 1 364 ? -4.175 15.030 -12.812 1.00 84.19 364 VAL A O 1
ATOM 3013 N N . GLU A 1 365 ? -4.586 17.204 -12.451 1.00 84.62 365 GLU A N 1
ATOM 3014 C CA . GLU A 1 365 ? -6.037 17.069 -12.583 1.00 84.62 365 GLU A CA 1
ATOM 3015 C C . GLU A 1 365 ? -6.458 16.565 -13.974 1.00 84.62 365 GLU A C 1
ATOM 3017 O O . GLU A 1 365 ? -7.365 15.738 -14.098 1.00 84.62 365 GLU A O 1
ATOM 3022 N N . ARG A 1 366 ? -5.745 16.966 -15.037 1.00 84.81 366 ARG A N 1
ATOM 3023 C CA . ARG A 1 366 ? -5.995 16.454 -16.400 1.00 84.81 366 ARG A CA 1
ATOM 3024 C C . ARG A 1 366 ? -5.666 14.964 -16.523 1.00 84.81 366 ARG A C 1
ATOM 3026 O O . ARG A 1 366 ? -6.310 14.258 -17.295 1.00 84.81 366 ARG A O 1
ATOM 3033 N N . LEU A 1 367 ? -4.706 14.489 -15.732 1.00 86.62 367 LEU A N 1
ATOM 3034 C CA . LEU A 1 367 ? -4.189 13.119 -15.731 1.00 86.62 367 LEU A CA 1
ATOM 3035 C C . LEU A 1 367 ? -5.008 12.149 -14.858 1.00 86.62 367 LEU A C 1
ATOM 3037 O O . LEU A 1 367 ? -4.579 11.016 -14.643 1.00 86.62 367 LEU A O 1
ATOM 3041 N N . ARG A 1 368 ? -6.170 12.562 -14.328 1.00 87.31 368 ARG A N 1
ATOM 3042 C CA . ARG A 1 368 ? -7.040 11.707 -13.491 1.00 87.31 368 ARG A 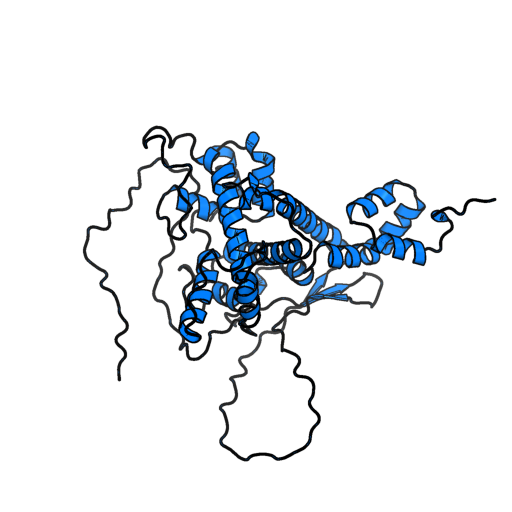CA 1
ATOM 3043 C C . ARG A 1 368 ? -8.017 10.822 -14.269 1.00 87.31 368 ARG A C 1
ATOM 3045 O O . ARG A 1 368 ? -8.625 9.937 -13.676 1.00 87.31 368 ARG A O 1
ATOM 3052 N N . SER A 1 369 ? -8.212 11.070 -15.564 1.00 86.44 369 SER A N 1
ATOM 3053 C CA . SER A 1 369 ? -9.323 10.489 -16.347 1.00 86.44 369 SER A CA 1
ATOM 3054 C C . SER A 1 369 ? -8.903 9.515 -17.457 1.00 86.44 369 SER A C 1
ATOM 3056 O O . SER A 1 369 ? -9.734 9.106 -18.263 1.00 86.44 369 SER A O 1
ATOM 3058 N N . ASP A 1 370 ? -7.632 9.118 -17.485 1.00 88.88 370 ASP A N 1
ATOM 3059 C CA . ASP A 1 370 ? -7.005 8.293 -18.530 1.00 88.88 370 ASP A CA 1
ATOM 3060 C C . ASP A 1 370 ? -6.810 6.813 -18.121 1.00 88.88 370 ASP A C 1
ATOM 3062 O O . ASP A 1 370 ? -6.023 6.070 -18.722 1.00 88.88 370 ASP A O 1
ATOM 3066 N N . SER A 1 371 ? -7.501 6.359 -17.071 1.00 89.06 371 SER A N 1
ATOM 3067 C CA . SER A 1 371 ? -7.504 4.953 -16.657 1.00 89.06 371 SER A CA 1
ATOM 3068 C C . SER A 1 371 ? -8.218 4.056 -17.674 1.00 89.06 371 SER A C 1
ATOM 3070 O O . SER A 1 371 ? -9.211 4.431 -18.298 1.00 89.06 371 SER A O 1
ATOM 3072 N N . SER A 1 372 ? -7.717 2.831 -17.837 1.00 87.94 372 SER A N 1
ATOM 3073 C CA . SER A 1 372 ? -8.420 1.793 -18.590 1.00 87.94 372 SER A CA 1
ATOM 3074 C C . SER A 1 372 ? -9.574 1.241 -17.757 1.00 87.94 372 SER A C 1
ATOM 3076 O O . SER A 1 372 ? -9.403 0.936 -16.577 1.00 87.94 372 SER A O 1
ATOM 3078 N N . ALA A 1 373 ? -10.739 1.059 -18.381 1.00 84.12 373 ALA A N 1
ATOM 3079 C CA . ALA A 1 373 ? -11.918 0.520 -17.706 1.00 84.12 373 ALA A CA 1
ATOM 3080 C C . ALA A 1 373 ? -11.718 -0.931 -17.238 1.00 84.12 373 ALA A C 1
ATOM 3082 O O . ALA A 1 373 ? -12.288 -1.327 -16.222 1.00 84.12 373 ALA A O 1
ATOM 3083 N N . ASP A 1 374 ? -10.932 -1.718 -17.981 1.00 82.06 374 ASP A N 1
ATOM 3084 C CA . ASP A 1 374 ? -10.764 -3.154 -17.748 1.00 82.06 374 ASP A CA 1
ATOM 3085 C C . ASP A 1 374 ? -9.314 -3.654 -17.703 1.00 82.06 374 ASP A C 1
ATOM 3087 O O . ASP A 1 374 ? -9.062 -4.851 -17.562 1.00 82.06 374 ASP A O 1
ATOM 3091 N N . GLY A 1 375 ? -8.347 -2.742 -17.823 1.00 84.62 375 GLY A N 1
ATOM 3092 C CA . GLY A 1 375 ? -6.926 -3.079 -17.845 1.00 84.62 375 GLY A CA 1
ATOM 3093 C C . GLY A 1 375 ? -6.477 -3.821 -19.111 1.00 84.62 375 GLY A C 1
ATOM 3094 O O . GLY A 1 375 ? -5.322 -4.258 -19.188 1.00 84.62 375 GLY A O 1
ATOM 3095 N N . SER A 1 376 ? -7.354 -3.950 -20.112 1.00 85.38 376 SER A N 1
ATOM 3096 C CA . SER A 1 376 ? -7.021 -4.563 -21.396 1.00 85.38 376 SER A CA 1
ATOM 3097 C C . SER A 1 376 ? -5.971 -3.752 -22.162 1.00 85.38 376 SER A C 1
ATOM 3099 O O . SER A 1 376 ? -5.689 -2.588 -21.858 1.00 85.38 376 SER A O 1
ATOM 3101 N N . LEU A 1 377 ? -5.340 -4.402 -23.144 1.00 84.81 377 LEU A N 1
ATOM 3102 C CA . LEU A 1 377 ? -4.392 -3.745 -24.040 1.00 84.81 377 LEU A CA 1
ATOM 3103 C C . LEU A 1 377 ? -5.098 -2.631 -24.834 1.00 84.81 377 LEU A C 1
ATOM 3105 O O . LEU A 1 377 ? -6.169 -2.876 -25.390 1.00 84.81 377 LEU A O 1
ATOM 3109 N N . PRO A 1 378 ? -4.503 -1.431 -24.933 1.00 82.44 378 PRO A N 1
ATOM 3110 C CA . PRO A 1 378 ? -5.118 -0.330 -25.660 1.00 82.44 378 PRO A CA 1
ATOM 3111 C C . PRO A 1 378 ? -5.096 -0.566 -27.179 1.00 82.44 378 PRO A C 1
ATOM 3113 O O . PRO A 1 378 ? -4.074 -0.938 -27.749 1.00 82.44 378 PRO A O 1
ATOM 3116 N N . GLU A 1 379 ? -6.203 -0.297 -27.870 1.00 73.31 379 GLU A N 1
ATOM 3117 C CA . GLU A 1 379 ? -6.248 -0.278 -29.342 1.00 73.31 379 GLU A CA 1
ATOM 3118 C C . GLU A 1 379 ? -5.352 0.858 -29.894 1.00 73.31 379 GLU A C 1
ATOM 3120 O O . GLU A 1 379 ? -5.346 1.947 -29.317 1.00 73.31 379 GLU A O 1
ATOM 3125 N N . PRO A 1 380 ? -4.606 0.683 -31.006 1.00 64.69 380 PRO A N 1
ATOM 3126 C CA . PRO A 1 380 ? -4.611 -0.431 -31.957 1.00 64.69 380 PRO A CA 1
ATOM 3127 C C . PRO A 1 380 ? -3.540 -1.495 -31.653 1.00 64.69 380 PRO A C 1
ATOM 3129 O O . PRO A 1 380 ? -3.053 -2.147 -32.584 1.00 64.69 380 PRO A O 1
ATOM 3132 N N . ALA A 1 381 ? -3.089 -1.628 -30.397 1.00 59.81 381 ALA A N 1
ATOM 3133 C CA . ALA A 1 381 ? -1.981 -2.511 -30.051 1.00 59.81 381 ALA A CA 1
ATOM 3134 C C . ALA A 1 381 ? -2.334 -3.961 -30.399 1.00 59.81 381 ALA A C 1
ATOM 3136 O O . ALA A 1 381 ? -3.053 -4.664 -29.692 1.00 59.81 381 ALA A O 1
ATOM 3137 N N . THR A 1 382 ? -1.812 -4.421 -31.534 1.00 57.41 382 THR A N 1
ATOM 3138 C CA . THR A 1 382 ? -1.860 -5.832 -31.896 1.00 57.41 382 THR A CA 1
ATOM 3139 C C . THR A 1 382 ? -0.963 -6.557 -30.908 1.00 57.41 382 THR A C 1
ATOM 3141 O O . THR A 1 382 ? 0.148 -6.096 -30.679 1.00 57.41 382 THR A O 1
ATOM 3144 N N . TYR A 1 383 ? -1.429 -7.668 -30.337 1.00 56.50 383 TYR A N 1
ATOM 3145 C CA . TYR A 1 383 ? -0.700 -8.488 -29.364 1.00 56.50 383 TYR A CA 1
ATOM 3146 C C . TYR A 1 383 ? 0.803 -8.591 -29.685 1.00 56.50 383 TYR A C 1
ATOM 3148 O O . TYR A 1 383 ? 1.212 -9.383 -30.541 1.00 56.50 383 TYR A O 1
ATOM 3156 N N . ILE A 1 384 ? 1.641 -7.795 -29.013 1.00 59.81 384 ILE A N 1
ATOM 3157 C CA . ILE A 1 384 ? 3.086 -7.875 -29.203 1.00 59.81 384 ILE A CA 1
ATOM 3158 C C . ILE A 1 384 ? 3.575 -8.991 -28.286 1.00 59.81 384 ILE A C 1
ATOM 3160 O O . ILE A 1 384 ? 3.685 -8.829 -27.071 1.00 59.81 384 ILE A O 1
ATOM 3164 N N . ARG A 1 385 ? 3.897 -10.155 -28.864 1.00 56.97 385 ARG A N 1
ATOM 3165 C CA . ARG A 1 385 ? 4.704 -11.149 -28.148 1.00 56.97 385 ARG A CA 1
ATOM 3166 C C . ARG A 1 385 ? 6.103 -10.579 -27.977 1.00 56.97 385 ARG A C 1
ATOM 3168 O O . ARG A 1 385 ? 6.908 -10.615 -28.903 1.00 56.97 385 ARG A O 1
ATOM 3175 N N . SER A 1 386 ? 6.400 -10.065 -26.789 1.00 62.19 386 SER A N 1
ATOM 3176 C CA . SER A 1 386 ? 7.780 -9.772 -26.422 1.00 62.19 386 SER A CA 1
ATOM 3177 C C . SER A 1 386 ? 8.539 -11.086 -26.253 1.00 62.19 386 SER A C 1
ATOM 3179 O O . SER A 1 386 ? 8.211 -11.904 -25.395 1.00 62.19 386 SER A O 1
ATOM 3181 N N . TYR A 1 387 ? 9.558 -11.279 -27.091 1.00 61.09 387 TYR A N 1
ATOM 3182 C CA . TYR A 1 387 ? 10.506 -12.395 -27.007 1.00 61.09 387 TYR A CA 1
ATOM 3183 C C . TYR A 1 387 ? 11.618 -12.146 -25.980 1.00 61.09 387 TYR A C 1
ATOM 3185 O O . TYR A 1 387 ? 12.508 -12.980 -25.825 1.00 61.09 387 TYR A O 1
ATOM 3193 N N . SER A 1 388 ? 11.605 -10.995 -25.298 1.00 70.62 388 SER A N 1
ATOM 3194 C CA . SER A 1 388 ? 12.576 -10.720 -24.247 1.00 70.62 388 SER A CA 1
ATOM 3195 C C . SER A 1 388 ? 12.346 -11.679 -23.087 1.00 70.62 388 SER A C 1
ATOM 3197 O O . SER A 1 388 ? 11.246 -11.749 -22.546 1.00 70.62 388 SER A O 1
ATOM 3199 N N . THR A 1 389 ? 13.399 -12.386 -22.694 1.00 71.25 389 THR A N 1
ATOM 3200 C CA . THR A 1 389 ? 13.468 -13.178 -21.460 1.00 71.25 389 THR A CA 1
ATOM 3201 C C . THR A 1 389 ? 14.285 -12.459 -20.386 1.00 71.25 389 THR A C 1
ATOM 3203 O O . THR A 1 389 ? 14.669 -13.065 -19.390 1.00 71.25 389 THR A O 1
ATOM 3206 N N . PHE A 1 390 ? 14.625 -11.183 -20.603 1.00 78.88 390 PHE A N 1
ATOM 3207 C CA . PHE A 1 390 ? 15.490 -10.450 -19.691 1.00 78.88 390 PHE A CA 1
ATOM 3208 C C . PHE A 1 390 ? 14.755 -10.131 -18.388 1.00 78.88 390 PHE A C 1
ATOM 3210 O O . PHE A 1 390 ? 13.733 -9.440 -18.383 1.00 78.88 390 PHE A O 1
ATOM 3217 N N . ASN A 1 391 ? 15.320 -10.604 -17.281 1.00 80.25 391 ASN A N 1
ATOM 3218 C CA . ASN A 1 391 ? 14.937 -10.223 -15.933 1.00 80.25 391 ASN A CA 1
ATOM 3219 C C . ASN A 1 391 ? 16.197 -10.110 -15.074 1.00 80.25 391 ASN A C 1
ATOM 3221 O O . ASN A 1 391 ? 16.950 -11.083 -14.971 1.00 80.25 391 ASN A O 1
ATOM 3225 N N . PRO A 1 392 ? 16.493 -8.922 -14.524 1.00 81.31 392 PRO A N 1
ATOM 3226 C CA . PRO A 1 392 ? 17.692 -8.735 -13.738 1.00 81.31 392 PRO A CA 1
ATOM 3227 C C . PRO A 1 392 ? 17.575 -9.513 -12.424 1.00 81.31 392 PRO A C 1
ATOM 3229 O O . PRO A 1 392 ? 16.613 -9.366 -11.670 1.00 81.31 392 PRO A O 1
ATOM 3232 N N . ARG A 1 393 ? 18.588 -10.337 -12.150 1.00 87.31 393 ARG A N 1
ATOM 3233 C CA . ARG A 1 393 ? 18.681 -11.125 -10.919 1.00 87.31 393 ARG A CA 1
ATOM 3234 C C . ARG A 1 393 ? 18.762 -10.214 -9.689 1.00 87.31 393 ARG A C 1
ATOM 3236 O O . ARG A 1 393 ? 19.388 -9.148 -9.756 1.00 87.31 393 ARG A O 1
ATOM 3243 N N . GLY A 1 394 ? 18.150 -10.639 -8.587 1.00 88.75 394 GLY A N 1
ATOM 3244 C CA . GLY A 1 394 ? 18.247 -9.959 -7.298 1.00 88.75 394 GLY A CA 1
ATOM 3245 C C . GLY A 1 394 ? 19.634 -10.072 -6.654 1.00 88.75 394 GLY A C 1
ATOM 3246 O O . GLY A 1 394 ? 20.484 -10.856 -7.081 1.00 88.75 394 GLY A O 1
ATOM 3247 N N . ASP A 1 395 ? 19.866 -9.268 -5.620 1.00 89.50 395 ASP A N 1
A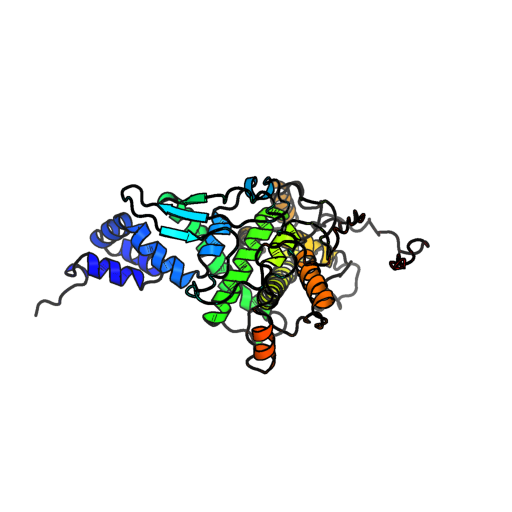TOM 3248 C CA . ASP A 1 395 ? 21.054 -9.307 -4.759 1.00 89.50 395 ASP A CA 1
ATOM 3249 C C . ASP A 1 395 ? 20.609 -9.047 -3.312 1.00 89.50 395 ASP A C 1
ATOM 3251 O O . ASP A 1 395 ? 20.026 -8.012 -3.007 1.00 89.50 395 ASP A O 1
ATOM 3255 N N . ASP A 1 396 ? 20.851 -9.994 -2.410 1.00 89.12 396 ASP A N 1
ATOM 3256 C CA . ASP A 1 396 ? 20.494 -9.895 -0.989 1.00 89.12 396 ASP A CA 1
ATOM 3257 C C . ASP A 1 396 ? 21.602 -9.241 -0.137 1.00 89.12 396 ASP A C 1
ATOM 3259 O O . ASP A 1 396 ? 21.450 -9.076 1.077 1.00 89.12 396 ASP A O 1
ATOM 3263 N N . GLY A 1 397 ? 22.737 -8.888 -0.752 1.00 85.75 397 GLY A N 1
ATOM 3264 C CA . GLY A 1 397 ? 23.923 -8.366 -0.082 1.00 85.75 397 GLY A CA 1
ATOM 3265 C C . GLY A 1 397 ? 24.846 -9.439 0.510 1.00 85.75 397 GLY A C 1
ATOM 3266 O O . GLY A 1 397 ? 25.843 -9.083 1.149 1.00 85.75 397 GLY A O 1
ATOM 3267 N N . SER A 1 398 ? 24.575 -10.738 0.323 1.00 83.12 398 SER A N 1
ATOM 3268 C CA . SER A 1 398 ? 25.399 -11.832 0.873 1.00 83.12 398 SER A CA 1
ATOM 3269 C C . SER A 1 398 ? 26.742 -12.022 0.158 1.00 83.12 398 SER A C 1
ATOM 3271 O O . SER A 1 398 ? 27.705 -12.474 0.782 1.00 83.12 398 SER A O 1
ATOM 3273 N N . GLY A 1 399 ? 26.834 -11.647 -1.122 1.00 67.44 399 GLY A N 1
ATOM 3274 C CA . GLY A 1 399 ? 28.047 -11.806 -1.927 1.00 67.44 399 GLY A CA 1
ATOM 3275 C C . GLY A 1 399 ? 29.225 -10.939 -1.456 1.00 67.44 399 GLY A C 1
ATOM 3276 O O . GLY A 1 399 ? 29.052 -9.767 -1.117 1.00 67.44 399 GLY A O 1
ATOM 3277 N N . ASN A 1 400 ? 30.438 -11.495 -1.487 1.00 55.78 400 ASN A N 1
ATOM 3278 C CA . ASN A 1 400 ? 31.681 -10.718 -1.567 1.00 55.78 400 ASN A CA 1
ATOM 3279 C C . ASN A 1 400 ? 32.009 -10.535 -3.059 1.00 55.78 400 ASN A C 1
ATOM 3281 O O . ASN A 1 400 ? 31.824 -11.476 -3.832 1.00 55.78 400 ASN A O 1
ATOM 3285 N N . ASP A 1 401 ? 32.441 -9.348 -3.485 1.00 50.47 401 ASP A N 1
ATOM 3286 C CA . ASP A 1 401 ? 32.622 -9.021 -4.906 1.00 50.47 401 ASP A CA 1
ATOM 3287 C C . ASP A 1 401 ? 33.615 -9.970 -5.608 1.00 50.47 401 ASP A C 1
ATOM 3289 O O . ASP A 1 401 ? 34.827 -9.871 -5.444 1.00 50.47 401 ASP A O 1
ATOM 3293 N N . ALA A 1 402 ? 33.083 -10.898 -6.408 1.00 38.72 402 ALA A N 1
ATOM 3294 C CA . ALA A 1 402 ? 33.843 -11.705 -7.370 1.00 38.72 402 ALA A CA 1
ATOM 3295 C C . ALA A 1 402 ? 33.077 -11.977 -8.681 1.00 38.72 402 ALA A C 1
ATOM 3297 O O . ALA A 1 402 ? 33.623 -12.593 -9.593 1.00 38.72 402 ALA A O 1
ATOM 3298 N N . TRP A 1 403 ? 31.836 -11.494 -8.815 1.00 39.47 403 TRP A N 1
ATOM 3299 C CA . TRP A 1 403 ? 31.092 -11.527 -10.077 1.00 39.47 403 TRP A CA 1
ATOM 3300 C C . TRP A 1 403 ? 31.051 -10.128 -10.686 1.00 39.47 403 TRP A C 1
ATOM 3302 O O . TRP A 1 403 ? 30.025 -9.448 -10.701 1.00 39.47 403 TRP A O 1
ATOM 3312 N N . SER A 1 404 ? 32.196 -9.692 -11.201 1.00 35.03 404 SER A N 1
ATOM 3313 C CA . SER A 1 404 ? 32.229 -8.745 -12.307 1.00 35.03 404 SER A CA 1
ATOM 3314 C C . SER A 1 404 ? 31.438 -9.372 -13.457 1.00 35.03 404 SER A C 1
ATOM 3316 O O . SER A 1 404 ? 31.874 -10.350 -14.065 1.00 35.03 404 SER A O 1
ATOM 3318 N N . TYR A 1 405 ? 30.250 -8.840 -13.749 1.00 41.41 405 TYR A N 1
ATOM 3319 C CA . TYR A 1 405 ? 29.638 -9.116 -15.045 1.00 41.41 405 TYR A CA 1
ATOM 3320 C C . TYR A 1 405 ? 30.593 -8.616 -16.136 1.00 41.41 405 TYR A C 1
ATOM 3322 O O . TYR A 1 405 ? 31.245 -7.583 -15.938 1.00 41.41 405 TYR A O 1
ATOM 3330 N N . PRO A 1 406 ? 30.709 -9.337 -17.265 1.00 32.78 406 PRO A N 1
ATOM 3331 C CA . PRO A 1 406 ? 31.606 -8.941 -18.330 1.00 32.78 406 PRO A CA 1
ATOM 3332 C C . PRO A 1 406 ? 31.229 -7.532 -18.771 1.00 32.78 406 PRO A C 1
ATOM 3334 O O . PRO A 1 406 ? 30.064 -7.255 -19.067 1.00 32.78 406 PRO A O 1
ATOM 3337 N N . THR A 1 407 ? 32.222 -6.647 -18.819 1.00 31.97 407 THR A N 1
ATOM 3338 C CA . THR A 1 407 ? 32.143 -5.413 -19.594 1.00 31.97 407 THR A CA 1
ATOM 3339 C C . THR A 1 407 ? 31.482 -5.730 -20.928 1.00 31.97 407 THR A C 1
ATOM 3341 O O . THR A 1 407 ? 31.910 -6.652 -21.627 1.00 31.97 407 THR A O 1
ATOM 3344 N N . GLN A 1 408 ? 30.426 -4.990 -21.269 1.00 37.38 408 GLN A N 1
ATOM 3345 C CA . GLN A 1 408 ? 29.850 -4.984 -22.610 1.00 37.38 408 GLN A CA 1
ATOM 3346 C C . GLN A 1 408 ? 30.912 -4.475 -23.594 1.00 37.38 408 GLN A C 1
ATOM 3348 O O . GLN A 1 408 ? 30.967 -3.307 -23.956 1.00 37.38 408 GLN A O 1
ATOM 3353 N N . SER A 1 409 ? 31.804 -5.366 -23.993 1.00 32.59 409 SER A N 1
ATOM 3354 C CA . SER A 1 409 ? 32.796 -5.179 -25.038 1.00 32.59 409 SER A CA 1
ATOM 3355 C C . SER A 1 409 ? 32.820 -6.470 -25.850 1.00 32.59 409 SER A C 1
ATOM 3357 O O . SER A 1 409 ? 33.719 -7.297 -25.730 1.00 32.59 409 SER A O 1
ATOM 3359 N N . GLY A 1 410 ? 31.755 -6.666 -26.626 1.00 26.44 410 GLY A N 1
ATOM 3360 C CA . GLY A 1 410 ? 31.576 -7.766 -27.569 1.00 26.44 410 GLY A CA 1
ATOM 3361 C C . GLY A 1 410 ? 30.369 -7.461 -28.464 1.00 26.44 410 GLY A C 1
ATOM 3362 O O . GLY A 1 410 ? 29.294 -7.185 -27.932 1.00 26.44 410 GLY A O 1
ATOM 3363 N N . PRO A 1 411 ? 30.514 -7.418 -29.800 1.00 40.31 411 PRO A N 1
ATOM 3364 C CA . PRO A 1 411 ? 29.527 -6.798 -30.668 1.00 40.31 411 PRO A CA 1
ATOM 3365 C C . PRO A 1 411 ? 28.421 -7.797 -31.001 1.00 40.31 411 PRO A C 1
ATOM 3367 O O . PRO A 1 411 ? 28.660 -8.711 -31.780 1.00 40.31 411 PRO A O 1
ATOM 3370 N N . SER A 1 412 ? 27.220 -7.633 -30.442 1.00 37.03 412 SER A N 1
ATOM 3371 C CA . SER A 1 412 ? 25.952 -8.091 -31.044 1.00 37.03 412 SER A CA 1
ATOM 3372 C C . SER A 1 412 ? 24.768 -7.716 -30.161 1.00 37.03 412 SER A C 1
ATOM 3374 O O . SER A 1 412 ? 24.440 -8.410 -29.209 1.00 37.03 412 SER A O 1
ATOM 3376 N N . ASN A 1 413 ? 24.149 -6.586 -30.483 1.00 29.06 413 ASN A N 1
ATOM 3377 C CA . ASN A 1 413 ? 22.701 -6.460 -30.644 1.00 29.06 413 ASN A CA 1
ATOM 3378 C C . ASN A 1 413 ? 22.463 -5.066 -31.213 1.00 29.06 413 ASN A C 1
ATOM 3380 O O . ASN A 1 413 ? 22.233 -4.089 -30.503 1.00 29.06 413 ASN A O 1
ATOM 3384 N N . ARG A 1 414 ? 22.609 -4.971 -32.540 1.00 29.89 414 ARG A N 1
ATOM 3385 C CA . ARG A 1 414 ? 22.031 -3.858 -33.283 1.00 29.89 414 ARG A CA 1
ATOM 3386 C C . ARG A 1 414 ? 20.539 -3.844 -32.970 1.00 29.89 414 ARG A C 1
ATOM 3388 O O . ARG A 1 414 ? 19.878 -4.863 -33.138 1.00 29.89 414 ARG A O 1
ATOM 3395 N N . LEU A 1 415 ? 20.076 -2.685 -32.512 1.00 32.56 415 LEU A N 1
ATOM 3396 C CA . LEU A 1 415 ? 18.748 -2.129 -32.749 1.00 32.56 415 LEU A CA 1
ATOM 3397 C C . LEU A 1 415 ? 17.937 -2.955 -33.758 1.00 32.56 415 LEU A C 1
ATOM 3399 O O . LEU A 1 415 ? 18.137 -2.828 -34.965 1.00 32.56 415 LEU A O 1
ATOM 3403 N N . ALA A 1 416 ? 17.002 -3.764 -33.264 1.00 27.89 416 ALA A N 1
ATOM 3404 C CA . ALA A 1 416 ? 15.841 -4.141 -34.053 1.00 27.89 416 ALA A CA 1
ATOM 3405 C C . ALA A 1 416 ? 14.879 -2.947 -34.006 1.00 27.89 416 ALA A C 1
ATOM 3407 O O . ALA A 1 416 ? 13.930 -2.912 -33.227 1.00 27.89 416 ALA A O 1
ATOM 3408 N N . LEU A 1 417 ? 15.199 -1.921 -34.798 1.00 29.62 417 LEU A N 1
ATOM 3409 C CA . LEU A 1 417 ? 14.191 -0.989 -35.278 1.00 29.62 417 LEU A CA 1
ATOM 3410 C C . LEU A 1 417 ? 13.200 -1.821 -36.089 1.00 29.62 417 LEU A C 1
ATOM 3412 O O . LEU A 1 417 ? 13.590 -2.523 -37.021 1.00 29.62 417 LEU A O 1
ATOM 3416 N N . ALA A 1 418 ? 11.936 -1.779 -35.688 1.00 29.22 418 ALA A N 1
ATOM 3417 C CA . ALA A 1 418 ? 10.846 -2.293 -36.488 1.00 29.22 418 ALA A CA 1
ATOM 3418 C C . ALA A 1 418 ? 10.817 -1.517 -37.814 1.00 29.22 418 ALA A C 1
ATOM 3420 O O . ALA A 1 418 ? 10.425 -0.352 -37.852 1.00 29.22 418 ALA A O 1
ATOM 3421 N N . GLU A 1 419 ? 11.260 -2.147 -38.900 1.00 26.14 419 GLU A N 1
ATOM 3422 C CA . GLU A 1 419 ? 10.892 -1.709 -40.241 1.00 26.14 419 GLU A CA 1
ATOM 3423 C C . GLU A 1 419 ? 9.433 -2.112 -40.468 1.00 26.14 419 GLU A C 1
ATOM 3425 O O . GLU A 1 419 ? 9.084 -3.294 -40.493 1.00 26.14 419 GLU A O 1
ATOM 3430 N N . GLY A 1 420 ? 8.568 -1.103 -40.575 1.00 27.11 420 GLY A N 1
ATOM 3431 C CA . GLY A 1 420 ? 7.200 -1.270 -41.037 1.00 27.11 420 GLY A CA 1
ATOM 3432 C C . GLY A 1 420 ? 7.201 -1.718 -42.496 1.00 27.11 420 GLY A C 1
ATOM 3433 O O . GLY A 1 420 ? 7.807 -1.077 -43.352 1.00 27.11 420 GLY A O 1
ATOM 3434 N N . VAL A 1 421 ? 6.514 -2.823 -42.767 1.00 31.34 421 VAL A N 1
ATOM 3435 C CA . VAL A 1 421 ? 6.208 -3.277 -44.124 1.00 31.34 421 VAL A CA 1
ATOM 3436 C C . VAL A 1 421 ? 4.951 -2.545 -44.594 1.00 31.34 421 VAL A C 1
ATOM 3438 O O . VAL A 1 421 ? 3.918 -2.595 -43.923 1.00 31.34 421 VAL A O 1
ATOM 3441 N N . HIS A 1 422 ? 5.083 -1.849 -45.724 1.00 31.98 422 HIS A N 1
ATOM 3442 C CA . HIS A 1 422 ? 3.978 -1.385 -46.564 1.00 31.98 422 HIS A CA 1
ATOM 3443 C C . HIS A 1 422 ? 3.302 -2.543 -47.295 1.00 31.98 422 HIS A C 1
ATOM 3445 O O . HIS A 1 422 ? 4.035 -3.462 -47.731 1.00 31.98 422 HIS A O 1
#

Radius of gyration: 24.98 Å; chains: 1; bounding box: 74×44×87 Å

Sequence (422 aa):
MSSASLEDLPTEVRLDICQYLDVKSVFNLTQVNRSFNIMIKSNRAGILLPILQRDFSPLDELVQVLTASEEDLEVRGHTYQPRRVIFQRRQSHCRTILAHGGFQHADKPEQDSNGFQRIGKKAARPNTGHHAPLQTVVLHAGDLDRLLQYCLVVRQWEEIFPHLRWIKQPAYCRFLDDHEQHKFRRALYRWWLYTFYFHGDFRRPRDAQPSAFVDDIRVCQMRMYSTAELLELLDLLTAVFHLVQHYICPKLEQNLVEGYGTSQVSDAEVRWNDPSRLGRIIRTYAKLDPKELVLYFESIYSYSKKRLISDVHLRHPGFVDDQESLQASIRAVLEERSWLEKLPVPTDTVGGIVDFEDERDDEVERLRSDSSADGSLPEPATYIRSYSTFNPRGDDGSGNDAWSYPTQSGPSNRLALAEGVH

Organism: Pseudallescheria apiosperma (NCBI:txid563466)

InterPro domains:
  IPR001810 F-box domain [PF12937] (6-42)
  IPR001810 F-box domain [PS50181] (3-49)
  IPR001810 F-box domain [SM00256] (9-49)
  IPR036047 F-box-like domain superfamily [SSF81383] (4-44)

Secondary structure (DSSP, 8-state):
-----GGGS-HHHHHHHHHHS-HHHHHHHHHH-HHHHHHHHHTHHHHHHHHHHHHT-SHHHHHHHHH--GGGT-STTSS--PPEEEEE-TT-S-EEEEE--S------------S-------PPPP----PPP--EEEE-TTTHHHHHHHHHHHHHHHHHHHHHHTTT-GGG--PPPHHHHHHHHHHHHHHHHHHHHHTSSSPPS-SSPP-TTS--HHHHHHHTS-HHHHHHHHHHHHHHHHHIIIIIHHHHTTTSTTTS-TTSTTT----TT--SHHHHHHHHHTTS-HHHHHHHHHTTTT--HHHHHHHHHHH-TTTTS----HHHHHHHHHHHHHHHH-PPPPPTTS--SS--SSHHHHHHHHTTS---SS-PPPTT-----------PPP--S---S------S-S------------